Protein 8QVC (pdb70)

Solvent-accessible surface area: 19204 Å² total; per-residue (Å²): 151,104,10,81,39,0,0,0,0,13,1,0,2,5,11,21,1,48,136,119,24,83,25,57,61,0,0,32,13,0,18,69,23,21,0,100,2,2,1,2,3,1,28,4,4,3,88,45,18,63,127,32,90,74,77,51,15,80,35,5,134,58,27,14,77,138,56,49,9,75,11,9,0,0,1,0,3,4,21,12,46,37,52,111,82,108,108,14,73,80,97,43,32,17,120,9,0,20,70,1,2,148,6,0,51,115,5,48,8,70,0,0,15,0,16,13,58,3,33,3,74,1,4,64,91,0,13,72,62,0,94,154,38,115,3,67,0,0,0,5,0,66,18,64,27,56,5,89,56,92,79,0,78,110,1,24,104,17,2,91,149,55,62,12,115,20,2,0,0,0,3,1,5,2,2,2,0,67,78,5,1,23,8,12,0,82,46,1,70,91,77,43,6,50,84,141,10,5,97,46,0,79,90,17,12,63,166,109,37,141,24,98,134,0,9,34,38,0,140,133,79,61,12,53,109,27,0,24,103,0,0,43,37,18,92,115,19,25,71,17,73,18,126,77,3,52,113,16,26,144,55,9,16,2,3,0,0,32,0,11,45,2,47,146,126,24,138,20,41,2,12,2,6,103,57,3,1,72,9,1,88,108,28,58,7,66,14,32,3,1,0,7,4,16,0,2,64,29,31,11,61,55,120,149,17,82,1,33,58,27,0,79,43,0,3,122,6,0,22,125,37,10,62,129,38,2,39,89,32,1,0,20,95,118,22,0,92,134,37,127,44,11,0,46,1,3,0,30,5,3,1,21,3,2,1,1,1,1,2,0,40,60,6,53,0,30,4,65,56,104,148,6,58,75,135,44,3,38,1,31,12,62,155,120,83,5,70,4,56,139,14,58,87,15,22,106,25,64,0,36,7,6,40,86,0,41,0,28,0,149,29,128,107,133,14,40,127,36,112,24,82,0,6,1,63,4,3,1,28,1,7,67,80,116,88,67,31,99,1,116,23,57,42,87,5,142,21,45,189

InterPro domains:
  IPR013022 Xylose isomerase-like, TIM barrel domain [PF01261] (30-318)
  IPR036237 Xylose isomerase-like superfamily [SSF51658] (20-324)
  IPR050312 IolE/XylA/MocC-like [PTHR12110] (4-324)

Foldseek 3Di:
DQAAAAAELLLVLVCVVVVNAAPLSSCQLCLVLVRQEYEYECVRHPPPPPNDDLVVLVVLVVSSVVSVHADAEYEADFPQCPDPPGGDDLVVRLVRVLSRLVVCLSNRYQEYADEQPDALVSVVVNVVSCVVSNHAYAYEAAPPGDCPRVRNVVNVVSCVVVVDLRYAHAYEQLLQFQFLAVLQLVLLVVVPWDVVLSVVLRVVQNVVPDLVVSLVVCVVVPTDPSSNVSSNCPRGGHRDDLLVCLVGQSRHAYYAHEAADQDPVLDGDTTDPLVNLVNCVVNVHNHYHHYNYDNCVRCVVPDDDDSSVRVSSPSVSVCVSNPD/DCQAPFWPAPAWEDDVQFIKGKGADPDQFKAFQLQQPDKWKDKLNHTFDQQQKWKAFPHDIGRSVPSNVRRPVIRGHVGIIIMTGRDPDDDDFFKMKMKIWTFGNDPVDDGTDIHIDMDIYTHDD

Organism: NCBI:txid200253

Sequence (449 aa):
PQIKRGVSLYSFQEEFFLRKMTLEDCVAACASMGAYGIESLAEQMMPGFPNLDDAFYDGWHAMMAKYGTVSVCHDMFLDTKKFRGRLMTLDEQVESFVRDIRHASRLGCTVIRVLNFVSPELMEKVLPHAEQSNMRLGLEIHAPMHFEHPWVLRHIEFMDRLGSPLLGFIPDMGIFTKHFPPVMAERLIRQGATPHIIEYIREQYDRRVLAEYVVGDVRNMGGNPVDIRAAEMLRHNNWSNPRRLLEHMDRIFHVHAKFYEMDEQDRETSLGYEEVIPVLKEGGYSGYLASEYEGNRHIQDAFEVDSVEQVRRHQRMLARLIGEMFDKYIVVEDSLKRVPGGVQFGVRLPYYRGLGLSMVETMDVTVDGERVPEENLTVTLGDRTVPFARRDDETDTIWNFGEIATVTARLPHELGPGEHQVGVNFGLRISYFPVPMVGQDAKTLKLVD

Structure (mmCIF, N/CA/C/O backbone):
data_8QVC
#
_entry.id   8QVC
#
_cell.length_a   92.300
_cell.length_b   94.420
_cell.length_c   61.530
_cell.angle_alpha   90.00
_cell.angle_beta   90.00
_cell.angle_gamma   90.00
#
_symmetry.space_group_name_H-M   'P 21 21 2'
#
loop_
_entity.id
_entity.type
_entity.pdbx_description
1 polymer 'Xylose isomerase-like TIM barrel domain-containing protein'
2 polymer 'DUF6379 domain-containing protein'
3 non-polymer 'CADMIUM ION'
4 water water
#
loop_
_atom_site.group_PDB
_atom_site.id
_atom_site.type_symbol
_atom_site.label_atom_id
_atom_site.label_alt_id
_atom_site.label_comp_id
_atom_site.label_asym_id
_atom_site.label_entity_id
_atom_site.label_seq_id
_atom_site.pdbx_PDB_ins_code
_atom_site.Cartn_x
_atom_site.Cartn_y
_atom_site.Cartn_z
_atom_site.occupancy
_atom_site.B_iso_or_equiv
_atom_site.auth_seq_id
_atom_site.auth_comp_id
_atom_site.auth_asym_id
_atom_site.auth_atom_id
_atom_site.pdbx_PDB_model_num
ATOM 1 N N . PRO A 1 4 ? 22.698 3.696 -16.535 1.00 63.41 4 PRO A N 1
ATOM 2 C CA . PRO A 1 4 ? 23.918 4.267 -15.955 1.00 55.09 4 PRO A CA 1
ATOM 3 C C . PRO A 1 4 ? 23.742 5.722 -15.511 1.00 51.90 4 PRO A C 1
ATOM 4 O O . PRO A 1 4 ? 24.732 6.455 -15.454 1.00 55.78 4 PRO A O 1
ATOM 8 N N . GLN A 1 5 ? 22.513 6.138 -15.200 1.00 45.65 5 GLN A N 1
ATOM 9 C CA . GLN A 1 5 ? 22.253 7.525 -14.842 1.00 40.43 5 GLN A CA 1
ATOM 10 C C . GLN A 1 5 ? 22.018 7.736 -13.351 1.00 35.93 5 GLN A C 1
ATOM 11 O O . GLN A 1 5 ? 21.841 8.884 -12.921 1.00 32.87 5 GLN A O 1
ATOM 17 N N . ILE A 1 6 ? 22.023 6.675 -12.549 1.00 33.65 6 ILE A N 1
ATOM 18 C CA . ILE A 1 6 ? 21.839 6.819 -11.109 1.00 30.18 6 ILE A CA 1
ATOM 19 C C . ILE A 1 6 ? 23.152 7.290 -10.501 1.00 30.81 6 ILE A C 1
ATOM 20 O O . ILE A 1 6 ? 24.205 6.695 -10.753 1.00 31.49 6 ILE A O 1
ATOM 25 N N . LYS A 1 7 ? 23.092 8.338 -9.677 1.00 27.58 7 LYS A N 1
ATOM 26 C CA . LYS A 1 7 ? 24.278 8.985 -9.132 1.00 25.24 7 LYS A CA 1
ATOM 27 C C . LYS A 1 7 ? 24.414 8.707 -7.641 1.00 27.08 7 LYS A C 1
ATOM 28 O O . LYS A 1 7 ? 23.418 8.557 -6.929 1.00 24.35 7 LYS A O 1
ATOM 34 N N . ARG A 1 8 ? 25.656 8.658 -7.170 1.00 26.87 8 ARG A N 1
ATOM 35 C CA . ARG A 1 8 ? 25.940 8.375 -5.767 1.00 24.21 8 ARG A CA 1
ATOM 36 C C . ARG A 1 8 ? 26.119 9.678 -4.992 1.00 25.39 8 ARG A C 1
ATOM 37 O O . ARG A 1 8 ? 26.785 10.610 -5.462 1.00 25.58 8 ARG A O 1
ATOM 45 N N . GLY A 1 9 ? 25.476 9.757 -3.823 1.00 22.40 9 GLY A N 1
ATOM 46 C CA . GLY A 1 9 ? 25.640 10.887 -2.931 1.00 23.43 9 GLY A CA 1
ATOM 47 C C . GLY A 1 9 ? 25.631 10.432 -1.482 1.00 21.52 9 GLY A C 1
ATOM 48 O O . GLY A 1 9 ? 25.505 9.244 -1.186 1.00 22.68 9 GLY A O 1
ATOM 49 N N . VAL A 1 10 ? 25.772 11.400 -0.580 1.00 22.30 10 VAL A N 1
ATOM 50 C CA . VAL A 1 10 ? 25.758 11.131 0.855 1.00 21.21 10 VAL A CA 1
ATOM 51 C C . VAL A 1 10 ? 25.006 12.254 1.542 1.00 24.10 10 VAL A C 1
ATOM 52 O O . VAL A 1 10 ? 25.304 13.431 1.317 1.00 23.33 10 VAL A O 1
ATOM 56 N N . SER A 1 11 ? 24.059 11.907 2.406 1.00 20.37 11 SER A N 1
ATOM 57 C CA . SER A 1 11 ? 23.564 12.888 3.366 1.00 23.60 11 SER A CA 1
ATOM 58 C C . SER A 1 11 ? 24.541 12.974 4.529 1.00 23.40 11 SER A C 1
ATOM 59 O O . SER A 1 11 ? 24.869 11.949 5.150 1.00 21.53 11 SER A O 1
ATOM 62 N N . LEU A 1 12 ? 24.990 14.197 4.845 1.00 22.88 12 LEU A N 1
ATOM 63 C CA . LEU A 1 12 ? 25.944 14.377 5.934 1.00 21.09 12 LEU A CA 1
ATOM 64 C C . LEU A 1 12 ? 25.374 13.990 7.295 1.00 20.97 12 LEU A C 1
ATOM 65 O O . LEU A 1 12 ? 26.138 13.827 8.254 1.00 19.28 12 LEU A O 1
ATOM 70 N N . TYR A 1 13 ? 24.053 13.804 7.393 1.00 21.88 13 TYR A N 1
ATOM 71 C CA . TYR A 1 13 ? 23.443 13.180 8.566 1.00 22.56 13 TYR A CA 1
ATOM 72 C C . TYR A 1 13 ? 24.152 11.883 8.930 1.00 21.74 13 TYR A C 1
ATOM 73 O O . TYR A 1 13 ? 24.200 11.513 10.107 1.00 20.59 13 TYR A O 1
ATOM 82 N N . SER A 1 14 ? 24.711 11.200 7.924 1.00 21.56 14 SER A N 1
ATOM 83 C CA . SER A 1 14 ? 25.468 9.958 8.115 1.00 20.22 14 SER A CA 1
ATOM 84 C C . SER A 1 14 ? 26.635 10.104 9.077 1.00 23.39 14 SER A C 1
ATOM 85 O O . SER A 1 14 ? 27.054 9.113 9.683 1.00 23.76 14 SER A O 1
ATOM 88 N N . PHE A 1 15 ? 27.211 11.303 9.198 1.00 21.99 15 PHE A N 1
ATOM 89 C CA . PHE A 1 15 ? 28.370 11.503 10.064 1.00 21.11 15 PHE A CA 1
ATOM 90 C C . PHE A 1 15 ? 28.021 12.188 11.381 1.00 24.15 15 PHE A C 1
ATOM 91 O O . PHE A 1 15 ? 28.904 12.785 12.004 1.00 24.91 15 PHE A O 1
ATOM 99 N N . GLN A 1 16 ? 26.766 12.106 11.827 1.00 20.54 16 GLN A N 1
ATOM 100 C CA . GLN A 1 16 ? 26.350 12.908 12.975 1.00 22.27 16 GLN A CA 1
ATOM 101 C C . GLN A 1 16 ? 27.159 12.585 14.222 1.00 25.15 16 GLN A C 1
ATOM 102 O O . GLN A 1 16 ? 27.442 13.478 15.029 1.00 24.21 16 GLN A O 1
ATOM 108 N N . GLU A 1 17 ? 27.490 11.312 14.438 1.00 23.73 17 GLU A N 1
ATOM 109 C CA . GLU A 1 17 ? 28.183 10.971 15.677 1.00 25.84 17 GLU A CA 1
ATOM 110 C C . GLU A 1 17 ? 29.520 11.688 15.759 1.00 23.39 17 GLU A C 1
ATOM 111 O O . GLU A 1 17 ? 29.838 12.333 16.764 1.00 25.22 17 GLU A O 1
ATOM 117 N N . GLU A 1 18 ? 30.314 11.593 14.694 1.00 22.76 18 GLU A N 1
ATOM 118 C CA . GLU A 1 18 ? 31.602 12.265 14.679 1.00 23.11 18 GLU A CA 1
ATOM 119 C C . GLU A 1 18 ? 31.442 13.776 14.731 1.00 26.94 18 GLU A C 1
ATOM 120 O O . GLU A 1 18 ? 32.254 14.468 15.361 1.00 26.03 18 GLU A O 1
ATOM 126 N N . PHE A 1 19 ? 30.421 14.313 14.050 1.00 24.58 19 PHE A N 1
ATOM 127 C CA . PHE A 1 19 ? 30.196 15.759 14.108 1.00 23.89 19 PHE A CA 1
ATOM 128 C C . PHE A 1 19 ? 29.790 16.192 15.517 1.00 24.97 19 PHE A C 1
ATOM 129 O O . PHE A 1 19 ? 30.292 17.196 16.045 1.00 24.36 19 PHE A O 1
ATOM 137 N N . PHE A 1 20 ? 28.877 15.448 16.138 1.00 24.36 20 PHE A N 1
ATOM 138 C CA . PHE A 1 20 ? 28.494 15.726 17.518 1.00 25.88 20 PHE A CA 1
ATOM 139 C C . PHE A 1 20 ? 29.721 15.775 18.430 1.00 26.66 20 PHE A C 1
ATOM 140 O O . PHE A 1 20 ? 29.876 16.693 19.239 1.00 26.20 20 PHE A O 1
ATOM 148 N N . LEU A 1 21 ? 30.597 14.785 18.316 1.00 26.11 21 LEU A N 1
ATOM 149 C CA . LEU A 1 21 ? 31.769 14.662 19.179 1.00 26.08 21 LEU A CA 1
ATOM 150 C C . LEU A 1 21 ? 32.921 15.587 18.778 1.00 27.70 21 LEU A C 1
ATOM 151 O O . LEU A 1 21 ? 33.996 15.507 19.389 1.00 27.15 21 LEU A O 1
ATOM 156 N N . ARG A 1 22 ? 32.734 16.424 17.753 1.00 26.04 22 ARG A N 1
ATOM 157 C CA . ARG A 1 22 ? 33.759 17.354 17.250 1.00 26.67 22 ARG A CA 1
ATOM 158 C C . ARG A 1 22 ? 34.969 16.611 16.695 1.00 29.64 22 ARG A C 1
ATOM 159 O O . ARG A 1 22 ? 36.090 17.130 16.695 1.00 29.60 22 ARG A O 1
ATOM 167 N N . LYS A 1 23 ? 34.759 15.386 16.223 1.00 25.55 23 LYS A N 1
ATOM 168 C CA . LYS A 1 23 ? 35.820 14.651 15.542 1.00 28.18 23 LYS A CA 1
ATOM 169 C C . LYS A 1 23 ? 35.881 14.986 14.056 1.00 31.29 23 LYS A C 1
ATOM 170 O O . LYS A 1 23 ? 36.968 14.956 13.462 1.00 30.63 23 LYS A O 1
ATOM 176 N N . MET A 1 24 ? 34.750 15.338 13.441 1.00 29.12 24 MET A N 1
ATOM 177 C CA . MET A 1 24 ? 34.726 15.799 12.057 1.00 25.41 24 MET A CA 1
ATOM 178 C C . MET A 1 24 ? 33.991 17.123 11.937 1.00 27.56 24 MET A C 1
ATOM 179 O O . MET A 1 24 ? 32.881 17.267 12.454 1.00 27.18 24 MET A O 1
ATOM 184 N N . THR A 1 25 ? 34.609 18.083 11.241 1.00 24.99 25 THR A N 1
ATOM 185 C CA . THR A 1 25 ? 33.942 19.331 10.898 1.00 25.22 25 THR A CA 1
ATOM 186 C C . THR A 1 25 ? 32.994 19.123 9.716 1.00 25.13 25 THR A C 1
ATOM 187 O O . THR A 1 25 ? 32.960 18.064 9.093 1.00 23.55 25 THR A O 1
ATOM 191 N N . LEU A 1 26 ? 32.245 20.178 9.377 1.00 23.89 26 LEU A N 1
ATOM 192 C CA . LEU A 1 26 ? 31.438 20.183 8.159 1.00 25.08 26 LEU A CA 1
ATOM 193 C C . LEU A 1 26 ? 32.288 19.888 6.924 1.00 25.49 26 LEU A C 1
ATOM 194 O O . LEU A 1 26 ? 31.929 19.047 6.091 1.00 23.01 26 LEU A O 1
ATOM 199 N N . GLU A 1 27 ? 33.426 20.568 6.787 1.00 24.62 27 GLU A N 1
ATOM 200 C CA . GLU A 1 27 ? 34.271 20.324 5.619 1.00 26.97 27 GLU A CA 1
ATOM 201 C C . GLU A 1 27 ? 34.889 18.928 5.659 1.00 25.43 27 GLU A C 1
ATOM 202 O O . GLU A 1 27 ? 35.048 18.293 4.608 1.00 26.16 27 GLU A O 1
ATOM 208 N N . ASP A 1 28 ? 35.234 18.422 6.856 1.00 23.84 28 ASP A N 1
ATOM 209 C CA . ASP A 1 28 ? 35.706 17.039 6.966 1.00 24.27 28 ASP A CA 1
ATOM 210 C C . ASP A 1 28 ? 34.707 16.065 6.356 1.00 27.24 28 ASP A C 1
ATOM 211 O O . ASP A 1 28 ? 35.099 15.104 5.682 1.00 28.55 28 ASP A O 1
ATOM 216 N N . CYS A 1 29 ? 33.408 16.281 6.608 1.00 24.78 29 CYS A N 1
ATOM 217 C CA . CYS A 1 29 ? 32.384 15.392 6.064 1.00 26.17 29 CYS A CA 1
ATOM 218 C C . CYS A 1 29 ? 32.368 15.431 4.534 1.00 25.40 29 CYS A C 1
ATOM 219 O O . CYS A 1 29 ? 32.382 14.385 3.877 1.00 25.45 29 CYS A O 1
ATOM 222 N N . VAL A 1 30 ? 32.367 16.633 3.952 1.00 24.79 30 VAL A N 1
ATOM 223 C CA . VAL A 1 30 ? 32.379 16.769 2.496 1.00 24.33 30 VAL A CA 1
ATOM 224 C C . VAL A 1 30 ? 33.615 16.094 1.911 1.00 24.93 30 VAL A C 1
ATOM 225 O O . VAL A 1 30 ? 33.533 15.382 0.904 1.00 26.29 30 VAL A O 1
ATOM 229 N N . ALA A 1 31 ? 34.779 16.307 2.537 1.00 25.20 31 ALA A N 1
ATOM 230 C CA . ALA A 1 31 ? 36.021 15.691 2.071 1.00 27.31 31 ALA A CA 1
ATOM 231 C C . ALA A 1 31 ? 35.929 14.164 2.053 1.00 27.34 31 ALA A C 1
ATOM 232 O O . ALA A 1 31 ? 36.337 13.515 1.082 1.00 27.24 31 ALA A O 1
ATOM 234 N N . ALA A 1 32 ? 35.436 13.568 3.143 1.00 28.19 32 ALA A N 1
ATOM 235 C CA . ALA A 1 32 ? 35.305 12.113 3.185 1.00 26.31 32 ALA A CA 1
ATOM 236 C C . ALA A 1 32 ? 34.430 11.623 2.049 1.00 26.82 32 ALA A C 1
ATOM 237 O O . ALA A 1 32 ? 34.667 10.557 1.479 1.00 28.22 32 ALA A O 1
ATOM 239 N N . CYS A 1 33 ? 33.453 12.438 1.685 1.00 26.24 33 CYS A N 1
ATOM 240 C CA . CYS A 1 33 ? 32.429 12.085 0.730 1.00 24.93 33 CYS A CA 1
ATOM 241 C C . CYS A 1 33 ? 33.063 12.026 -0.661 1.00 27.66 33 CYS A C 1
ATOM 242 O O . CYS A 1 33 ? 32.907 11.048 -1.403 1.00 26.34 33 CYS A O 1
ATOM 245 N N . ALA A 1 34 ? 33.854 13.059 -0.992 1.00 27.17 34 ALA A N 1
ATOM 246 C CA . ALA A 1 34 ? 34.554 13.122 -2.274 1.00 27.54 34 ALA A CA 1
ATOM 247 C C . ALA A 1 34 ? 35.560 11.990 -2.403 1.00 27.53 34 ALA A C 1
ATOM 248 O O . ALA A 1 34 ? 35.777 11.458 -3.501 1.00 28.46 34 ALA A O 1
ATOM 250 N N . SER A 1 35 ? 36.200 11.621 -1.294 1.00 25.76 35 SER A N 1
ATOM 251 C CA . SER A 1 35 ? 37.162 10.521 -1.297 1.00 30.02 35 SER A CA 1
ATOM 252 C C . SER A 1 35 ? 36.535 9.197 -1.699 1.00 29.69 35 SER A C 1
ATOM 253 O O . SER A 1 35 ? 37.263 8.285 -2.105 1.00 32.08 35 SER A O 1
ATOM 256 N N . MET A 1 36 ? 35.209 9.062 -1.584 1.00 29.31 36 MET A N 1
ATOM 257 C CA . MET A 1 36 ? 34.498 7.866 -2.023 1.00 28.79 36 MET A CA 1
ATOM 258 C C . MET A 1 36 ? 33.903 8.000 -3.412 1.00 28.27 36 MET A C 1
ATOM 259 O O . MET A 1 36 ? 33.227 7.068 -3.873 1.00 27.96 36 MET A O 1
ATOM 264 N N . GLY A 1 37 ? 34.126 9.125 -4.089 1.00 25.97 37 GLY A N 1
ATOM 265 C CA . GLY A 1 37 ? 33.470 9.337 -5.358 1.00 26.81 37 GLY A CA 1
ATOM 266 C C . GLY A 1 37 ? 31.986 9.574 -5.232 1.00 27.87 37 GLY A C 1
ATOM 267 O O . GLY A 1 37 ? 31.259 9.452 -6.222 1.00 26.97 37 GLY A O 1
ATOM 268 N N . ALA A 1 38 ? 31.505 9.886 -4.028 1.00 27.16 38 ALA A N 1
ATOM 269 C CA . ALA A 1 38 ? 30.098 10.221 -3.802 1.00 25.67 38 ALA A CA 1
ATOM 270 C C . ALA A 1 38 ? 29.988 11.740 -3.810 1.00 25.48 38 ALA A C 1
ATOM 271 O O . ALA A 1 38 ? 30.013 12.397 -2.771 1.00 24.88 38 ALA A O 1
ATOM 273 N N . TYR A 1 39 ? 29.855 12.302 -5.009 1.00 24.42 39 TYR A N 1
ATOM 274 C CA . TYR A 1 39 ? 29.984 13.748 -5.155 1.00 27.21 39 TYR A CA 1
ATOM 275 C C . TYR A 1 39 ? 28.715 14.515 -4.819 1.00 25.79 39 TYR A C 1
ATOM 276 O O . TYR A 1 39 ? 28.783 15.737 -4.647 1.00 26.56 39 TYR A O 1
ATOM 285 N N . GLY A 1 40 ? 27.566 13.851 -4.727 1.00 26.42 40 GLY A N 1
ATOM 286 C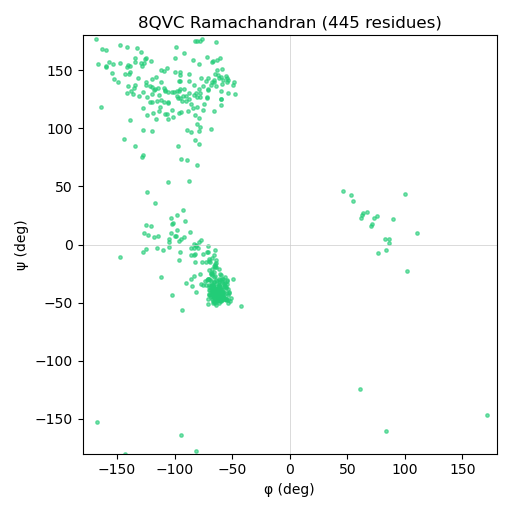 CA . GLY A 1 40 ? 26.340 14.557 -4.383 1.00 25.07 40 GLY A CA 1
ATOM 287 C C . GLY A 1 40 ? 26.250 14.719 -2.883 1.00 25.74 40 GLY A C 1
ATOM 288 O O . GLY A 1 40 ? 26.389 13.748 -2.136 1.00 23.15 40 GLY A O 1
ATOM 289 N N . ILE A 1 41 ? 26.024 15.949 -2.432 1.00 24.38 41 ILE A N 1
ATOM 290 C CA . ILE A 1 41 ? 26.011 16.281 -1.012 1.00 25.49 41 ILE A CA 1
ATOM 291 C C . ILE A 1 41 ? 24.599 16.687 -0.604 1.00 26.49 41 ILE A C 1
ATOM 292 O O . ILE A 1 41 ? 23.992 17.565 -1.238 1.00 25.11 41 ILE A O 1
ATOM 297 N N . GLU A 1 42 ? 24.092 16.067 0.465 1.00 20.85 42 GLU A N 1
ATOM 298 C CA . GLU A 1 42 ? 22.839 16.443 1.108 1.00 23.23 42 GLU A CA 1
ATOM 299 C C . GLU A 1 42 ? 23.176 16.876 2.528 1.00 23.33 42 GLU A C 1
ATOM 300 O O . GLU A 1 42 ? 23.956 16.198 3.211 1.00 22.75 42 GLU A O 1
ATOM 306 N N . SER A 1 43 ? 22.630 18.021 2.964 1.00 22.94 43 SER A N 1
ATOM 307 C CA . SER A 1 43 ? 23.023 18.611 4.239 1.00 19.69 43 SER A CA 1
ATOM 308 C C . SER A 1 43 ? 21.804 19.047 5.040 1.00 23.36 43 SER A C 1
ATOM 309 O O . SER A 1 43 ? 20.727 19.307 4.495 1.00 23.71 43 SER A O 1
ATOM 312 N N . LEU A 1 44 ? 22.002 19.150 6.352 1.00 21.77 44 LEU A N 1
ATOM 313 C CA . LEU A 1 44 ? 20.971 19.569 7.298 1.00 22.78 44 LEU A CA 1
ATOM 314 C C . LEU A 1 44 ? 21.478 20.825 7.991 1.00 23.68 44 LEU A C 1
ATOM 315 O O . LEU A 1 44 ? 22.221 20.724 8.966 1.00 23.73 44 LEU A O 1
ATOM 320 N N . ALA A 1 45 ? 21.043 21.994 7.519 1.00 22.90 45 ALA A N 1
ATOM 321 C CA . ALA A 1 45 ? 21.500 23.246 8.113 1.00 22.87 45 ALA A CA 1
ATOM 322 C C . ALA A 1 45 ? 21.299 23.261 9.625 1.00 22.72 45 ALA A C 1
ATOM 323 O O . ALA A 1 45 ? 22.171 23.720 10.368 1.00 22.12 45 ALA A O 1
ATOM 325 N N . GLU A 1 46 ? 20.164 22.747 10.108 1.00 22.04 46 GLU A N 1
ATOM 326 C CA . GLU A 1 46 ? 19.938 22.803 11.542 1.00 24.73 46 GLU A CA 1
ATOM 327 C C . GLU A 1 46 ? 20.820 21.837 12.299 1.00 25.29 46 GLU A C 1
ATOM 328 O O . GLU A 1 46 ? 20.873 21.926 13.524 1.00 24.37 46 GLU A O 1
ATOM 334 N N . GLN A 1 47 ? 21.553 21.007 11.583 1.00 25.26 47 GLN A N 1
ATOM 335 C CA . GLN A 1 47 ? 22.446 20.057 12.189 1.00 24.12 47 GLN A CA 1
ATOM 336 C C . GLN A 1 47 ? 23.910 20.468 12.146 1.00 24.42 47 GLN A C 1
ATOM 337 O O . GLN A 1 47 ? 24.584 20.290 13.082 1.00 24.76 47 GLN A O 1
ATOM 343 N N . MET A 1 48 ? 24.366 20.970 11.020 1.00 22.65 48 MET A N 1
ATOM 344 C CA . MET A 1 48 ? 25.762 21.314 10.843 1.00 24.11 48 MET A CA 1
ATOM 345 C C . MET A 1 48 ? 26.102 22.748 10.440 1.00 23.21 48 MET A C 1
ATOM 346 O O . MET A 1 48 ? 27.213 23.038 10.133 1.00 22.59 48 MET A O 1
ATOM 351 N N . MET A 1 49 ? 25.122 23.624 10.430 1.00 24.75 49 MET A N 1
ATOM 352 C CA . MET A 1 49 ? 25.411 24.993 10.093 1.00 24.67 49 MET A CA 1
ATOM 353 C C . MET A 1 49 ? 24.846 25.918 11.152 1.00 24.99 49 MET A C 1
ATOM 354 O O . MET A 1 49 ? 23.903 26.580 10.907 1.00 25.22 49 MET A O 1
ATOM 359 N N . PRO A 1 50 ? 25.484 25.999 12.330 1.00 25.76 50 PRO A N 1
ATOM 360 C CA . PRO A 1 50 ? 25.026 26.898 13.392 1.00 25.77 50 PRO A CA 1
ATOM 361 C C . PRO A 1 50 ? 24.922 28.326 12.872 1.00 28.95 50 PRO A C 1
ATOM 362 O O . PRO A 1 50 ? 25.762 28.786 12.098 1.00 26.32 50 PRO A O 1
ATOM 366 N N . GLY A 1 51 ? 23.875 29.027 13.290 1.00 27.01 51 GLY A N 1
ATOM 367 C CA . GLY A 1 51 ? 23.596 30.357 12.794 1.00 27.90 51 GLY A CA 1
ATOM 368 C C . GLY A 1 51 ? 22.503 30.418 11.753 1.00 26.10 51 GLY A C 1
ATOM 369 O O . GLY A 1 51 ? 21.905 31.479 11.568 1.00 25.12 51 GLY A O 1
ATOM 370 N N . PHE A 1 52 ? 22.234 29.308 11.065 1.00 26.01 52 PHE A N 1
ATOM 371 C CA . PHE A 1 52 ? 21.022 29.187 10.271 1.00 27.21 52 PHE A CA 1
ATOM 372 C C . PHE A 1 52 ? 19.822 29.627 11.109 1.00 28.31 52 PHE A C 1
ATOM 373 O O . PHE A 1 52 ? 19.753 29.289 12.300 1.00 26.50 52 PHE A O 1
ATOM 381 N N . PRO A 1 53 ? 18.846 30.365 10.531 1.00 27.09 53 PRO A N 1
ATOM 382 C CA . PRO A 1 53 ? 18.657 30.795 9.140 1.00 28.17 53 PRO A CA 1
ATOM 383 C C . PRO A 1 53 ? 19.251 32.169 8.823 1.00 31.07 53 PRO A C 1
ATOM 384 O O . PRO A 1 53 ? 18.750 32.850 7.932 1.00 33.25 53 PRO A O 1
ATOM 388 N N . ASN A 1 54 ? 20.318 32.532 9.522 1.00 26.33 54 ASN A N 1
ATOM 389 C CA . ASN A 1 54 ? 20.987 33.821 9.399 1.00 30.40 54 ASN A CA 1
ATOM 390 C C . ASN A 1 54 ? 22.418 33.652 8.899 1.00 29.86 54 ASN A C 1
ATOM 391 O O . ASN A 1 54 ? 23.328 34.379 9.300 1.00 27.14 54 ASN A O 1
ATOM 396 N N . LEU A 1 55 ? 22.641 32.684 8.015 1.00 25.83 55 LEU A N 1
ATOM 397 C CA . LEU A 1 55 ? 23.971 32.501 7.445 1.00 27.40 55 LEU A CA 1
ATOM 398 C C . LEU A 1 55 ? 24.276 33.650 6.483 1.00 25.50 55 LEU A C 1
ATOM 399 O O . LEU A 1 55 ? 23.390 34.126 5.771 1.00 24.73 55 LEU A O 1
ATOM 404 N N . ASP A 1 56 ? 25.533 34.102 6.461 1.00 26.58 56 ASP A N 1
ATOM 405 C CA . ASP A 1 56 ? 25.890 35.257 5.644 1.00 28.38 56 ASP A CA 1
ATOM 406 C C . ASP A 1 56 ? 26.513 34.831 4.314 1.00 30.13 56 ASP A C 1
ATOM 407 O O . ASP A 1 56 ? 26.857 33.663 4.099 1.00 25.26 56 ASP A O 1
ATOM 412 N N . ASP A 1 57 ? 26.677 35.820 3.422 1.00 28.92 57 ASP A N 1
ATOM 413 C CA . ASP A 1 57 ? 27.214 35.551 2.089 1.00 27.56 57 ASP A CA 1
ATOM 414 C C . ASP A 1 57 ? 28.601 34.934 2.163 1.00 27.49 57 ASP A C 1
ATOM 415 O O . ASP A 1 57 ? 28.979 34.159 1.277 1.00 29.93 57 ASP A O 1
ATOM 420 N N . ALA A 1 58 ? 29.372 35.254 3.208 1.00 26.45 58 ALA A N 1
ATOM 421 C CA . ALA A 1 58 ? 30.687 34.639 3.347 1.00 27.10 58 ALA A CA 1
ATOM 422 C C . ALA A 1 58 ? 30.552 33.130 3.505 1.00 26.08 58 ALA A C 1
ATOM 423 O O . ALA A 1 58 ? 31.335 32.360 2.931 1.00 24.80 58 ALA A O 1
ATOM 425 N N . PHE A 1 59 ? 29.541 32.687 4.257 1.00 26.22 59 PHE A N 1
ATOM 426 C CA . PHE A 1 59 ? 29.303 31.248 4.366 1.00 23.46 59 PHE A CA 1
ATOM 427 C C . PHE A 1 59 ? 28.901 30.652 3.022 1.00 23.04 59 PHE A C 1
ATOM 428 O O . PHE A 1 59 ? 29.428 29.611 2.601 1.00 25.60 59 PHE A O 1
ATOM 436 N N . TYR A 1 60 ? 27.919 31.257 2.359 1.00 22.68 60 TYR A N 1
ATOM 437 C CA . TYR A 1 60 ? 27.396 30.637 1.142 1.00 23.16 60 TYR A CA 1
ATOM 438 C C . TYR A 1 60 ? 28.437 30.643 0.029 1.00 25.02 60 TYR A C 1
ATOM 439 O O . TYR A 1 60 ? 28.565 29.663 -0.721 1.00 23.60 60 TYR A O 1
ATOM 448 N N . ASP A 1 61 ? 29.185 31.741 -0.101 1.00 23.90 61 ASP A N 1
ATOM 449 C CA . ASP A 1 61 ? 30.298 31.780 -1.045 1.00 25.59 61 ASP A CA 1
ATOM 450 C C . ASP A 1 61 ? 31.359 30.733 -0.673 1.00 27.20 61 ASP A C 1
ATOM 451 O O . ASP A 1 61 ? 31.937 30.077 -1.551 1.00 25.04 61 ASP A O 1
ATOM 456 N N . GLY A 1 62 ? 31.620 30.551 0.631 1.00 23.65 62 GLY A N 1
ATOM 457 C CA . GLY A 1 62 ? 32.599 29.562 1.065 1.00 25.39 62 GLY A CA 1
ATOM 458 C C . GLY A 1 62 ? 32.152 28.138 0.797 1.00 24.06 62 GLY A C 1
ATOM 459 O O . GLY A 1 62 ? 32.972 27.277 0.459 1.00 24.10 62 GLY A O 1
ATOM 460 N N . TRP A 1 63 ? 30.848 27.881 0.920 1.00 22.68 63 TRP A N 1
ATOM 461 C CA . TRP A 1 63 ? 30.299 26.563 0.592 1.00 24.75 63 TRP A CA 1
ATOM 462 C C . TRP A 1 63 ? 30.403 26.295 -0.903 1.00 25.26 63 TRP A C 1
ATOM 463 O O . TRP A 1 63 ? 30.756 25.191 -1.323 1.00 23.36 63 TRP A O 1
ATOM 474 N N . HIS A 1 64 ? 30.097 27.302 -1.722 1.00 24.32 64 HIS A N 1
ATOM 475 C CA . HIS A 1 64 ? 30.269 27.177 -3.167 1.00 26.65 64 HIS A CA 1
ATOM 476 C C . HIS A 1 64 ? 31.721 26.885 -3.529 1.00 25.78 64 HIS A C 1
ATOM 477 O O . HIS A 1 64 ? 32.005 26.047 -4.390 1.00 24.85 64 HIS A O 1
ATOM 484 N N . ALA A 1 65 ? 32.655 27.589 -2.898 1.00 26.25 65 ALA A N 1
ATOM 485 C CA . ALA A 1 65 ? 34.064 27.333 -3.166 1.00 25.02 65 ALA A CA 1
ATOM 486 C C . ALA A 1 65 ? 34.474 25.950 -2.672 1.00 27.15 65 ALA A C 1
ATOM 487 O O . ALA A 1 65 ? 35.310 25.283 -3.295 1.00 26.13 65 ALA A O 1
ATOM 489 N N . MET A 1 66 ? 33.912 25.509 -1.546 1.00 24.11 66 MET A N 1
ATOM 490 C CA . MET A 1 66 ? 34.222 24.170 -1.054 1.00 26.87 66 MET A CA 1
ATOM 491 C C . MET A 1 66 ? 33.766 23.118 -2.052 1.00 25.76 66 MET A C 1
ATOM 492 O O . MET A 1 66 ? 34.490 22.160 -2.344 1.00 27.84 66 MET A O 1
ATOM 497 N N . MET A 1 67 ? 32.543 23.275 -2.570 1.00 23.74 67 MET A N 1
ATOM 498 C CA . MET A 1 67 ? 32.002 22.308 -3.521 1.00 26.53 67 MET A CA 1
ATOM 499 C C . MET A 1 67 ? 32.924 22.193 -4.728 1.00 27.68 67 MET A C 1
ATOM 500 O O . MET A 1 67 ? 33.224 21.087 -5.203 1.00 27.91 67 MET A O 1
ATOM 505 N N . ALA A 1 68 ? 33.390 23.342 -5.229 1.00 27.34 68 ALA A N 1
ATOM 506 C CA . ALA A 1 68 ? 34.268 23.362 -6.392 1.00 25.11 68 ALA A CA 1
ATOM 507 C C . ALA A 1 68 ? 35.606 22.707 -6.084 1.00 27.03 68 ALA A C 1
ATOM 508 O O . ALA A 1 68 ? 36.147 21.982 -6.920 1.00 29.97 68 ALA A O 1
ATOM 510 N N . LYS A 1 69 ? 36.152 22.960 -4.892 1.00 25.22 69 LYS A N 1
ATOM 511 C CA . LYS A 1 69 ? 37.436 22.380 -4.508 1.00 25.54 69 LYS A CA 1
ATOM 512 C C . LYS A 1 69 ? 37.379 20.856 -4.488 1.00 28.57 69 LYS A C 1
ATOM 513 O O . LYS A 1 69 ? 38.350 20.195 -4.867 1.00 27.87 69 LYS A O 1
ATOM 519 N N . TYR A 1 70 ? 36.254 20.276 -4.054 1.00 27.42 70 TYR A N 1
ATOM 520 C CA . TYR A 1 70 ? 36.148 18.815 -3.946 1.00 26.82 70 TYR A CA 1
ATOM 521 C C . TYR A 1 70 ? 35.512 18.153 -5.158 1.00 30.40 70 TYR A C 1
ATOM 522 O O . TYR A 1 70 ? 35.492 16.916 -5.223 1.00 28.39 70 TYR A O 1
ATOM 531 N N . GLY A 1 71 ? 35.008 18.928 -6.118 1.00 28.11 71 GLY A N 1
ATOM 532 C CA . GLY A 1 71 ? 34.244 18.365 -7.211 1.00 26.82 71 GLY A CA 1
ATOM 533 C C . GLY A 1 71 ? 32.875 17.857 -6.816 1.00 29.58 71 GLY A C 1
ATOM 534 O O . GLY A 1 71 ? 32.275 17.070 -7.556 1.00 27.68 71 GLY A O 1
ATOM 535 N N . THR A 1 72 ? 32.367 18.273 -5.660 1.00 26.06 72 THR A N 1
ATOM 536 C CA . THR A 1 72 ? 31.068 17.839 -5.166 1.00 25.48 72 THR A CA 1
ATOM 537 C C . THR A 1 72 ? 29.964 18.800 -5.607 1.00 26.91 72 THR A C 1
ATOM 538 O O . THR A 1 72 ? 30.217 19.929 -6.055 1.00 28.68 72 THR A O 1
ATOM 542 N N . VAL A 1 73 ? 28.720 18.333 -5.479 1.00 26.24 73 VAL A N 1
ATOM 543 C CA . VAL A 1 73 ? 27.532 19.062 -5.923 1.00 27.78 73 VAL A CA 1
ATOM 544 C C . VAL A 1 73 ? 26.598 19.199 -4.727 1.00 27.84 73 VAL A C 1
ATOM 545 O O . VAL A 1 73 ? 26.270 18.197 -4.087 1.00 24.65 73 VAL A O 1
ATOM 549 N N . SER A 1 74 ? 26.175 20.426 -4.421 1.00 25.77 74 SER A N 1
ATOM 550 C CA . SER A 1 74 ? 25.177 20.641 -3.365 1.00 25.68 74 SER A CA 1
ATOM 551 C C . SER A 1 74 ? 23.793 20.291 -3.905 1.00 28.39 74 SER A C 1
ATOM 552 O O . SER A 1 74 ? 23.178 21.094 -4.607 1.00 29.77 74 SER A O 1
ATOM 555 N N . VAL A 1 75 ? 23.277 19.097 -3.563 1.00 26.09 75 VAL A N 1
ATOM 556 C CA . VAL A 1 75 ? 22.070 18.569 -4.209 1.00 22.42 75 VAL A CA 1
ATOM 557 C C . VAL A 1 75 ? 20.813 18.925 -3.421 1.00 26.13 75 VAL A C 1
ATOM 558 O O . VAL A 1 75 ? 19.873 19.521 -3.958 1.00 25.80 75 VAL A O 1
ATOM 562 N N . CYS A 1 76 ? 20.773 18.543 -2.146 1.00 21.87 76 CYS A N 1
ATOM 563 C CA . CYS A 1 76 ? 19.523 18.541 -1.389 1.00 21.58 76 CYS A CA 1
ATOM 564 C C . CYS A 1 76 ? 19.731 19.170 -0.022 1.00 24.47 76 CYS A C 1
ATOM 565 O O . CYS A 1 76 ? 20.741 18.912 0.634 1.00 24.88 76 CYS A O 1
ATOM 568 N N . HIS A 1 77 ? 18.776 19.997 0.394 1.00 21.21 77 HIS A N 1
ATOM 569 C CA . HIS A 1 77 ? 18.723 20.560 1.736 1.00 24.03 77 HIS A CA 1
ATOM 570 C C . HIS A 1 77 ? 17.574 19.911 2.494 1.00 22.29 77 HIS A C 1
ATOM 571 O O . HIS A 1 77 ? 16.465 19.806 1.963 1.00 22.78 77 HIS A O 1
ATOM 578 N N . ASP A 1 78 ? 17.817 19.516 3.739 1.00 22.05 78 ASP A N 1
ATOM 579 C CA . ASP A 1 78 ? 16.799 18.842 4.544 1.00 22.98 78 ASP A CA 1
ATOM 580 C C . ASP A 1 78 ? 16.208 19.845 5.516 1.00 22.54 78 ASP A C 1
ATOM 581 O O . ASP A 1 78 ? 16.874 20.246 6.479 1.00 24.39 78 ASP A O 1
ATOM 586 N N . MET A 1 79 ? 14.950 20.226 5.287 1.00 24.15 79 MET A N 1
ATOM 587 C CA . MET A 1 79 ? 14.299 21.197 6.153 1.00 22.71 79 MET A CA 1
ATOM 588 C C . MET A 1 79 ? 13.719 20.496 7.369 1.00 25.08 79 MET A C 1
ATOM 589 O O . MET A 1 79 ? 13.400 19.303 7.345 1.00 23.79 79 MET A O 1
ATOM 594 N N . PHE A 1 80 ? 13.502 21.285 8.409 1.00 21.59 80 PHE A N 1
ATOM 595 C CA . PHE A 1 80 ? 12.688 20.899 9.546 1.00 24.49 80 PHE A CA 1
ATOM 596 C C . PHE A 1 80 ? 11.612 21.963 9.756 1.00 24.98 80 PHE A C 1
ATOM 597 O O . PHE A 1 80 ? 11.722 23.098 9.278 1.00 24.41 80 PHE A O 1
ATOM 605 N N . LEU A 1 81 ? 10.551 21.582 10.458 1.00 24.33 81 LEU A N 1
ATOM 606 C CA . LEU A 1 81 ? 9.420 22.475 10.698 1.00 26.75 81 LEU A CA 1
ATOM 607 C C . LEU A 1 81 ? 8.978 22.276 12.139 1.00 28.54 81 LEU A C 1
ATOM 608 O O . LEU A 1 81 ? 8.381 21.241 12.470 1.00 27.73 81 LEU A O 1
ATOM 613 N N . ASP A 1 82 ? 9.273 23.254 12.999 1.00 27.48 82 ASP A N 1
ATOM 614 C CA . ASP A 1 82 ? 8.981 23.110 14.431 1.00 26.52 82 ASP A CA 1
ATOM 615 C C . ASP A 1 82 ? 7.626 23.739 14.757 1.00 28.50 82 ASP A C 1
ATOM 616 O O . ASP A 1 82 ? 7.511 24.801 15.377 1.00 28.38 82 ASP A O 1
ATOM 621 N N . THR A 1 83 ? 6.580 23.020 14.332 1.00 28.91 83 THR A N 1
ATOM 622 C CA . THR A 1 83 ? 5.208 23.459 14.559 1.00 27.93 83 THR A CA 1
ATOM 623 C C . THR A 1 83 ? 4.883 23.615 16.044 1.00 30.22 83 THR A C 1
ATOM 624 O O . THR A 1 83 ? 3.977 24.380 16.391 1.00 28.56 83 THR A O 1
ATOM 628 N N . LYS A 1 84 ? 5.572 22.881 16.928 1.00 26.56 84 LYS A N 1
ATOM 629 C CA . LYS A 1 84 ? 5.337 22.962 18.369 1.00 28.06 84 LYS A CA 1
ATOM 630 C C . LYS A 1 84 ? 6.333 23.873 19.069 1.00 29.90 84 LYS A C 1
ATOM 631 O O . LYS A 1 84 ? 6.563 23.727 20.274 1.00 31.44 84 LYS A O 1
ATOM 637 N N . LYS A 1 85 ? 6.894 24.835 18.342 1.00 28.93 85 LYS A N 1
ATOM 638 C CA . LYS A 1 85 ? 7.895 25.713 18.923 1.00 30.18 85 LYS A CA 1
ATOM 639 C C . LYS A 1 85 ? 7.315 26.509 20.097 1.00 32.53 85 LYS A C 1
ATOM 640 O O . LYS A 1 85 ? 8.009 26.758 21.094 1.00 30.21 85 LYS A O 1
ATOM 646 N N . PHE A 1 86 ? 6.040 26.894 20.004 1.00 32.07 86 PHE A N 1
ATOM 647 C CA . PHE A 1 86 ? 5.362 27.646 21.058 1.00 35.44 86 PHE A CA 1
ATOM 648 C C . PHE A 1 86 ? 4.562 26.699 21.946 1.00 36.00 86 PHE A C 1
ATOM 649 O O . PHE A 1 86 ? 3.723 25.937 21.452 1.00 35.90 86 PHE A O 1
ATOM 657 N N . ARG A 1 87 ? 4.808 26.756 23.253 1.00 36.76 87 ARG A N 1
ATOM 658 C CA . ARG A 1 87 ? 4.107 25.854 24.154 1.00 42.07 87 ARG A CA 1
ATOM 659 C C . ARG A 1 87 ? 2.627 26.214 24.187 1.00 38.82 87 ARG A C 1
ATOM 660 O O . ARG A 1 87 ? 2.259 27.390 24.143 1.00 40.70 87 ARG A O 1
ATOM 668 N N . GLY A 1 88 ? 1.779 25.192 24.208 1.00 38.85 88 GLY A N 1
ATOM 669 C CA . GLY A 1 88 ? 0.352 25.396 24.282 1.00 39.33 88 GLY A CA 1
ATOM 670 C C . GLY A 1 88 ? -0.358 25.611 22.966 1.00 42.39 88 GLY A C 1
ATOM 671 O O . GLY A 1 88 ? -1.582 25.812 22.976 1.00 45.35 88 GLY A O 1
ATOM 672 N N . ARG A 1 89 ? 0.350 25.573 21.834 1.00 40.23 89 ARG A N 1
ATOM 673 C CA . ARG A 1 89 ? -0.283 25.793 20.538 1.00 37.27 89 ARG A CA 1
ATOM 674 C C . ARG A 1 89 ? 0.634 25.294 19.427 1.00 35.08 89 ARG A C 1
ATOM 675 O O . ARG A 1 89 ? 1.806 24.984 19.651 1.00 33.99 89 ARG A O 1
ATOM 683 N N . LEU A 1 90 ? 0.082 25.217 18.219 1.00 33.36 90 LEU A N 1
ATOM 684 C CA . LEU A 1 90 ? 0.879 24.990 17.021 1.00 34.81 90 LEU A CA 1
ATOM 685 C C . LEU A 1 90 ? 1.124 26.304 16.289 1.00 35.32 90 LEU A C 1
ATOM 686 O O . LEU A 1 90 ? 0.409 27.293 16.491 1.00 35.23 90 LEU A O 1
ATOM 691 N N . MET A 1 91 ? 2.147 26.316 15.427 1.00 31.64 91 MET A N 1
ATOM 692 C CA . MET A 1 91 ? 2.268 27.452 14.520 1.00 36.07 91 MET A CA 1
ATOM 693 C C . MET A 1 91 ? 0.998 27.643 13.709 1.00 36.16 91 MET A C 1
ATOM 694 O O . MET A 1 91 ? 0.323 26.682 13.330 1.00 36.98 91 MET A O 1
ATOM 699 N N . THR A 1 92 ? 0.683 28.909 13.453 1.00 38.59 92 THR A N 1
ATOM 700 C CA . THR A 1 92 ? -0.291 29.236 12.438 1.00 38.53 92 THR A CA 1
ATOM 701 C C . THR A 1 92 ? 0.226 28.777 11.082 1.00 39.24 92 THR A C 1
ATOM 702 O O . THR A 1 92 ? 1.426 28.569 10.878 1.00 36.82 92 THR A O 1
ATOM 706 N N . LEU A 1 93 ? -0.699 28.607 10.145 1.00 39.04 93 LEU A N 1
ATOM 707 C CA . LEU A 1 93 ? -0.295 28.265 8.792 1.00 38.06 93 LEU A CA 1
ATOM 708 C C . LEU A 1 93 ? 0.689 29.299 8.248 1.00 39.29 93 LEU A C 1
ATOM 709 O O . LEU A 1 93 ? 1.670 28.950 7.576 1.00 39.01 93 LEU A O 1
ATOM 714 N N . ASP A 1 94 ? 0.476 30.571 8.587 1.00 38.89 94 ASP A N 1
ATOM 715 C CA . ASP A 1 94 ? 1.347 31.634 8.100 1.00 39.79 94 ASP A CA 1
ATOM 716 C C . ASP A 1 94 ? 2.732 31.531 8.724 1.00 35.72 94 ASP A C 1
ATOM 717 O O . ASP A 1 94 ? 3.746 31.781 8.065 1.00 35.72 94 ASP A O 1
ATOM 722 N N . GLU A 1 95 ? 2.792 31.143 9.991 1.00 35.29 95 GLU A N 1
ATOM 723 C CA . GLU A 1 95 ? 4.078 30.899 10.628 1.00 34.18 95 GLU A CA 1
ATOM 724 C C . GLU A 1 95 ? 4.788 29.718 9.977 1.00 33.86 95 GLU A C 1
ATOM 725 O O . GLU A 1 95 ? 6.017 29.747 9.802 1.00 30.32 95 GLU A O 1
ATOM 731 N N . GLN A 1 96 ? 4.025 28.679 9.598 1.00 32.56 96 GLN A N 1
ATOM 732 C CA . GLN A 1 96 ? 4.613 27.530 8.909 1.00 31.85 96 GLN A CA 1
ATOM 733 C C . GLN A 1 96 ? 5.178 27.941 7.555 1.00 30.58 96 GLN A C 1
ATOM 734 O O . GLN A 1 96 ? 6.306 27.564 7.212 1.00 25.74 96 GLN A O 1
ATOM 740 N N . VAL A 1 97 ? 4.431 28.758 6.800 1.00 30.17 97 VAL A N 1
ATOM 741 C CA . VAL A 1 97 ? 4.914 29.256 5.511 1.00 30.65 97 VAL A CA 1
ATOM 742 C C . VAL A 1 97 ? 6.216 30.020 5.688 1.00 29.40 97 VAL A C 1
ATOM 743 O O . VAL A 1 97 ? 7.168 29.841 4.921 1.00 26.48 97 VAL A O 1
ATOM 747 N N . GLU A 1 98 ? 6.252 30.920 6.674 1.00 29.42 98 GLU A N 1
ATOM 748 C CA . GLU A 1 98 ? 7.458 31.681 6.976 1.00 28.67 98 GLU A CA 1
ATOM 749 C C . GLU A 1 98 ? 8.653 30.765 7.238 1.00 28.96 98 GLU A C 1
ATOM 750 O O . GLU A 1 98 ? 9.758 30.992 6.723 1.00 27.66 98 GLU A O 1
ATOM 756 N N . SER A 1 99 ? 8.452 29.732 8.056 1.00 28.36 99 SER A N 1
ATOM 757 C CA . SER A 1 99 ? 9.526 28.781 8.326 1.00 25.88 99 SER A CA 1
ATOM 758 C C . SER A 1 99 ? 9.965 28.071 7.053 1.00 27.06 99 SER A C 1
ATOM 759 O O . SER A 1 99 ? 11.162 27.921 6.798 1.00 25.39 99 SER A O 1
ATOM 762 N N . PHE A 1 100 ? 9.023 27.639 6.243 1.00 24.26 100 PHE A N 1
ATOM 763 C CA . PHE A 1 100 ? 9.307 26.932 5.007 1.00 26.74 100 PHE A CA 1
ATOM 764 C C . PHE A 1 100 ? 10.059 27.835 4.023 1.00 25.53 100 PHE A C 1
ATOM 765 O O . PHE A 1 100 ? 10.979 27.421 3.394 1.00 22.86 100 PHE A O 1
ATOM 773 N N . VAL A 1 101 ? 9.680 29.096 3.964 1.00 25.96 101 VAL A N 1
ATOM 774 C CA . VAL A 1 101 ? 10.338 30.019 3.038 1.00 24.88 101 VAL A CA 1
ATOM 775 C C . VAL A 1 101 ? 11.802 30.228 3.424 1.00 26.15 101 VAL A C 1
ATOM 776 O O . VAL A 1 101 ? 12.675 30.327 2.552 1.00 24.89 101 VAL A O 1
ATOM 780 N N . ARG A 1 102 ? 12.090 30.303 4.728 1.00 26.16 102 ARG A N 1
ATOM 781 C CA . ARG A 1 102 ? 13.462 30.242 5.247 1.00 26.59 102 ARG A CA 1
ATOM 782 C C . ARG A 1 102 ? 14.292 29.184 4.545 1.00 25.63 102 ARG A C 1
ATOM 783 O O . ARG A 1 102 ? 15.433 29.422 4.126 1.00 25.96 102 ARG A O 1
ATOM 791 N N . ASP A 1 103 ? 13.752 27.963 4.525 1.00 25.24 103 ASP A N 1
ATOM 792 C CA . ASP A 1 103 ? 14.465 26.812 3.972 1.00 24.74 103 ASP A CA 1
ATOM 793 C C . ASP A 1 103 ? 14.594 26.884 2.455 1.00 23.34 103 ASP A C 1
ATOM 794 O O . ASP A 1 103 ? 15.600 26.434 1.905 1.00 24.49 103 ASP A O 1
ATOM 799 N N . ILE A 1 104 ? 13.594 27.432 1.763 1.00 23.42 104 ILE A N 1
ATOM 800 C CA . ILE A 1 104 ? 13.684 27.591 0.312 1.00 23.55 104 ILE A CA 1
ATOM 801 C C . ILE A 1 104 ? 14.798 28.573 -0.035 1.00 24.36 104 ILE A C 1
ATOM 802 O O . ILE A 1 104 ? 15.666 28.299 -0.868 1.00 26.43 104 ILE A O 1
ATOM 807 N N . ARG A 1 105 ? 14.789 29.720 0.633 1.00 25.44 105 ARG A N 1
ATOM 808 C CA . ARG A 1 105 ? 15.839 30.729 0.510 1.00 25.38 105 ARG A CA 1
ATOM 809 C C . ARG A 1 105 ? 17.222 30.151 0.768 1.00 26.23 105 ARG A C 1
ATOM 810 O O . ARG A 1 105 ? 18.162 30.377 -0.007 1.00 24.82 105 ARG A O 1
ATOM 818 N N . HIS A 1 106 ? 17.371 29.430 1.877 1.00 25.66 106 HIS A N 1
ATOM 819 C CA . HIS A 1 106 ? 18.668 28.842 2.227 1.00 24.53 106 HIS A CA 1
ATOM 820 C C . HIS A 1 106 ? 19.112 27.813 1.187 1.00 24.73 106 HIS A C 1
ATOM 821 O O . HIS A 1 106 ? 20.279 27.788 0.758 1.00 26.61 106 HIS A O 1
ATOM 828 N N . ALA A 1 107 ? 18.192 26.931 0.785 1.00 24.44 107 ALA A N 1
ATOM 829 C CA . ALA A 1 107 ? 18.529 25.925 -0.215 1.00 23.60 107 ALA A CA 1
ATOM 830 C C . ALA A 1 107 ? 18.939 26.579 -1.520 1.00 25.61 107 ALA A C 1
ATOM 831 O O . ALA A 1 107 ? 19.848 26.093 -2.205 1.00 28.18 107 ALA A O 1
ATOM 833 N N . SER A 1 108 ? 18.269 27.679 -1.885 1.00 25.99 108 SER A N 1
ATOM 834 C CA . SER A 1 108 ? 18.672 28.443 -3.058 1.00 26.51 108 SER A CA 1
ATOM 835 C C . SER A 1 108 ? 20.089 28.969 -2.909 1.00 25.59 108 SER A C 1
ATOM 836 O O . SER A 1 108 ? 20.903 28.861 -3.833 1.00 25.48 108 SER A O 1
ATOM 839 N N . ARG A 1 109 ? 20.397 29.564 -1.753 1.00 24.82 109 ARG A N 1
ATOM 840 C CA . ARG A 1 109 ? 21.724 30.146 -1.580 1.00 28.16 109 ARG A CA 1
ATOM 841 C C . ARG A 1 109 ? 22.792 29.070 -1.478 1.00 27.17 109 ARG A C 1
ATOM 842 O O . ARG A 1 109 ? 23.950 29.306 -1.844 1.00 22.57 109 ARG A O 1
ATOM 850 N N . LEU A 1 110 ? 22.433 27.896 -0.953 1.00 25.58 110 LEU A N 1
ATOM 851 C CA . LEU A 1 110 ? 23.338 26.759 -0.929 1.00 26.12 110 LEU A CA 1
ATOM 852 C C . LEU A 1 110 ? 23.488 26.093 -2.291 1.00 25.44 110 LEU A C 1
ATOM 853 O O . LEU A 1 110 ? 24.347 25.216 -2.436 1.00 27.80 110 LEU A O 1
ATOM 858 N N . GLY A 1 111 ? 22.693 26.471 -3.290 1.00 26.51 111 GLY A N 1
ATOM 859 C CA . GLY A 1 111 ? 22.824 25.878 -4.613 1.00 24.11 111 GLY A CA 1
ATOM 860 C C . GLY A 1 111 ? 22.048 24.593 -4.828 1.00 28.15 111 GLY A C 1
ATOM 861 O O . GLY A 1 111 ? 22.175 23.974 -5.898 1.00 26.23 111 GLY A O 1
ATOM 862 N N . CYS A 1 112 ? 21.251 24.170 -3.852 1.00 25.85 112 CYS A N 1
ATOM 863 C CA . CYS A 1 112 ? 20.491 22.928 -3.962 1.00 25.60 112 CYS A CA 1
ATOM 864 C C . CYS A 1 112 ? 19.421 23.027 -5.049 1.00 27.14 112 CYS A C 1
ATOM 865 O O . CYS A 1 112 ? 18.962 24.113 -5.412 1.00 27.79 112 CYS A O 1
ATOM 868 N N . THR A 1 113 ? 18.997 21.861 -5.544 1.00 24.72 113 THR A N 1
ATOM 869 C CA . THR A 1 113 ? 17.904 21.763 -6.503 1.00 24.85 113 THR A CA 1
ATOM 870 C C . THR A 1 113 ? 16.653 21.132 -5.919 1.00 26.09 113 THR A C 1
ATOM 871 O O . THR A 1 113 ? 15.619 21.097 -6.595 1.00 23.72 113 THR A O 1
ATOM 875 N N . VAL A 1 114 ? 16.707 20.654 -4.678 1.00 22.61 114 VAL A N 1
ATOM 876 C CA . VAL A 1 114 ? 15.577 19.936 -4.090 1.00 24.26 114 VAL A CA 1
ATOM 877 C C . VAL A 1 114 ? 15.673 20.101 -2.581 1.00 25.48 114 VAL A C 1
ATOM 878 O O . VAL A 1 114 ? 16.770 20.246 -2.025 1.00 23.34 114 VAL A O 1
ATOM 882 N N . ILE A 1 115 ? 14.513 20.148 -1.923 1.00 21.83 115 ILE A N 1
ATOM 883 C CA . ILE A 1 115 ? 14.419 20.176 -0.470 1.00 21.16 115 ILE A CA 1
ATOM 884 C C . ILE A 1 115 ? 13.750 18.890 -0.012 1.00 22.74 115 ILE A C 1
ATOM 885 O O . ILE A 1 115 ? 12.733 18.482 -0.586 1.00 23.06 115 ILE A O 1
ATOM 890 N N . ARG A 1 116 ? 14.315 18.260 1.024 1.00 20.92 116 ARG A N 1
ATOM 891 C CA . ARG A 1 116 ? 13.644 17.166 1.717 1.00 22.90 116 ARG A CA 1
ATOM 892 C C . ARG A 1 116 ? 12.623 17.784 2.650 1.00 22.68 116 ARG A C 1
ATOM 893 O O . ARG A 1 116 ? 12.993 18.360 3.675 1.00 22.77 116 ARG A O 1
ATOM 901 N N . VAL A 1 117 ? 11.349 17.633 2.310 1.00 21.95 117 VAL A N 1
ATOM 902 C CA . VAL A 1 117 ? 10.239 18.103 3.130 1.00 23.96 117 VAL A CA 1
ATOM 903 C C . VAL A 1 117 ? 9.851 16.988 4.086 1.00 23.35 117 VAL A C 1
ATOM 904 O O . VAL A 1 117 ? 9.612 15.854 3.659 1.00 20.06 117 VAL A O 1
ATOM 908 N N . LEU A 1 118 ? 9.788 17.309 5.376 1.00 20.82 118 LEU A N 1
ATOM 909 C CA . LEU A 1 118 ? 9.463 16.308 6.385 1.00 20.87 118 LEU A CA 1
ATOM 910 C C . LEU A 1 118 ? 8.167 15.588 6.043 1.00 24.35 118 LEU A C 1
ATOM 911 O O . LEU A 1 118 ? 7.204 16.189 5.564 1.00 21.81 118 LEU A O 1
ATOM 916 N N . ASN A 1 119 ? 8.163 14.286 6.317 1.00 19.87 119 ASN A N 1
ATOM 917 C CA . ASN A 1 119 ? 7.042 13.422 5.988 1.00 25.71 119 ASN A CA 1
ATOM 918 C C . ASN A 1 119 ? 5.729 13.936 6.560 1.00 25.25 119 ASN A C 1
ATOM 919 O O . ASN A 1 119 ? 4.679 13.778 5.929 1.00 24.93 119 ASN A O 1
ATOM 924 N N . PHE A 1 120 ? 5.769 14.563 7.716 1.00 23.67 120 PHE A N 1
ATOM 925 C CA . PHE A 1 120 ? 4.543 15.010 8.342 1.00 24.38 120 PHE A CA 1
ATOM 926 C C . PHE A 1 120 ? 3.934 16.287 7.819 1.00 23.63 120 PHE A C 1
ATOM 927 O O . PHE A 1 120 ? 2.896 16.670 8.244 1.00 22.28 120 PHE A O 1
ATOM 935 N N . VAL A 1 121 ? 4.596 16.922 6.882 1.00 22.23 121 VAL A N 1
ATOM 936 C CA . VAL A 1 121 ? 4.103 18.193 6.358 1.00 21.73 121 VAL A CA 1
ATOM 937 C C . VAL A 1 121 ? 2.819 17.953 5.578 1.00 23.34 121 VAL A C 1
ATOM 938 O O . VAL A 1 121 ? 2.719 17.005 4.800 1.00 22.00 121 VAL A O 1
ATOM 942 N N . SER A 1 122 ? 1.831 18.820 5.767 1.00 22.91 122 SER A N 1
ATOM 943 C CA . SER A 1 122 ? 0.516 18.602 5.180 1.00 23.76 122 SER A CA 1
ATOM 944 C C . SER A 1 122 ? 0.479 18.970 3.694 1.00 25.34 122 SER A C 1
ATOM 945 O O . SER A 1 122 ? 1.263 19.798 3.225 1.00 24.39 122 SER A O 1
ATOM 948 N N . PRO A 1 123 ? -0.452 18.380 2.931 1.00 23.54 123 PRO A N 1
ATOM 949 C CA . PRO A 1 123 ? -0.655 18.840 1.547 1.00 22.62 123 PRO A CA 1
ATOM 950 C C . PRO A 1 123 ? -0.989 20.315 1.468 1.00 26.03 123 PRO A C 1
ATOM 951 O O . PRO A 1 123 ? -0.598 20.984 0.502 1.00 26.24 123 PRO A O 1
ATOM 955 N N . GLU A 1 124 ? -1.719 20.831 2.458 1.00 23.39 124 GLU A N 1
ATOM 956 C CA . GLU A 1 124 ? -2.150 22.225 2.425 1.00 26.44 124 GLU A CA 1
ATOM 957 C C . GLU A 1 124 ? -0.957 23.166 2.543 1.00 26.09 124 GLU A C 1
ATOM 958 O O . GLU A 1 124 ? -0.940 24.236 1.919 1.00 27.73 124 GLU A O 1
ATOM 964 N N . LEU A 1 125 ? 0.049 22.786 3.339 1.00 28.47 125 LEU A N 1
ATOM 965 C CA . LEU A 1 125 ? 1.258 23.603 3.443 1.00 28.38 125 LEU A CA 1
ATOM 966 C C . LEU A 1 125 ? 2.065 23.553 2.158 1.00 27.54 125 LEU A C 1
ATOM 967 O O . LEU A 1 125 ? 2.587 24.579 1.704 1.00 27.24 125 LEU A O 1
ATOM 972 N N . MET A 1 126 ? 2.201 22.355 1.576 1.00 25.09 126 MET A N 1
ATOM 973 C CA . MET A 1 126 ? 2.844 22.205 0.274 1.00 24.70 126 MET A CA 1
ATOM 974 C C . MET A 1 126 ? 2.187 23.123 -0.757 1.00 27.63 126 MET A C 1
ATOM 975 O O . MET A 1 126 ? 2.863 23.761 -1.573 1.00 27.79 126 MET A O 1
ATOM 980 N N . GLU A 1 127 ? 0.855 23.175 -0.742 1.00 26.33 127 GLU A N 1
ATOM 981 C CA . GLU A 1 127 ? 0.129 23.992 -1.706 1.00 27.45 127 GLU A CA 1
ATOM 982 C C . GLU A 1 127 ? 0.397 25.470 -1.491 1.00 28.07 127 GLU A C 1
ATOM 983 O O . GLU A 1 127 ? 0.585 26.224 -2.455 1.00 27.56 127 GLU A O 1
ATOM 989 N N . LYS A 1 128 ? 0.398 25.904 -0.236 1.00 28.45 128 LYS A N 1
ATOM 990 C CA . LYS A 1 128 ? 0.529 27.328 0.039 1.00 28.63 128 LYS A CA 1
ATOM 991 C C . LYS A 1 128 ? 1.947 27.825 -0.192 1.00 28.98 128 LYS A C 1
ATOM 992 O O . LYS A 1 128 ? 2.128 28.978 -0.590 1.00 28.39 128 LYS A O 1
ATOM 998 N N . VAL A 1 129 ? 2.968 26.985 0.020 1.00 28.26 129 VAL A N 1
ATOM 999 C CA . VAL A 1 129 ? 4.334 27.451 -0.229 1.00 28.69 129 VAL A CA 1
ATOM 1000 C C . VAL A 1 129 ? 4.764 27.296 -1.681 1.00 29.66 129 VAL A C 1
ATOM 1001 O O . VAL A 1 129 ? 5.817 27.838 -2.059 1.00 28.81 129 VAL A O 1
ATOM 1005 N N . LEU A 1 130 ? 3.976 26.607 -2.513 1.00 28.21 130 LEU A N 1
ATOM 1006 C CA . LEU A 1 130 ? 4.349 26.379 -3.911 1.00 30.46 130 LEU A CA 1
ATOM 1007 C C . LEU A 1 130 ? 4.754 27.641 -4.677 1.00 30.10 130 LEU A C 1
ATOM 1008 O O . LEU A 1 130 ? 5.776 27.599 -5.381 1.00 28.62 130 LEU A O 1
ATOM 1013 N N . PRO A 1 131 ? 4.036 28.769 -4.599 1.00 30.77 131 PRO A N 1
ATOM 1014 C CA . PRO A 1 131 ? 4.520 29.970 -5.317 1.00 28.90 131 PRO A CA 1
ATOM 1015 C C . PRO A 1 131 ? 5.927 30.387 -4.913 1.00 28.51 131 PRO A C 1
ATOM 1016 O O . PRO A 1 131 ? 6.705 30.825 -5.769 1.00 31.29 131 PRO A O 1
ATOM 1020 N N . HIS A 1 132 ? 6.283 30.246 -3.634 1.00 25.94 132 HIS A N 1
ATOM 1021 C CA . HIS A 1 132 ? 7.644 30.552 -3.200 1.00 28.13 132 HIS A CA 1
ATOM 1022 C C . HIS A 1 132 ? 8.658 29.572 -3.778 1.00 28.32 132 HIS A C 1
ATOM 1023 O O . HIS A 1 132 ? 9.763 29.974 -4.162 1.00 27.58 132 HIS A O 1
ATOM 1030 N N . ALA A 1 133 ? 8.325 28.279 -3.820 1.00 24.31 133 ALA A N 1
ATOM 1031 C CA . ALA A 1 133 ? 9.220 27.338 -4.486 1.00 28.34 133 ALA A CA 1
ATOM 1032 C C . ALA A 1 133 ? 9.398 27.711 -5.949 1.00 27.74 133 ALA A C 1
ATOM 1033 O O . ALA A 1 133 ? 10.506 27.625 -6.500 1.00 27.19 133 ALA A O 1
ATOM 1035 N N . GLU A 1 134 ? 8.304 28.095 -6.599 1.00 28.62 134 GLU A N 1
ATOM 1036 C CA . GLU A 1 134 ? 8.367 28.446 -8.010 1.00 28.63 134 GLU A CA 1
ATOM 1037 C C . GLU A 1 134 ? 9.310 29.621 -8.238 1.00 29.07 134 GLU A C 1
ATOM 1038 O O . GLU A 1 134 ? 10.100 29.614 -9.191 1.00 30.17 134 GLU A O 1
ATOM 1044 N N . GLN A 1 135 ? 9.252 30.631 -7.358 1.00 31.48 135 GLN A N 1
ATOM 1045 C CA . GLN A 1 135 ? 10.122 31.800 -7.485 1.00 32.38 135 GLN A CA 1
ATOM 1046 C C . GLN A 1 135 ? 11.598 31.426 -7.391 1.00 34.12 135 GLN A C 1
ATOM 1047 O O . GLN A 1 135 ? 12.447 32.096 -7.988 1.00 33.49 135 GLN A O 1
ATOM 1053 N N . SER A 1 136 ? 11.939 30.395 -6.617 1.00 31.18 136 SER A N 1
ATOM 1054 C CA . SER A 1 136 ? 13.322 29.941 -6.538 1.00 31.15 136 SER A CA 1
ATOM 1055 C C . SER A 1 136 ? 13.574 28.672 -7.335 1.00 30.46 136 SER A C 1
ATOM 1056 O O . SER A 1 136 ? 14.652 28.083 -7.200 1.00 30.66 136 SER A O 1
ATOM 1059 N N . ASN A 1 137 ? 12.616 28.243 -8.156 1.00 30.17 137 ASN A N 1
ATOM 1060 C CA . ASN A 1 137 ? 12.740 27.023 -8.950 1.00 29.88 137 ASN A CA 1
ATOM 1061 C C . ASN A 1 137 ? 13.261 25.864 -8.098 1.00 29.51 137 ASN A C 1
ATOM 1062 O O . ASN A 1 137 ? 14.159 25.113 -8.490 1.00 30.02 137 ASN A O 1
ATOM 1067 N N . MET A 1 138 ? 12.679 25.719 -6.916 1.00 27.15 138 MET A N 1
ATOM 1068 C CA . MET A 1 138 ? 13.155 24.764 -5.927 1.00 27.58 138 MET A CA 1
ATOM 1069 C C . MET A 1 138 ? 12.181 23.589 -5.889 1.00 27.03 138 MET A C 1
ATOM 1070 O O . MET A 1 138 ? 10.981 23.782 -5.661 1.00 26.16 138 MET A O 1
ATOM 1075 N N . ARG A 1 139 ? 12.689 22.383 -6.146 1.00 25.23 139 ARG A N 1
ATOM 1076 C CA . ARG A 1 139 ? 11.862 21.189 -6.000 1.00 26.10 139 ARG A CA 1
ATOM 1077 C C . ARG A 1 139 ? 11.612 20.879 -4.523 1.00 26.00 139 ARG A C 1
ATOM 1078 O O . ARG A 1 139 ? 12.490 21.053 -3.671 1.00 25.17 139 ARG A O 1
ATOM 1086 N N . LEU A 1 140 ? 10.387 20.444 -4.215 1.00 23.31 140 LEU A N 1
ATOM 1087 C CA . LEU A 1 140 ? 9.979 20.099 -2.854 1.00 22.53 140 LEU A CA 1
ATOM 1088 C C . LEU A 1 140 ? 9.650 18.619 -2.852 1.00 24.46 140 LEU A C 1
ATOM 1089 O O . LEU A 1 140 ? 8.634 18.208 -3.421 1.00 24.76 140 LEU A O 1
ATOM 1094 N N . GLY A 1 141 ? 10.510 17.818 -2.235 1.00 23.49 141 GLY A N 1
ATOM 1095 C CA . GLY A 1 141 ? 10.266 16.389 -2.227 1.00 22.90 141 GLY A CA 1
ATOM 1096 C C . GLY A 1 141 ? 9.814 15.919 -0.864 1.00 22.88 141 GLY A C 1
ATOM 1097 O O . GLY A 1 141 ? 10.598 15.962 0.090 1.00 21.36 141 GLY A O 1
ATOM 1098 N N . LEU A 1 142 ? 8.554 15.488 -0.745 1.00 21.58 142 LEU A N 1
ATOM 1099 C CA . LEU A 1 142 ? 8.053 14.990 0.531 1.00 22.88 142 LEU A CA 1
ATOM 1100 C C . LEU A 1 142 ? 8.688 13.635 0.823 1.00 24.10 142 LEU A C 1
ATOM 1101 O O . LEU A 1 142 ? 8.622 12.726 -0.010 1.00 20.30 142 LEU A O 1
ATOM 1106 N N . GLU A 1 143 ? 9.315 13.496 1.988 1.00 23.70 143 GLU A N 1
ATOM 1107 C CA . GLU A 1 143 ? 9.925 12.216 2.316 1.00 23.57 143 GLU A CA 1
ATOM 1108 C C . GLU A 1 143 ? 8.839 11.186 2.601 1.00 24.02 143 GLU A C 1
ATOM 1109 O O . GLU A 1 143 ? 7.888 11.446 3.343 1.00 23.73 143 GLU A O 1
ATOM 1115 N N . ILE A 1 144 ? 8.974 10.015 2.006 1.00 22.60 144 ILE A N 1
ATOM 1116 C CA . ILE A 1 144 ? 8.126 8.878 2.338 1.00 22.47 144 ILE A CA 1
ATOM 1117 C C . ILE A 1 144 ? 8.976 7.919 3.157 1.00 22.67 144 ILE A C 1
ATOM 1118 O O . ILE A 1 144 ? 9.890 7.284 2.619 1.00 23.94 144 ILE A O 1
ATOM 1123 N N . HIS A 1 145 ? 8.710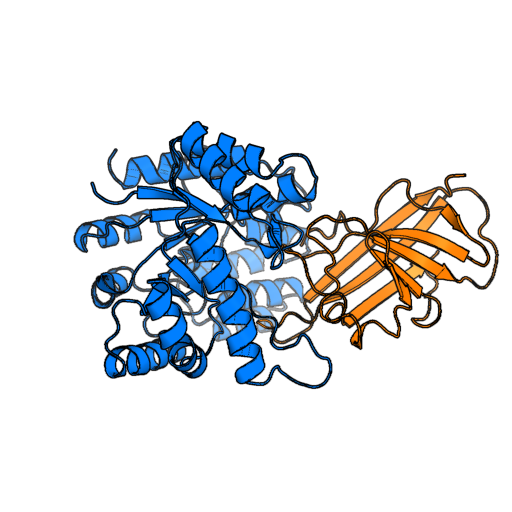 7.821 4.460 1.00 23.25 145 HIS A N 1
ATOM 1124 C CA . HIS A 1 145 ? 9.505 6.924 5.274 1.00 25.29 145 HIS A CA 1
ATOM 1125 C C . HIS A 1 145 ? 8.592 6.012 6.086 1.00 24.48 145 HIS A C 1
ATOM 1126 O O . HIS A 1 145 ? 7.375 6.216 6.179 1.00 24.11 145 HIS A O 1
ATOM 1133 N N . ALA A 1 146 ? 9.210 4.971 6.625 1.00 26.70 146 ALA A N 1
ATOM 1134 C CA . ALA A 1 146 ? 8.484 3.929 7.333 1.00 24.93 146 ALA A CA 1
ATOM 1135 C C . ALA A 1 146 ? 7.638 4.555 8.437 1.00 25.53 146 ALA A C 1
ATOM 1136 O O . ALA A 1 146 ? 8.086 5.509 9.082 1.00 24.90 146 ALA A O 1
ATOM 1138 N N . PRO A 1 147 ? 6.424 4.040 8.704 1.00 26.63 147 PRO A N 1
ATOM 1139 C CA . PRO A 1 147 ? 5.792 2.865 8.091 1.00 26.00 147 PRO A CA 1
ATOM 1140 C C . PRO A 1 147 ? 4.961 3.210 6.864 1.00 26.21 147 PRO A C 1
ATOM 1141 O O . PRO A 1 147 ? 4.089 2.445 6.456 1.00 24.67 147 PRO A O 1
ATOM 1145 N N . MET A 1 148 ? 5.232 4.366 6.277 1.00 25.63 148 MET A N 1
ATOM 1146 C CA . MET A 1 148 ? 4.447 4.847 5.159 1.00 23.64 148 MET A CA 1
ATOM 1147 C C . MET A 1 148 ? 4.956 4.182 3.884 1.00 26.54 148 MET A C 1
ATOM 1148 O O . MET A 1 148 ? 5.946 3.436 3.894 1.00 24.84 148 MET A O 1
ATOM 1153 N N . HIS A 1 149 ? 4.272 4.451 2.775 1.00 25.12 149 HIS A N 1
ATOM 1154 C CA . HIS A 1 149 ? 4.620 3.930 1.456 1.00 26.74 149 HIS A CA 1
ATOM 1155 C C . HIS A 1 149 ? 3.779 4.708 0.449 1.00 25.99 149 HIS A C 1
ATOM 1156 O O . HIS A 1 149 ? 2.967 5.557 0.824 1.00 27.17 149 HIS A O 1
ATOM 1163 N N . PHE A 1 150 ? 3.984 4.437 -0.836 1.00 25.49 150 PHE A N 1
ATOM 1164 C CA . PHE A 1 150 ? 3.317 5.257 -1.840 1.00 23.50 150 PHE A CA 1
ATOM 1165 C C . PHE A 1 150 ? 1.814 5.038 -1.908 1.00 27.98 150 PHE A C 1
ATOM 1166 O O . PHE A 1 150 ? 1.118 5.829 -2.556 1.00 28.28 150 PHE A O 1
ATOM 1174 N N . GLU A 1 151 ? 1.297 3.990 -1.277 1.00 24.79 151 GLU A N 1
ATOM 1175 C CA . GLU A 1 151 ? -0.136 3.738 -1.226 1.00 25.27 151 GLU A CA 1
ATOM 1176 C C . GLU A 1 151 ? -0.717 4.072 0.137 1.00 25.03 151 GLU A C 1
ATOM 1177 O O . GLU A 1 151 ? -1.906 3.828 0.376 1.00 24.66 151 GLU A O 1
ATOM 1183 N N . HIS A 1 152 ? 0.088 4.618 1.042 1.00 25.65 152 HIS A N 1
ATOM 1184 C CA . HIS A 1 152 ? -0.471 5.070 2.305 1.00 24.71 152 HIS A CA 1
ATOM 1185 C C . HIS A 1 152 ? -1.427 6.238 2.057 1.00 24.49 152 HIS A C 1
ATOM 1186 O O . HIS A 1 152 ? -1.133 7.122 1.227 1.00 21.90 152 HIS A O 1
ATOM 1193 N N . PRO A 1 153 ? -2.567 6.278 2.761 1.00 24.67 153 PRO A N 1
ATOM 1194 C CA . PRO A 1 153 ? -3.571 7.322 2.498 1.00 25.85 153 PRO A CA 1
ATOM 1195 C C . PRO A 1 153 ? -3.051 8.745 2.650 1.00 23.25 153 PRO A C 1
ATOM 1196 O O . PRO A 1 153 ? -3.565 9.649 1.982 1.00 23.21 153 PRO A O 1
ATOM 1200 N N . TRP A 1 154 ? -2.066 8.975 3.525 1.00 22.33 154 TRP A N 1
ATOM 1201 C CA . TRP A 1 154 ? -1.446 10.296 3.615 1.00 23.29 154 TRP A CA 1
ATOM 1202 C C . TRP A 1 154 ? -0.760 10.661 2.304 1.00 23.90 154 TRP A C 1
ATOM 1203 O O . TRP A 1 154 ? -0.894 11.790 1.805 1.00 21.99 154 TRP A O 1
ATOM 1214 N N . VAL A 1 155 ? -0.042 9.704 1.716 1.00 22.23 155 VAL A N 1
ATOM 1215 C CA . VAL A 1 155 ? 0.605 9.945 0.430 1.00 24.48 155 VAL A CA 1
ATOM 1216 C C . VAL A 1 155 ? -0.428 10.066 -0.684 1.00 24.06 155 VAL A C 1
ATOM 1217 O O . VAL A 1 155 ? -0.288 10.900 -1.583 1.00 23.82 155 VAL A O 1
ATOM 1221 N N . LEU A 1 156 ? -1.479 9.240 -0.647 1.00 23.85 156 LEU A N 1
ATOM 1222 C CA . LEU A 1 156 ? -2.544 9.343 -1.639 1.00 24.48 156 LEU A CA 1
ATOM 1223 C C . LEU A 1 156 ? -3.146 10.738 -1.649 1.00 24.19 156 LEU A C 1
ATOM 1224 O O . LEU A 1 156 ? -3.446 11.285 -2.717 1.00 23.80 156 LEU A O 1
ATOM 1229 N N . ARG A 1 157 ? -3.342 11.322 -0.460 1.00 22.87 157 ARG A N 1
ATOM 1230 C CA . ARG A 1 157 ? -3.909 12.662 -0.390 1.00 24.76 157 ARG A CA 1
ATOM 1231 C C . ARG A 1 157 ? -2.923 13.692 -0.906 1.00 26.58 157 ARG A C 1
ATOM 1232 O O . ARG A 1 157 ? -3.306 14.628 -1.621 1.00 25.21 157 ARG A O 1
ATOM 1240 N N . HIS A 1 158 ? -1.635 13.522 -0.591 1.00 25.15 158 HIS A N 1
ATOM 1241 C CA . HIS A 1 158 ? -0.628 14.397 -1.188 1.00 25.74 158 HIS A CA 1
ATOM 1242 C C . HIS A 1 158 ? -0.664 14.309 -2.711 1.00 25.81 158 HIS A C 1
ATOM 1243 O O . HIS A 1 158 ? -0.527 15.323 -3.402 1.00 26.37 158 HIS A O 1
ATOM 1250 N N . ILE A 1 159 ? -0.860 13.103 -3.251 1.00 23.06 159 ILE A N 1
ATOM 1251 C CA . ILE A 1 159 ? -0.898 12.924 -4.706 1.00 24.47 159 ILE A CA 1
ATOM 1252 C C . ILE A 1 159 ? -2.098 13.642 -5.307 1.00 27.43 159 ILE A C 1
ATOM 1253 O O . ILE A 1 159 ? -1.985 14.283 -6.360 1.00 27.83 159 ILE A O 1
ATOM 1258 N N . GLU A 1 160 ? -3.261 13.551 -4.652 1.00 26.41 160 GLU A N 1
ATOM 1259 C CA . GLU A 1 160 ? -4.433 14.319 -5.084 1.00 29.34 160 GLU A CA 1
ATOM 1260 C C . GLU A 1 160 ? -4.112 15.798 -5.247 1.00 27.52 160 GLU A C 1
ATOM 1261 O O . GLU A 1 160 ? -4.486 16.417 -6.246 1.00 26.68 160 GLU A O 1
ATOM 1267 N N . PHE A 1 161 ? -3.457 16.395 -4.246 1.00 27.80 161 PHE A N 1
ATOM 1268 C CA . PHE A 1 161 ? -3.098 17.807 -4.334 1.00 28.98 161 PHE A CA 1
ATOM 1269 C C . PHE A 1 161 ? -2.133 18.061 -5.492 1.00 27.42 161 PHE A C 1
ATOM 1270 O O . PHE A 1 161 ? -2.329 18.996 -6.275 1.00 27.46 161 PHE A O 1
ATOM 1278 N N . MET A 1 162 ? -1.071 17.247 -5.618 1.00 27.15 162 MET A N 1
ATOM 1279 C CA . MET A 1 162 ? -0.130 17.480 -6.715 1.00 28.56 162 MET A CA 1
ATOM 1280 C C . MET A 1 162 ? -0.750 17.253 -8.089 1.00 28.22 162 MET A C 1
ATOM 1281 O O . MET A 1 162 ? -0.359 17.916 -9.050 1.00 31.04 162 MET A O 1
ATOM 1286 N N . ASP A 1 163 ? -1.694 16.329 -8.215 1.00 28.65 163 ASP A N 1
ATOM 1287 C CA . ASP A 1 163 ? -2.368 16.167 -9.500 1.00 28.43 163 ASP A CA 1
ATOM 1288 C C . ASP A 1 163 ? -3.174 17.413 -9.851 1.00 32.06 163 ASP A C 1
ATOM 1289 O O . ASP A 1 163 ? -3.181 17.855 -11.010 1.00 30.54 163 ASP A O 1
ATOM 1294 N N . ARG A 1 164 ? -3.845 18.005 -8.854 1.00 29.42 164 ARG A N 1
ATOM 1295 C CA . ARG A 1 164 ? -4.623 19.219 -9.095 1.00 29.93 164 ARG A CA 1
ATOM 1296 C C . ARG A 1 164 ? -3.726 20.402 -9.419 1.00 31.46 164 ARG A C 1
ATOM 1297 O O . ARG A 1 164 ? -4.019 21.173 -10.337 1.00 29.59 164 ARG A O 1
ATOM 1305 N N . LEU A 1 165 ? -2.641 20.579 -8.662 1.00 28.64 165 LEU A N 1
ATOM 1306 C CA . LEU A 1 165 ? -1.789 21.754 -8.853 1.00 31.11 165 LEU A CA 1
ATOM 1307 C C . LEU A 1 165 ? -0.987 21.687 -10.148 1.00 32.07 165 LEU A C 1
ATOM 1308 O O . LEU A 1 165 ? -0.668 22.733 -10.729 1.00 33.41 165 LEU A O 1
ATOM 1313 N N . GLY A 1 166 ? -0.629 20.488 -10.596 1.00 29.68 166 GLY A N 1
ATOM 1314 C CA . GLY A 1 166 ? 0.048 20.326 -11.872 1.00 32.18 166 GLY A CA 1
ATOM 1315 C C . GLY A 1 166 ? 1.448 20.900 -11.947 1.00 32.16 166 G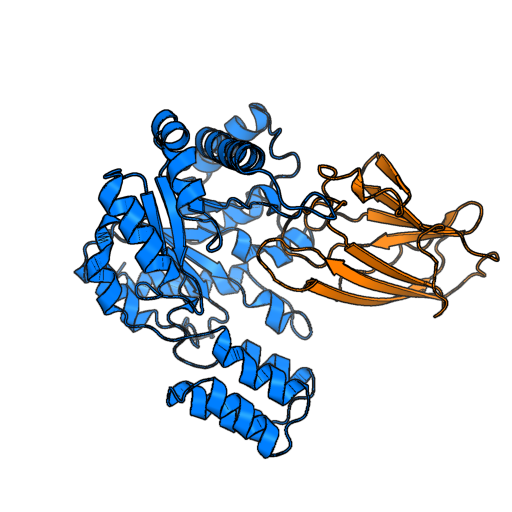LY A C 1
ATOM 1316 O O . GLY A 1 166 ? 1.897 21.260 -13.034 1.00 31.64 166 GLY A O 1
ATOM 1317 N N . SER A 1 167 ? 2.180 20.977 -10.794 1.00 32.15 167 SER A N 1
ATOM 1318 C CA . SER A 1 167 ? 3.513 21.574 -10.806 1.00 29.05 167 SER A CA 1
ATOM 1319 C C . SER A 1 167 ? 4.578 20.498 -10.816 1.00 30.02 167 SER A C 1
ATOM 1320 O O . SER A 1 167 ? 4.525 19.579 -9.992 1.00 31.58 167 SER A O 1
ATOM 1323 N N . PRO A 1 168 ? 5.572 20.578 -11.702 1.00 29.34 168 PRO A N 1
ATOM 1324 C CA . PRO A 1 168 ? 6.679 19.608 -11.656 1.00 30.82 168 PRO A CA 1
ATOM 1325 C C . PRO A 1 168 ? 7.600 19.793 -10.461 1.00 29.29 168 PRO A C 1
ATOM 1326 O O . PRO A 1 168 ? 8.492 18.967 -10.257 1.00 29.40 168 PRO A O 1
ATOM 1330 N N . LEU A 1 169 ? 7.430 20.846 -9.669 1.00 27.82 169 LEU A N 1
ATOM 1331 C CA . LEU A 1 169 ? 8.287 21.031 -8.506 1.00 29.27 169 LEU A CA 1
ATOM 1332 C C . LEU A 1 169 ? 7.844 20.238 -7.279 1.00 27.05 169 LEU A C 1
ATOM 1333 O O . LEU A 1 169 ? 8.580 20.224 -6.288 1.00 27.95 169 LEU A O 1
ATOM 1338 N N . LEU A 1 170 ? 6.667 19.610 -7.287 1.00 25.83 170 LEU A N 1
ATOM 1339 C CA . LEU A 1 170 ? 6.198 18.865 -6.119 1.00 24.26 170 LEU A CA 1
ATOM 1340 C C . LEU A 1 170 ? 6.390 17.367 -6.346 1.00 25.99 170 LEU A C 1
ATOM 1341 O O . LEU A 1 170 ? 5.994 16.833 -7.393 1.00 23.54 170 LEU A O 1
ATOM 1346 N N . GLY A 1 171 ? 6.974 16.685 -5.361 1.00 24.46 171 GLY A N 1
ATOM 1347 C CA . GLY A 1 171 ? 7.307 15.284 -5.558 1.00 24.22 171 GLY A CA 1
ATOM 1348 C C . GLY A 1 171 ? 7.678 14.593 -4.267 1.00 24.27 171 GLY A C 1
ATOM 1349 O O . GLY A 1 171 ? 7.240 15.023 -3.194 1.00 23.94 171 GLY A O 1
ATOM 1350 N N . PHE A 1 172 ? 8.507 13.553 -4.350 1.00 24.72 172 PHE A N 1
ATOM 1351 C CA . PHE A 1 172 ? 8.722 12.651 -3.232 1.00 23.76 172 PHE A CA 1
ATOM 1352 C C . PHE A 1 172 ? 10.190 12.275 -3.103 1.00 24.01 172 PHE A C 1
ATOM 1353 O O . PHE A 1 172 ? 10.947 12.261 -4.082 1.00 22.81 172 PHE A O 1
ATOM 1361 N N . ILE A 1 173 ? 10.575 11.949 -1.871 1.00 22.02 173 ILE A N 1
ATOM 1362 C CA . ILE A 1 173 ? 11.882 11.371 -1.609 1.00 20.57 173 ILE A CA 1
ATOM 1363 C C . ILE A 1 173 ? 11.649 10.091 -0.812 1.00 22.53 173 ILE A C 1
ATOM 1364 O O . ILE A 1 173 ? 11.441 10.143 0.411 1.00 24.04 173 ILE A O 1
ATOM 1369 N N . PRO A 1 174 ? 11.659 8.932 -1.466 1.00 24.09 174 PRO A N 1
ATOM 1370 C CA . PRO A 1 174 ? 11.538 7.660 -0.738 1.00 21.36 174 PRO A CA 1
ATOM 1371 C C . PRO A 1 174 ? 12.750 7.431 0.156 1.00 24.00 174 PRO A C 1
ATOM 1372 O O . PRO A 1 174 ? 13.888 7.733 -0.222 1.00 21.46 174 PRO A O 1
ATOM 1376 N N . ASP A 1 175 ? 12.499 6.877 1.342 1.00 20.74 175 ASP A N 1
ATOM 1377 C CA . ASP A 1 175 ? 13.544 6.492 2.280 1.00 22.38 175 ASP A CA 1
ATOM 1378 C C . ASP A 1 175 ? 13.624 4.969 2.295 1.00 22.54 175 ASP A C 1
ATOM 1379 O O . ASP A 1 175 ? 12.596 4.301 2.434 1.00 23.48 175 ASP A O 1
ATOM 1384 N N . MET A 1 176 ? 14.838 4.417 2.189 1.00 22.37 176 MET A N 1
ATOM 1385 C CA . MET A 1 176 ? 14.918 2.973 1.982 1.00 24.42 176 MET A CA 1
ATOM 1386 C C . MET A 1 176 ? 14.404 2.160 3.165 1.00 23.71 176 MET A C 1
ATOM 1387 O O . MET A 1 176 ? 14.308 0.931 3.050 1.00 23.28 176 MET A O 1
ATOM 1392 N N . GLY A 1 177 ? 14.112 2.795 4.298 1.00 20.96 177 GLY A N 1
ATOM 1393 C CA . GLY A 1 177 ? 13.462 2.093 5.390 1.00 23.28 177 GLY A CA 1
ATOM 1394 C C . GLY A 1 177 ? 12.062 1.607 5.059 1.00 23.34 177 GLY A C 1
ATOM 1395 O O . GLY A 1 177 ? 11.509 0.798 5.815 1.00 25.33 177 GLY A O 1
ATOM 1396 N N . ILE A 1 178 ? 11.443 2.118 3.982 1.00 19.68 178 ILE A N 1
ATOM 1397 C CA . ILE A 1 178 ? 10.198 1.489 3.523 1.00 22.09 178 ILE A CA 1
ATOM 1398 C C . ILE A 1 178 ? 10.475 0.201 2.759 1.00 24.94 178 ILE A C 1
ATOM 1399 O O . ILE A 1 178 ? 9.538 -0.429 2.243 1.00 22.65 178 ILE A O 1
ATOM 1404 N N . PHE A 1 179 ? 11.742 -0.212 2.681 1.00 23.05 179 PHE A N 1
ATOM 1405 C CA . PHE A 1 179 ? 12.143 -1.485 2.095 1.00 22.89 179 PHE A CA 1
ATOM 1406 C C . PHE A 1 179 ? 12.935 -2.263 3.135 1.00 23.21 179 PHE A C 1
ATOM 1407 O O . PHE A 1 179 ? 14.006 -2.799 2.842 1.00 22.31 179 PHE A O 1
ATOM 1415 N N . THR A 1 180 ? 12.426 -2.281 4.362 1.00 24.57 180 THR A N 1
ATOM 1416 C CA . THR A 1 180 ? 13.057 -3.025 5.450 1.00 21.38 180 THR A CA 1
ATOM 1417 C C . THR A 1 180 ? 12.683 -4.491 5.277 1.00 24.40 180 THR A C 1
ATOM 1418 O O . THR A 1 180 ? 11.581 -4.912 5.631 1.00 24.39 180 THR A O 1
ATOM 1422 N N . LYS A 1 181 ? 13.591 -5.264 4.672 1.00 24.10 181 LYS A N 1
ATOM 1423 C CA . LYS A 1 181 ? 13.265 -6.645 4.323 1.00 26.51 181 LYS A CA 1
ATOM 1424 C C . LYS A 1 181 ? 13.307 -7.581 5.528 1.00 26.21 181 LYS A C 1
ATOM 1425 O O . LYS A 1 181 ? 12.534 -8.551 5.580 1.00 26.54 181 LYS A O 1
ATOM 1431 N N . HIS A 1 182 ? 14.215 -7.330 6.467 1.00 23.85 182 HIS A N 1
ATOM 1432 C CA . HIS A 1 182 ? 14.358 -8.095 7.697 1.00 23.26 182 HIS A CA 1
ATOM 1433 C C . HIS A 1 182 ? 14.393 -7.148 8.882 1.00 24.10 182 HIS A C 1
ATOM 1434 O O . HIS A 1 182 ? 14.731 -5.976 8.744 1.00 23.54 182 HIS A O 1
ATOM 1441 N N . PHE A 1 183 ? 14.041 -7.667 10.047 1.00 23.65 183 PHE A N 1
ATOM 1442 C CA . PHE A 1 183 ? 14.186 -6.893 11.278 1.00 25.78 183 PHE A CA 1
ATOM 1443 C C . PHE A 1 183 ? 15.657 -6.534 11.437 1.00 25.49 183 PHE A C 1
ATOM 1444 O O . PHE A 1 183 ? 16.501 -7.443 11.477 1.00 24.52 183 PHE A O 1
ATOM 1452 N N . PRO A 1 184 ? 16.018 -5.253 11.481 1.00 23.34 184 PRO A N 1
ATOM 1453 C CA . PRO A 1 184 ? 17.446 -4.876 11.417 1.00 21.87 184 PRO A CA 1
ATOM 1454 C C . PRO A 1 184 ? 18.232 -5.480 12.565 1.00 25.71 184 PRO A C 1
ATOM 1455 O O . PRO A 1 184 ? 17.886 -5.268 13.735 1.00 24.57 184 PRO A O 1
ATOM 1459 N N . PRO A 1 185 ? 19.306 -6.221 12.272 1.00 26.35 185 PRO A N 1
ATOM 1460 C CA . PRO A 1 185 ? 20.109 -6.830 13.356 1.00 25.58 185 PRO A CA 1
ATOM 1461 C C . PRO A 1 185 ? 20.592 -5.876 14.448 1.00 26.44 185 PRO A C 1
ATOM 1462 O O . PRO A 1 185 ? 20.541 -6.243 15.631 1.00 29.02 185 PRO A O 1
ATOM 1466 N N . VAL A 1 186 ? 21.062 -4.668 14.115 1.00 27.53 186 VAL A N 1
ATOM 1467 C CA . VAL A 1 186 ? 21.601 -3.814 15.180 1.00 26.86 186 VAL A CA 1
ATOM 1468 C C . VAL A 1 186 ? 20.493 -3.378 16.126 1.00 26.13 186 VAL A C 1
ATOM 1469 O O . VAL A 1 186 ? 20.729 -3.105 17.313 1.00 26.49 186 VAL A O 1
ATOM 1473 N N . MET A 1 187 ? 19.270 -3.331 15.620 1.00 25.01 187 MET A N 1
ATOM 1474 C CA . MET A 1 187 ? 18.100 -3.010 16.425 1.00 25.12 187 MET A CA 1
ATOM 1475 C C . MET A 1 187 ? 17.781 -4.153 17.381 1.00 26.67 187 MET A C 1
ATOM 1476 O O . MET A 1 187 ? 17.655 -3.953 18.598 1.00 25.91 187 MET A O 1
ATOM 1481 N N . ALA A 1 188 ? 17.699 -5.372 16.842 1.00 24.58 188 ALA A N 1
ATOM 1482 C CA . ALA A 1 188 ? 17.460 -6.549 17.666 1.00 25.73 188 ALA A CA 1
ATOM 1483 C C . ALA A 1 188 ? 18.553 -6.727 18.720 1.00 28.10 188 ALA A C 1
ATOM 1484 O O . ALA A 1 188 ? 18.264 -7.052 19.880 1.00 27.30 188 ALA A O 1
ATOM 1486 N N . GLU A 1 189 ? 19.816 -6.526 18.336 1.00 25.65 189 GLU A N 1
ATOM 1487 C CA . GLU A 1 189 ? 20.908 -6.705 19.289 1.00 27.77 189 GLU A CA 1
ATOM 1488 C C . GLU A 1 189 ? 20.863 -5.658 20.400 1.00 27.38 189 GLU A C 1
ATOM 1489 O O . GLU A 1 189 ? 21.134 -5.968 21.566 1.00 29.65 189 GLU A O 1
ATOM 1495 N N . ARG A 1 190 ? 20.520 -4.414 20.080 1.00 26.45 190 ARG A N 1
ATOM 1496 C CA . ARG A 1 190 ? 20.425 -3.440 21.160 1.00 26.71 190 ARG A CA 1
ATOM 1497 C C . ARG A 1 190 ? 19.271 -3.757 22.099 1.00 28.29 190 ARG A C 1
ATOM 1498 O O . ARG A 1 190 ? 19.374 -3.544 23.312 1.00 26.30 190 ARG A O 1
ATOM 1506 N N . LEU A 1 191 ? 18.161 -4.268 21.556 1.00 27.78 191 LEU A N 1
ATOM 1507 C CA . LEU A 1 191 ? 17.034 -4.659 22.398 1.00 26.61 191 LEU A CA 1
ATOM 1508 C C . LEU A 1 191 ? 17.440 -5.727 23.402 1.00 28.70 191 LEU A C 1
ATOM 1509 O O . LEU A 1 191 ? 17.038 -5.670 24.570 1.00 27.93 191 LEU A O 1
ATOM 1514 N N . ILE A 1 192 ? 18.250 -6.703 22.975 1.00 26.65 192 ILE A N 1
ATOM 1515 C CA . ILE A 1 192 ? 18.718 -7.737 23.902 1.00 27.31 192 ILE A CA 1
ATOM 1516 C C . ILE A 1 192 ? 19.664 -7.139 24.947 1.00 30.01 192 ILE A C 1
ATOM 1517 O O . ILE A 1 192 ? 19.595 -7.477 26.137 1.00 30.03 192 ILE A O 1
ATOM 1522 N N . ARG A 1 193 ? 20.533 -6.214 24.537 1.00 27.80 193 ARG A N 1
ATOM 1523 C CA . ARG A 1 193 ? 21.376 -5.526 25.511 1.00 28.78 193 ARG A CA 1
ATOM 1524 C C . ARG A 1 193 ? 20.536 -4.748 26.524 1.00 30.54 193 ARG A C 1
ATOM 1525 O O . ARG A 1 193 ? 20.957 -4.573 27.674 1.00 30.94 193 ARG A O 1
ATOM 1533 N N . GLN A 1 194 ? 19.354 -4.277 26.122 1.00 28.85 194 GLN A N 1
ATOM 1534 C CA . GLN A 1 194 ? 18.444 -3.566 27.013 1.00 29.53 194 GLN A CA 1
ATOM 1535 C C . GLN A 1 194 ? 17.601 -4.493 27.878 1.00 33.47 194 GLN A C 1
ATOM 1536 O O . GLN A 1 194 ? 16.803 -3.997 28.683 1.00 35.32 194 GLN A O 1
ATOM 1542 N N . GLY A 1 195 ? 17.752 -5.805 27.738 1.00 32.89 195 GLY A N 1
ATOM 1543 C CA . GLY A 1 195 ? 17.045 -6.757 28.570 1.00 32.21 195 GLY A CA 1
ATOM 1544 C C . GLY A 1 195 ? 15.964 -7.578 27.892 1.00 31.69 195 GLY A C 1
ATOM 1545 O O . GLY A 1 195 ? 15.218 -8.270 28.590 1.00 30.23 195 GLY A O 1
ATOM 1546 N N . ALA A 1 196 ? 15.854 -7.541 26.565 1.00 30.93 196 ALA A N 1
ATOM 1547 C CA . ALA A 1 196 ? 14.813 -8.319 25.904 1.00 29.00 196 ALA A CA 1
ATOM 1548 C C . ALA A 1 196 ? 15.092 -9.813 26.039 1.00 29.00 196 ALA A C 1
ATOM 1549 O O . ALA A 1 196 ? 16.230 -10.249 26.244 1.00 29.83 196 ALA A O 1
ATOM 1551 N N . THR A 1 197 ? 14.025 -10.598 25.920 1.00 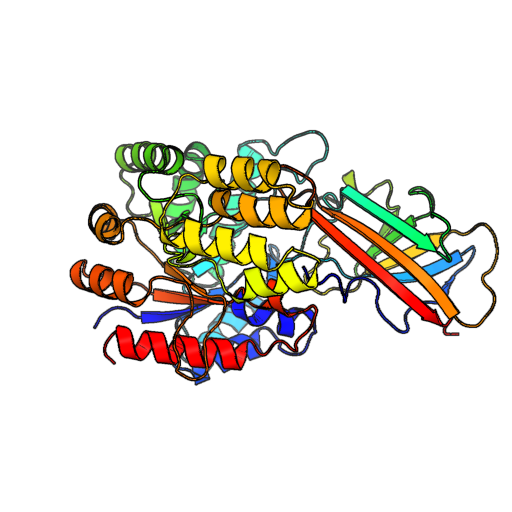29.54 197 THR A N 1
ATOM 1552 C CA . THR A 1 197 ? 14.118 -12.056 25.996 1.00 29.72 197 THR A CA 1
ATOM 1553 C C . THR A 1 197 ? 14.588 -12.605 24.658 1.00 29.08 197 THR A C 1
ATOM 1554 O O . THR A 1 197 ? 13.896 -12.416 23.656 1.00 29.86 197 THR A O 1
ATOM 1558 N N . PRO A 1 198 ? 15.748 -13.273 24.586 1.00 29.62 198 PRO A N 1
ATOM 1559 C CA . PRO A 1 198 ? 16.247 -13.712 23.267 1.00 29.68 198 PRO A CA 1
ATOM 1560 C C . PRO A 1 198 ? 15.313 -14.653 22.525 1.00 30.14 198 PRO A C 1
ATOM 1561 O O . PRO A 1 198 ? 15.224 -14.563 21.299 1.00 30.47 198 PRO A O 1
ATOM 1565 N N . HIS A 1 199 ? 14.613 -15.556 23.217 1.00 27.12 199 HIS A N 1
ATOM 1566 C CA . HIS A 1 199 ? 13.662 -16.422 22.524 1.00 28.12 199 HIS A CA 1
ATOM 1567 C C . HIS A 1 199 ? 12.540 -15.607 21.888 1.00 29.82 199 HIS A C 1
ATOM 1568 O O . HIS A 1 199 ? 12.082 -15.917 20.779 1.00 29.65 199 HIS A O 1
ATOM 1575 N N . ILE A 1 200 ? 12.086 -14.558 22.572 1.00 28.91 200 ILE A N 1
ATOM 1576 C CA . ILE A 1 200 ? 10.989 -13.759 22.037 1.00 29.03 200 ILE A CA 1
ATOM 1577 C C . ILE A 1 200 ? 11.483 -12.859 20.912 1.00 30.08 200 ILE A C 1
ATOM 1578 O O . ILE A 1 200 ? 10.771 -12.643 19.920 1.00 28.11 200 ILE A O 1
ATOM 1583 N N . ILE A 1 201 ? 12.719 -12.349 21.015 1.00 28.21 201 ILE A N 1
ATOM 1584 C CA . ILE A 1 201 ? 13.273 -11.597 19.886 1.00 30.62 201 ILE A CA 1
ATOM 1585 C C . ILE A 1 201 ? 13.299 -12.470 18.631 1.00 30.42 201 ILE A C 1
ATOM 1586 O O . ILE A 1 201 ? 13.005 -12.000 17.524 1.00 28.26 201 ILE A O 1
ATOM 1591 N N . GLU A 1 202 ? 13.662 -13.750 18.775 1.00 28.17 202 GLU A N 1
ATOM 1592 C CA . GLU A 1 202 ? 13.736 -14.606 17.593 1.00 29.92 202 GLU A CA 1
ATOM 1593 C C . GLU A 1 202 ? 12.361 -14.793 16.968 1.00 28.09 202 GLU A C 1
ATOM 1594 O O . GLU A 1 202 ? 12.221 -14.767 15.738 1.00 29.35 202 GLU A O 1
ATOM 1600 N N . TYR A 1 203 ? 11.333 -14.963 17.805 1.00 27.45 203 TYR A N 1
ATOM 1601 C CA . TYR A 1 203 ? 9.956 -14.996 17.316 1.00 30.04 203 TYR A CA 1
ATOM 1602 C C . TYR A 1 203 ? 9.629 -13.735 16.523 1.00 27.67 203 TYR A C 1
ATOM 1603 O O . TYR A 1 203 ? 9.061 -13.804 15.427 1.00 28.34 203 TYR A O 1
ATOM 1612 N N . ILE A 1 204 ? 9.987 -12.568 17.065 1.00 27.86 204 ILE A N 1
ATOM 1613 C CA . ILE A 1 204 ? 9.661 -11.301 16.409 1.00 28.29 204 ILE A CA 1
ATOM 1614 C C . ILE A 1 204 ? 10.374 -11.189 15.064 1.00 26.76 204 ILE A C 1
ATOM 1615 O O . ILE A 1 204 ? 9.781 -10.760 14.061 1.00 26.65 204 ILE A O 1
ATOM 1620 N N . ARG A 1 205 ? 11.656 -11.577 15.013 1.00 25.43 205 ARG A N 1
ATOM 1621 C CA . ARG A 1 205 ? 12.400 -11.491 13.758 1.00 25.84 205 ARG A CA 1
ATOM 1622 C C . ARG A 1 205 ? 11.836 -12.439 12.715 1.00 28.22 205 ARG A C 1
ATOM 1623 O O . ARG A 1 205 ? 11.770 -12.101 11.521 1.00 25.94 205 ARG A O 1
ATOM 1631 N N . GLU A 1 206 ? 11.421 -13.626 13.155 1.00 25.03 206 GLU A N 1
ATOM 1632 C CA . GLU A 1 206 ? 10.824 -14.599 12.254 1.00 27.85 206 GLU A CA 1
ATOM 1633 C C . GLU A 1 206 ? 9.497 -14.089 11.717 1.00 27.44 206 GLU A C 1
ATOM 1634 O O . GLU A 1 206 ? 9.228 -14.169 10.509 1.00 26.64 206 GLU A O 1
ATOM 1640 N N . GLN A 1 207 ? 8.629 -13.613 12.616 1.00 22.54 207 GLN A N 1
ATOM 1641 C CA . GLN A 1 207 ? 7.339 -13.076 12.190 1.00 26.49 207 GLN A CA 1
ATOM 1642 C C . GLN A 1 207 ? 7.512 -11.854 11.300 1.00 25.62 207 GLN A C 1
ATOM 1643 O O . GLN A 1 207 ? 6.680 -11.614 10.418 1.00 25.89 207 GLN A O 1
ATOM 1649 N N . TYR A 1 208 ? 8.569 -11.065 11.521 1.00 23.52 208 TYR A N 1
ATOM 1650 C CA . TYR A 1 208 ? 8.851 -9.957 10.608 1.00 24.00 208 TYR A CA 1
ATOM 1651 C C . TYR A 1 208 ? 9.069 -10.475 9.189 1.00 25.11 208 TYR A C 1
ATOM 1652 O O . TYR A 1 208 ? 8.486 -9.954 8.233 1.00 24.54 208 TYR A O 1
ATOM 1661 N N . ASP A 1 209 ? 9.903 -11.511 9.030 1.00 23.76 209 ASP A N 1
ATOM 1662 C CA . ASP A 1 209 ? 10.133 -12.062 7.696 1.00 26.33 209 ASP A CA 1
ATOM 1663 C C . ASP A 1 209 ? 8.870 -12.657 7.110 1.00 26.82 209 ASP A C 1
ATOM 1664 O O . ASP A 1 209 ? 8.706 -12.663 5.886 1.00 27.59 209 ASP A O 1
ATOM 1669 N N . ARG A 1 210 ? 7.987 -13.184 7.964 1.00 23.69 210 ARG A N 1
ATOM 1670 C CA . ARG A 1 210 ? 6.757 -13.818 7.498 1.00 25.69 210 ARG A CA 1
ATOM 1671 C C . ARG A 1 210 ? 5.705 -12.803 7.058 1.00 25.39 210 ARG A C 1
ATOM 1672 O O . ARG A 1 210 ? 4.744 -13.188 6.383 1.00 25.52 210 ARG A O 1
ATOM 1680 N N . ARG A 1 211 ? 5.876 -11.525 7.416 1.00 26.32 211 ARG A N 1
ATOM 1681 C CA . ARG A 1 211 ? 4.980 -10.420 7.063 1.00 24.76 211 ARG A CA 1
ATOM 1682 C C . ARG A 1 211 ? 3.673 -10.461 7.848 1.00 27.15 211 ARG A C 1
ATOM 1683 O O . ARG A 1 211 ? 2.665 -9.884 7.419 1.00 23.09 211 ARG A O 1
ATOM 1691 N N . VAL A 1 212 ? 3.684 -11.128 9.004 1.00 28.35 212 VAL A N 1
ATOM 1692 C CA . VAL A 1 212 ? 2.503 -11.204 9.858 1.00 27.64 212 VAL A CA 1
ATOM 1693 C C . VAL A 1 212 ? 2.112 -9.807 10.313 1.00 30.11 212 VAL A C 1
ATOM 1694 O O . VAL A 1 212 ? 2.977 -8.956 10.568 1.00 32.39 212 VAL A O 1
ATOM 1698 N N . LEU A 1 213 ? 0.801 -9.560 10.414 1.00 29.46 213 LEU A N 1
ATOM 1699 C CA . LEU A 1 213 ? 0.305 -8.262 10.868 1.00 34.42 213 LEU A CA 1
ATOM 1700 C C . LEU A 1 213 ? 0.983 -7.808 12.154 1.00 33.51 213 LEU A C 1
ATOM 1701 O O . LEU A 1 213 ? 1.164 -8.584 13.098 1.00 32.25 213 LEU A O 1
ATOM 1706 N N . ALA A 1 214 ? 1.338 -6.522 12.188 1.00 31.64 214 ALA A N 1
ATOM 1707 C CA . ALA A 1 214 ? 2.061 -5.986 13.337 1.00 31.86 214 ALA A CA 1
ATOM 1708 C C . ALA A 1 214 ? 1.273 -6.167 14.626 1.00 32.58 214 ALA A C 1
ATOM 1709 O O . ALA A 1 214 ? 1.827 -6.573 15.651 1.00 31.69 214 ALA A O 1
ATOM 1711 N N . GLU A 1 215 ? -0.027 -5.861 14.599 1.00 32.86 215 GLU A N 1
ATOM 1712 C CA . GLU A 1 215 ? -0.804 -5.920 15.831 1.00 33.70 215 GLU A CA 1
ATOM 1713 C C . GLU A 1 215 ? -0.917 -7.347 16.340 1.00 33.47 215 GLU A C 1
ATOM 1714 O O . GLU A 1 215 ? -1.055 -7.567 17.547 1.00 35.78 215 GLU A O 1
ATOM 1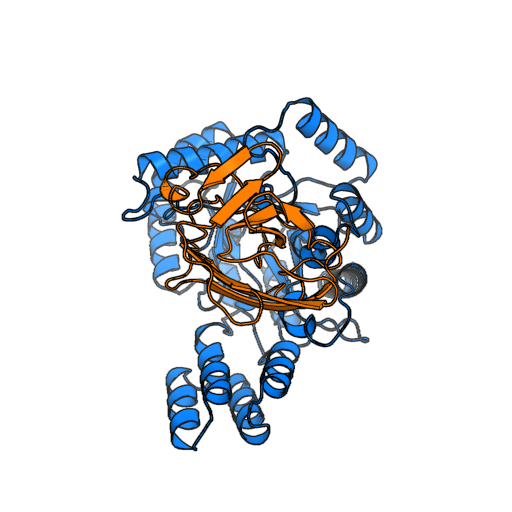720 N N . TYR A 1 216 ? -0.857 -8.328 15.446 1.00 33.11 216 TYR A N 1
ATOM 1721 C CA . TYR A 1 216 ? -0.849 -9.709 15.907 1.00 33.32 216 TYR A CA 1
ATOM 1722 C C . TYR A 1 216 ? 0.428 -10.015 16.676 1.00 33.44 216 TYR A C 1
ATOM 1723 O O . TYR A 1 216 ? 0.382 -10.588 17.771 1.00 34.31 216 TYR A O 1
ATOM 1732 N N . VAL A 1 217 ? 1.582 -9.655 16.107 1.00 31.39 217 VAL A N 1
ATOM 1733 C CA . VAL A 1 217 ? 2.858 -9.924 16.767 1.00 29.97 217 VAL A CA 1
ATOM 1734 C C . VAL A 1 217 ? 2.903 -9.257 18.139 1.00 30.28 217 VAL A C 1
ATOM 1735 O O . VAL A 1 217 ? 3.356 -9.858 19.118 1.00 31.27 217 VAL A O 1
ATOM 1739 N N . VAL A 1 218 ? 2.403 -8.021 18.235 1.00 31.78 218 VAL A N 1
ATOM 1740 C CA . VAL A 1 218 ? 2.439 -7.289 19.501 1.00 31.78 218 VAL A CA 1
ATOM 1741 C C . VAL A 1 218 ? 1.592 -7.999 20.546 1.00 34.72 218 VAL A C 1
ATOM 1742 O O . VAL A 1 218 ? 2.051 -8.278 21.659 1.00 34.58 218 VAL A O 1
ATOM 1746 N N . GLY A 1 219 ? 0.339 -8.297 20.205 1.00 33.36 219 GLY A N 1
ATOM 1747 C CA . GLY A 1 219 ? -0.524 -8.978 21.157 1.00 34.74 219 GLY A CA 1
ATOM 1748 C C . GLY A 1 219 ? 0.009 -10.344 21.546 1.00 35.52 219 GLY A C 1
ATOM 1749 O O . GLY A 1 219 ? -0.119 -10.769 22.697 1.00 37.06 219 GLY A O 1
ATOM 1750 N N . ASP A 1 220 ? 0.624 -11.045 20.592 1.00 35.11 220 ASP A N 1
ATOM 1751 C CA . ASP A 1 220 ? 1.195 -12.359 20.874 1.00 34.31 220 ASP A CA 1
ATOM 1752 C C . ASP A 1 220 ? 2.372 -12.266 21.833 1.00 35.65 220 ASP A C 1
ATOM 1753 O O . ASP A 1 220 ? 2.497 -13.088 22.754 1.00 36.91 220 ASP A O 1
ATOM 1758 N N . VAL A 1 221 ? 3.277 -11.308 21.601 1.00 34.93 221 VAL A N 1
ATOM 1759 C CA . VAL A 1 221 ? 4.401 -11.125 22.514 1.00 33.10 221 VAL A CA 1
ATOM 1760 C C . VAL A 1 221 ? 3.894 -10.779 23.907 1.00 36.42 221 VAL A C 1
ATOM 1761 O O . VAL A 1 221 ? 4.415 -11.274 24.913 1.00 35.44 221 VAL A O 1
ATOM 1765 N N . ARG A 1 222 ? 2.877 -9.913 23.984 1.00 36.58 222 ARG A N 1
ATOM 1766 C CA . ARG A 1 222 ? 2.212 -9.649 25.255 1.00 39.18 222 ARG A CA 1
ATOM 1767 C C . ARG A 1 222 ? 1.698 -10.936 25.874 1.00 36.40 222 ARG A C 1
ATOM 1768 O O . ARG A 1 222 ? 1.903 -11.202 27.065 1.00 35.78 222 ARG A O 1
ATOM 1776 N N . ASN A 1 223 ? 1.030 -11.755 25.060 1.00 37.68 223 ASN A N 1
ATOM 1777 C CA . ASN A 1 223 ? 0.346 -12.936 25.565 1.00 38.22 223 ASN A CA 1
ATOM 1778 C C . ASN A 1 223 ? 1.316 -14.011 26.039 1.00 40.22 223 ASN A C 1
ATOM 1779 O O . ASN A 1 223 ? 0.975 -14.792 26.936 1.00 40.57 223 ASN A O 1
ATOM 1784 N N . MET A 1 224 ? 2.508 -14.099 25.447 1.00 38.55 224 MET A N 1
ATOM 1785 C CA . MET A 1 224 ? 3.464 -15.120 25.865 1.00 36.15 224 MET A CA 1
ATOM 1786 C C . MET A 1 224 ? 4.337 -14.664 27.030 1.00 36.51 224 MET A C 1
ATOM 1787 O O . MET A 1 224 ? 5.317 -15.341 27.357 1.00 40.31 224 MET A O 1
ATOM 1792 N N . GLY A 1 225 ? 4.009 -13.542 27.659 1.00 38.31 225 GLY A N 1
ATOM 1793 C CA . GLY A 1 225 ? 4.740 -13.089 28.822 1.00 38.10 225 GLY A CA 1
ATOM 1794 C C . GLY A 1 225 ? 5.922 -12.196 28.536 1.00 37.70 225 GLY A C 1
ATOM 1795 O O . GLY A 1 225 ? 6.821 -12.100 29.379 1.00 37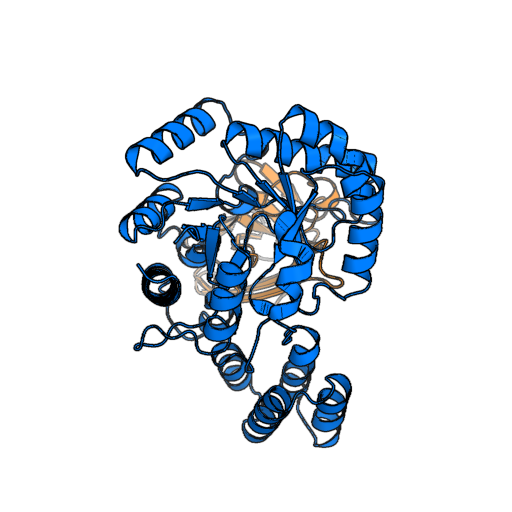.24 225 GLY A O 1
ATOM 1796 N N . GLY A 1 226 ? 5.960 -11.544 27.377 1.00 37.74 226 GLY A N 1
ATOM 1797 C CA . GLY A 1 226 ? 7.076 -10.660 27.082 1.00 35.44 226 GLY A CA 1
ATOM 1798 C C . GLY A 1 226 ? 7.184 -9.541 28.103 1.00 36.58 226 GLY A C 1
ATOM 1799 O O . GLY A 1 226 ? 6.180 -9.038 28.614 1.00 36.15 226 GLY A O 1
ATOM 1800 N N . ASN A 1 227 ? 8.422 -9.159 28.410 1.00 33.15 227 ASN A N 1
ATOM 1801 C CA . ASN A 1 227 ? 8.661 -8.048 29.306 1.00 32.01 227 ASN A CA 1
ATOM 1802 C C . ASN A 1 227 ? 8.502 -6.741 28.531 1.00 34.86 227 ASN A C 1
ATOM 1803 O O . ASN A 1 227 ? 8.235 -6.754 27.320 1.00 34.18 227 ASN A O 1
ATOM 1808 N N . PRO A 1 228 ? 8.582 -5.588 29.207 1.00 32.71 228 PRO A N 1
ATOM 1809 C CA . PRO A 1 228 ? 8.371 -4.325 28.483 1.00 35.28 228 PRO A CA 1
ATOM 1810 C C . PRO A 1 228 ? 9.296 -4.140 27.289 1.00 34.20 228 PRO A C 1
ATOM 1811 O O . PRO A 1 228 ? 8.873 -3.537 26.290 1.00 35.66 228 PRO A O 1
ATOM 1815 N N . VAL A 1 229 ? 10.535 -4.643 27.353 1.00 31.08 229 VAL A N 1
ATOM 1816 C CA . VAL A 1 229 ? 11.449 -4.496 26.222 1.00 30.60 229 VAL A CA 1
ATOM 1817 C C . VAL A 1 229 ? 10.983 -5.353 25.053 1.00 30.80 229 VAL A C 1
ATOM 1818 O O . VAL A 1 229 ? 10.995 -4.907 23.894 1.00 27.83 229 VAL A O 1
ATOM 1822 N N . ASP A 1 230 ? 10.563 -6.594 25.341 1.00 28.00 230 ASP A N 1
ATOM 1823 C CA . ASP A 1 230 ? 10.006 -7.467 24.308 1.00 29.76 230 ASP A CA 1
ATOM 1824 C C . ASP A 1 230 ? 8.817 -6.822 23.614 1.00 30.60 230 ASP A C 1
ATOM 1825 O O . ASP A 1 230 ? 8.673 -6.916 22.386 1.00 29.21 230 ASP A O 1
ATOM 1830 N N . ILE A 1 231 ? 7.930 -6.203 24.388 1.00 30.39 231 ILE A N 1
ATOM 1831 C CA . ILE A 1 231 ? 6.761 -5.562 23.797 1.00 33.41 231 ILE A CA 1
ATOM 1832 C C . ILE A 1 231 ? 7.187 -4.393 22.917 1.00 33.16 231 ILE A C 1
ATOM 1833 O O . ILE A 1 231 ? 6.726 -4.254 21.778 1.00 29.77 231 ILE A O 1
ATOM 1838 N N . ARG A 1 232 ? 8.097 -3.554 23.415 1.00 32.51 232 ARG A N 1
ATOM 1839 C CA . ARG A 1 232 ? 8.598 -2.466 22.588 1.00 31.84 232 ARG A CA 1
ATOM 1840 C C . ARG A 1 232 ? 9.300 -2.996 21.338 1.00 30.07 232 ARG A C 1
ATOM 1841 O O . ARG A 1 232 ? 9.218 -2.380 20.272 1.00 29.19 232 ARG A O 1
ATOM 1849 N N . ALA A 1 233 ? 9.981 -4.140 21.447 1.00 29.45 233 ALA A N 1
ATOM 1850 C CA . ALA A 1 233 ? 10.582 -4.776 20.276 1.00 26.85 233 ALA A CA 1
ATOM 1851 C C . ALA A 1 233 ? 9.518 -5.142 19.250 1.00 28.99 233 ALA A C 1
ATOM 1852 O O . ALA A 1 233 ? 9.653 -4.852 18.053 1.00 26.50 233 ALA A O 1
ATOM 1854 N N . ALA A 1 234 ? 8.449 -5.790 19.709 1.00 25.59 234 ALA A N 1
ATOM 1855 C CA . ALA A 1 234 ? 7.341 -6.142 18.828 1.00 28.65 234 ALA A CA 1
ATOM 1856 C C . ALA A 1 234 ? 6.741 -4.902 18.180 1.00 30.86 234 ALA A C 1
ATOM 1857 O O . ALA A 1 234 ? 6.398 -4.910 16.990 1.00 27.28 234 ALA A O 1
ATOM 1859 N N . GLU A 1 235 ? 6.611 -3.823 18.951 1.00 28.94 235 GLU A N 1
ATOM 1860 C CA . GLU A 1 235 ? 6.012 -2.605 18.428 1.00 31.90 235 GLU A CA 1
ATOM 1861 C C . GLU A 1 235 ? 6.869 -1.931 17.363 1.00 29.62 235 GLU A C 1
ATOM 1862 O O . GLU A 1 235 ? 6.377 -1.026 16.678 1.00 32.60 235 GLU A O 1
ATOM 1868 N N . MET A 1 236 ? 8.125 -2.344 17.182 1.00 29.57 236 MET A N 1
ATOM 1869 C CA . MET A 1 236 ? 8.879 -1.807 16.053 1.00 29.40 236 MET A CA 1
ATOM 1870 C C . MET A 1 236 ? 8.279 -2.229 14.710 1.00 29.82 236 MET A C 1
ATOM 1871 O O . MET A 1 236 ? 8.544 -1.578 13.694 1.00 33.88 236 MET A O 1
ATOM 1876 N N . LEU A 1 237 ? 7.461 -3.286 14.679 1.00 29.08 237 LEU A N 1
ATOM 1877 C CA . LEU A 1 237 ? 6.786 -3.661 13.440 1.00 30.80 237 LEU A CA 1
ATOM 1878 C C . LEU A 1 237 ? 5.800 -2.596 12.978 1.00 32.69 237 LEU A C 1
ATOM 1879 O O . LEU A 1 237 ? 5.392 -2.609 11.811 1.00 32.07 237 LEU A O 1
ATOM 1884 N N . ARG A 1 238 ? 5.413 -1.675 13.862 1.00 31.87 238 ARG A N 1
ATOM 1885 C CA . ARG A 1 238 ? 4.569 -0.557 13.467 1.00 32.38 238 ARG A CA 1
ATOM 1886 C C . ARG A 1 238 ? 5.356 0.581 12.845 1.00 34.65 238 ARG A C 1
ATOM 1887 O O . ARG A 1 238 ? 4.742 1.517 12.320 1.00 34.31 238 ARG A O 1
ATOM 1895 N N . HIS A 1 239 ? 6.689 0.518 12.887 1.00 31.34 239 HIS A N 1
ATOM 1896 C CA . HIS A 1 239 ? 7.545 1.622 12.483 1.00 32.67 239 HIS A CA 1
ATOM 1897 C C . HIS A 1 239 ? 8.555 1.247 11.411 1.00 30.79 239 HIS A C 1
ATOM 1898 O O . HIS A 1 239 ? 9.311 2.116 10.972 1.00 33.00 239 HIS A O 1
ATOM 1905 N N . ASN A 1 240 ? 8.623 -0.025 11.016 1.00 28.93 240 ASN A N 1
ATOM 1906 C CA . ASN A 1 240 ? 9.538 -0.514 9.989 1.00 30.39 240 ASN A CA 1
ATOM 1907 C C . ASN A 1 240 ? 8.756 -1.478 9.117 1.00 26.64 240 ASN A C 1
ATOM 1908 O O . ASN A 1 240 ? 8.084 -2.368 9.649 1.00 30.52 240 ASN A O 1
ATOM 1913 N N . ASN A 1 241 ? 8.859 -1.332 7.794 1.00 28.33 241 ASN A N 1
ATOM 1914 C CA . ASN A 1 241 ? 7.960 -2.060 6.908 1.00 27.84 241 ASN A CA 1
ATOM 1915 C C . ASN A 1 241 ? 8.662 -2.404 5.601 1.00 24.76 241 ASN A C 1
ATOM 1916 O O . ASN A 1 241 ? 9.624 -1.751 5.199 1.00 25.21 241 ASN A O 1
ATOM 1921 N N . TRP A 1 242 ? 8.164 -3.453 4.947 1.00 25.50 242 TRP A N 1
ATOM 1922 C CA . TRP A 1 242 ? 8.457 -3.730 3.550 1.00 25.95 242 TRP A CA 1
ATOM 1923 C C . TRP A 1 242 ? 7.340 -3.144 2.687 1.00 27.64 242 TRP A C 1
ATOM 1924 O O . TRP A 1 242 ? 6.193 -3.030 3.120 1.00 32.12 242 TRP A O 1
ATOM 1935 N N . SER A 1 243 ? 7.688 -2.723 1.475 1.00 23.34 243 SER A N 1
ATOM 1936 C CA . SER A 1 243 ? 6.680 -2.252 0.535 1.00 22.92 243 SER A CA 1
ATOM 1937 C C . SER A 1 243 ? 7.055 -2.739 -0.852 1.00 21.82 243 SER A C 1
ATOM 1938 O O . SER A 1 243 ? 8.161 -3.227 -1.084 1.00 22.87 243 SER A O 1
ATOM 1941 N N . ASN A 1 244 ? 6.128 -2.563 -1.793 1.00 23.89 244 ASN A N 1
ATOM 1942 C CA . ASN A 1 244 ? 6.295 -3.094 -3.138 1.00 25.00 244 ASN A CA 1
ATOM 1943 C C . ASN A 1 244 ? 7.292 -2.249 -3.923 1.00 25.41 244 ASN A C 1
ATOM 1944 O O . ASN A 1 244 ? 7.019 -1.071 -4.204 1.00 25.24 244 ASN A O 1
ATOM 1949 N N . PRO A 1 245 ? 8.440 -2.806 -4.312 1.00 23.93 245 PRO A N 1
ATOM 1950 C CA . PRO A 1 245 ? 9.422 -1.979 -5.036 1.00 21.49 245 PRO A CA 1
ATOM 1951 C C . PRO A 1 245 ? 8.930 -1.538 -6.400 1.00 24.58 245 PRO A C 1
ATOM 1952 O O . PRO A 1 245 ? 9.272 -0.436 -6.850 1.00 26.31 245 PRO A O 1
ATOM 1956 N N . ARG A 1 246 ? 8.115 -2.347 -7.076 1.00 23.62 246 ARG A N 1
ATOM 1957 C CA . ARG A 1 246 ? 7.631 -1.922 -8.388 1.00 25.70 246 ARG A CA 1
ATOM 1958 C C . ARG A 1 246 ? 6.633 -0.772 -8.307 1.00 24.62 246 ARG A C 1
ATOM 1959 O O . ARG A 1 246 ? 6.365 -0.137 -9.329 1.00 25.70 246 ARG A O 1
ATOM 1967 N N . ARG A 1 247 ? 6.092 -0.467 -7.124 1.00 25.92 247 ARG A N 1
ATOM 1968 C CA . ARG A 1 247 ? 5.238 0.710 -6.990 1.00 25.24 247 ARG A CA 1
ATOM 1969 C C . ARG A 1 247 ? 5.975 1.990 -7.345 1.00 24.24 247 ARG A C 1
ATOM 1970 O O . ARG A 1 247 ? 5.332 2.975 -7.721 1.00 26.08 247 ARG A O 1
ATOM 1978 N N . LEU A 1 248 ? 7.304 2.004 -7.224 1.00 21.69 248 LEU A N 1
ATOM 1979 C CA . LEU A 1 248 ? 8.056 3.204 -7.576 1.00 23.37 248 LEU A CA 1
ATOM 1980 C C . LEU A 1 248 ? 7.859 3.579 -9.034 1.00 25.38 248 LEU A C 1
ATOM 1981 O O . LEU A 1 248 ? 7.909 4.764 -9.372 1.00 28.04 248 LEU A O 1
ATOM 1986 N N . LEU A 1 249 ? 7.629 2.588 -9.902 1.00 26.02 249 LEU A N 1
ATOM 1987 C CA . LEU A 1 249 ? 7.519 2.848 -11.335 1.00 27.98 249 LEU A CA 1
ATOM 1988 C C . LEU A 1 249 ? 6.354 3.779 -11.640 1.00 28.89 249 LEU A C 1
ATOM 1989 O O . LEU A 1 249 ? 6.430 4.587 -12.575 1.00 30.40 249 LEU A O 1
ATOM 1994 N N . GLU A 1 250 ? 5.273 3.680 -10.861 1.00 26.08 250 GLU A N 1
ATOM 1995 C CA . GLU A 1 250 ? 4.110 4.532 -11.061 1.00 28.24 250 GLU A CA 1
ATOM 1996 C C . GLU A 1 250 ? 4.412 5.998 -10.770 1.00 29.80 250 GLU A C 1
ATOM 1997 O O . GLU A 1 250 ? 3.731 6.874 -11.314 1.00 28.13 250 GLU A O 1
ATOM 2003 N N . HIS A 1 251 ? 5.434 6.290 -9.956 1.00 27.96 251 HIS A N 1
ATOM 2004 C CA . HIS A 1 251 ? 5.658 7.657 -9.489 1.00 28.72 251 HIS A CA 1
ATOM 2005 C C . HIS A 1 251 ? 7.016 8.219 -9.886 1.00 27.68 251 HIS A C 1
ATOM 2006 O O . HIS A 1 251 ? 7.434 9.248 -9.335 1.00 27.41 251 HIS A O 1
ATOM 2013 N N . MET A 1 252 ? 7.699 7.591 -10.849 1.00 27.36 252 MET A N 1
ATOM 2014 C CA . MET A 1 252 ? 9.083 7.959 -11.157 1.00 26.90 252 MET A CA 1
ATOM 2015 C C . MET A 1 252 ? 9.258 9.432 -11.513 1.00 28.50 252 MET A C 1
ATOM 2016 O O . MET A 1 252 ? 10.290 10.028 -11.168 1.00 29.86 252 MET A O 1
ATOM 2021 N N . ASP A 1 253 ? 8.288 10.048 -12.196 1.00 27.72 253 ASP A N 1
ATOM 2022 C CA . ASP A 1 253 ? 8.471 11.453 -12.543 1.00 28.86 253 ASP A CA 1
ATOM 2023 C C . ASP A 1 253 ? 8.490 12.341 -11.308 1.00 30.52 253 ASP A C 1
ATOM 2024 O O . ASP A 1 253 ? 8.981 13.471 -11.378 1.00 31.43 253 ASP A O 1
ATOM 2029 N N . ARG A 1 254 ? 7.978 11.861 -10.179 1.00 26.63 254 ARG A N 1
ATOM 2030 C CA . ARG A 1 254 ? 7.969 12.651 -8.960 1.00 24.33 254 ARG A CA 1
ATOM 2031 C C . ARG A 1 254 ? 9.016 12.194 -7.951 1.00 26.25 254 ARG A C 1
ATOM 2032 O O . ARG A 1 254 ? 9.092 12.764 -6.858 1.00 27.12 254 ARG A O 1
ATOM 2040 N N . ILE A 1 255 ? 9.835 11.195 -8.275 1.00 22.04 255 ILE A N 1
ATOM 2041 C CA . ILE A 1 255 ? 10.875 10.750 -7.349 1.00 25.36 255 ILE A CA 1
ATOM 2042 C C . ILE A 1 255 ? 12.123 11.578 -7.648 1.00 25.84 255 ILE A C 1
ATOM 2043 O O . ILE A 1 255 ? 12.854 11.309 -8.604 1.00 25.91 255 ILE A O 1
ATOM 2048 N N . PHE A 1 256 ? 12.337 12.623 -6.835 1.00 23.44 256 PHE A N 1
ATOM 2049 C CA . PHE A 1 256 ? 13.410 13.591 -7.058 1.00 24.59 256 PHE A CA 1
ATOM 2050 C C . PHE A 1 256 ? 14.756 13.123 -6.518 1.00 24.87 256 PHE A C 1
ATOM 2051 O O . PHE A 1 256 ? 15.804 13.552 -7.009 1.00 25.23 256 PHE A O 1
ATOM 2059 N N . HIS A 1 257 ? 14.747 12.272 -5.503 1.00 22.13 257 HIS A N 1
ATOM 2060 C CA . HIS A 1 257 ? 15.900 12.001 -4.656 1.00 23.25 257 HIS A CA 1
ATOM 2061 C C . HIS A 1 257 ? 15.539 10.748 -3.867 1.00 22.20 257 HIS A C 1
ATOM 2062 O O . HIS A 1 257 ? 14.363 10.453 -3.695 1.00 22.12 257 HIS A O 1
ATOM 2069 N N . VAL A 1 258 ? 16.542 9.999 -3.412 1.00 21.51 258 VAL A N 1
ATOM 2070 C CA . VAL A 1 258 ? 16.304 8.807 -2.597 1.00 22.90 258 VAL A CA 1
ATOM 2071 C C . VAL A 1 258 ? 17.198 8.875 -1.365 1.00 23.05 258 VAL A C 1
ATOM 2072 O O . VAL A 1 258 ? 18.411 9.080 -1.483 1.00 22.93 258 VAL A O 1
ATOM 2076 N N . HIS A 1 259 ? 16.600 8.712 -0.189 1.00 21.25 259 HIS A N 1
ATOM 2077 C CA . HIS A 1 259 ? 17.363 8.538 1.042 1.00 22.40 259 HIS A CA 1
ATOM 2078 C C . HIS A 1 259 ? 17.801 7.089 1.099 1.00 24.31 259 HIS A C 1
ATOM 2079 O O . HIS A 1 259 ? 17.007 6.200 1.441 1.00 22.12 259 HIS A O 1
ATOM 2086 N N . ALA A 1 260 ? 19.078 6.846 0.806 1.00 20.21 260 ALA A N 1
ATOM 2087 C CA . ALA A 1 260 ? 19.628 5.493 0.918 1.00 22.44 260 ALA A CA 1
ATOM 2088 C C . ALA A 1 260 ? 19.956 5.214 2.387 1.00 20.35 260 ALA A C 1
ATOM 2089 O O . ALA A 1 260 ? 21.117 5.094 2.795 1.00 23.45 260 ALA A O 1
ATOM 2091 N N . LYS A 1 261 ? 18.889 5.116 3.196 1.00 23.09 261 LYS A N 1
ATOM 2092 C CA . LYS A 1 261 ? 19.033 4.782 4.616 1.00 22.36 261 LYS A CA 1
ATOM 2093 C C . LYS A 1 261 ? 19.743 3.439 4.744 1.00 23.95 261 LYS A C 1
ATOM 2094 O O . LYS A 1 261 ? 19.520 2.533 3.943 1.00 23.60 261 LYS A O 1
ATOM 2100 N N . PHE A 1 262 ? 20.615 3.311 5.740 1.00 24.42 262 PHE A N 1
ATOM 2101 C CA . PHE A 1 262 ? 21.149 1.992 6.067 1.00 21.18 262 PHE A CA 1
ATOM 2102 C C . PHE A 1 262 ? 21.554 1.972 7.529 1.00 24.90 262 PHE A C 1
ATOM 2103 O O . PHE A 1 262 ? 21.823 3.013 8.133 1.00 22.98 262 PHE A O 1
ATOM 2111 N N . TYR A 1 263 ? 21.576 0.767 8.098 1.00 21.11 263 TYR A N 1
ATOM 2112 C CA . TYR A 1 263 ? 21.941 0.585 9.498 1.00 23.30 263 TYR A CA 1
ATOM 2113 C C . TYR A 1 263 ? 23.262 -0.130 9.694 1.00 24.16 263 TYR A C 1
ATOM 2114 O O . TYR A 1 263 ? 23.937 0.119 10.700 1.00 23.73 263 TYR A O 1
ATOM 2123 N N . GLU A 1 264 ? 23.661 -0.991 8.755 1.00 21.77 264 GLU A N 1
ATOM 2124 C CA . GLU A 1 264 ? 24.777 -1.896 9.012 1.00 24.37 264 GLU A CA 1
ATOM 2125 C C . GLU A 1 264 ? 25.284 -2.465 7.701 1.00 27.37 264 GLU A C 1
ATOM 2126 O O . GLU A 1 264 ? 24.539 -3.163 7.003 1.00 24.20 264 GLU A O 1
ATOM 2132 N N . MET A 1 265 ? 26.543 -2.183 7.373 1.00 23.61 265 MET A N 1
ATOM 2133 C CA . MET A 1 265 ? 27.204 -2.764 6.210 1.00 23.30 265 MET A CA 1
ATOM 2134 C C . MET A 1 265 ? 28.173 -3.814 6.739 1.00 24.83 265 MET A C 1
ATOM 2135 O O . MET A 1 265 ? 29.012 -3.498 7.587 1.00 23.06 265 MET A O 1
ATOM 2140 N N . ASP A 1 266 ? 28.028 -5.066 6.298 1.00 27.04 266 ASP A N 1
ATOM 2141 C CA . ASP A 1 266 ? 28.911 -6.085 6.854 1.00 28.47 266 ASP A CA 1
ATOM 2142 C C . ASP A 1 266 ? 30.255 -6.053 6.140 1.00 30.10 266 ASP A C 1
ATOM 2143 O O . ASP A 1 266 ? 30.504 -5.231 5.254 1.00 27.40 266 ASP A O 1
ATOM 2148 N N . GLU A 1 267 ? 31.133 -6.967 6.523 1.00 28.91 267 GLU A N 1
ATOM 2149 C CA . GLU A 1 267 ? 32.455 -6.966 5.924 1.00 31.79 267 GLU A CA 1
ATOM 2150 C C . GLU A 1 267 ? 32.410 -7.422 4.485 1.00 33.73 267 GLU A C 1
ATOM 2151 O O . GLU A 1 267 ? 33.438 -7.418 3.801 1.00 35.76 267 GLU A O 1
ATOM 2157 N N . GLN A 1 268 ? 31.223 -7.763 4.004 1.00 34.12 268 GLN A N 1
ATOM 2158 C CA . GLN A 1 268 ? 31.063 -8.258 2.663 1.00 35.27 268 GLN A CA 1
ATOM 2159 C C . GLN A 1 268 ? 30.572 -7.133 1.756 1.00 34.40 268 GLN A C 1
ATOM 2160 O O . GLN A 1 268 ? 30.184 -7.396 0.616 1.00 31.12 268 GLN A O 1
ATOM 2166 N N . ASP A 1 269 ? 30.513 -5.898 2.276 1.00 31.60 269 ASP A N 1
ATOM 2167 C CA . ASP A 1 269 ? 29.830 -4.760 1.638 1.00 29.56 269 ASP A CA 1
ATOM 2168 C C . ASP A 1 269 ? 28.376 -5.070 1.277 1.00 27.78 269 ASP A C 1
ATOM 2169 O O . ASP A 1 269 ? 27.871 -4.654 0.227 1.00 29.09 269 ASP A O 1
ATOM 2174 N N . ARG A 1 270 ? 27.675 -5.732 2.194 1.00 29.32 270 ARG A N 1
ATOM 2175 C CA . ARG A 1 270 ? 26.250 -6.017 2.065 1.00 27.89 270 ARG A CA 1
ATOM 2176 C C . ARG A 1 270 ? 25.495 -5.322 3.194 1.00 26.52 270 ARG A C 1
ATOM 2177 O O . ARG A 1 270 ? 25.919 -5.378 4.348 1.00 26.76 270 ARG A O 1
ATOM 2185 N N . GLU A 1 271 ? 24.394 -4.647 2.861 1.00 23.80 271 GLU A N 1
ATOM 2186 C CA . GLU A 1 271 ? 23.523 -4.094 3.887 1.00 21.83 271 GLU A CA 1
ATOM 2187 C C . GLU A 1 271 ? 22.612 -5.205 4.400 1.00 26.67 271 GLU A C 1
ATOM 2188 O O . GLU A 1 271 ? 21.987 -5.912 3.607 1.00 24.72 271 GLU A O 1
ATOM 2194 N N . THR A 1 272 ? 22.532 -5.358 5.722 1.00 27.70 272 THR A N 1
ATOM 2195 C CA . THR A 1 272 ? 21.999 -6.593 6.291 1.00 25.67 272 THR A CA 1
ATOM 2196 C C . THR A 1 272 ? 20.475 -6.633 6.436 1.00 26.52 272 THR A C 1
ATOM 2197 O O . THR A 1 272 ? 19.947 -7.677 6.845 1.00 26.51 272 THR A O 1
ATOM 2201 N N . SER A 1 273 ? 19.734 -5.570 6.108 1.00 24.02 273 SER A N 1
ATOM 2202 C CA . SER A 1 273 ? 18.281 -5.680 6.300 1.00 24.69 273 SER A CA 1
ATOM 2203 C C . SER A 1 273 ? 17.412 -4.918 5.296 1.00 26.44 273 SER A C 1
ATOM 2204 O O . SER A 1 273 ? 16.196 -5.145 5.251 1.00 25.04 273 SER A O 1
ATOM 2207 N N . LEU A 1 274 ? 17.993 -4.050 4.476 1.00 24.46 274 LEU A N 1
ATOM 2208 C CA . LEU A 1 274 ? 17.211 -3.205 3.577 1.00 23.92 274 LEU A CA 1
ATOM 2209 C C . LEU A 1 274 ? 17.322 -3.684 2.130 1.00 25.77 274 LEU A C 1
ATOM 2210 O O . LEU A 1 274 ? 18.328 -4.274 1.727 1.00 25.10 274 LEU A O 1
ATOM 2215 N N . GLY A 1 275 ? 16.278 -3.414 1.348 1.00 23.32 275 GLY A N 1
ATOM 2216 C CA . GLY A 1 275 ? 16.084 -4.056 0.048 1.00 21.99 275 GLY A CA 1
ATOM 2217 C C . GLY A 1 275 ? 16.739 -3.401 -1.159 1.00 23.00 275 GLY A C 1
ATOM 2218 O O . GLY A 1 275 ? 16.076 -3.128 -2.165 1.00 24.48 275 GLY A O 1
ATOM 2219 N N . TYR A 1 276 ? 18.054 -3.178 -1.087 1.00 23.76 276 TYR A N 1
ATOM 2220 C CA . TYR A 1 276 ? 18.764 -2.526 -2.185 1.00 24.14 276 TYR A CA 1
ATOM 2221 C C . TYR A 1 276 ? 18.748 -3.368 -3.461 1.00 25.22 276 TYR A C 1
ATOM 2222 O O . TYR A 1 276 ? 18.602 -2.831 -4.566 1.00 22.91 276 TYR A O 1
ATOM 2231 N N . GLU A 1 277 ? 18.913 -4.684 -3.339 1.00 25.39 277 GLU A N 1
ATOM 2232 C CA . GLU A 1 277 ? 18.995 -5.509 -4.550 1.00 24.58 277 GLU A CA 1
ATOM 2233 C C . GLU A 1 277 ? 17.669 -5.565 -5.304 1.00 29.48 277 GLU A C 1
ATOM 2234 O O . GLU A 1 277 ? 17.671 -5.779 -6.526 1.00 24.53 277 GLU A O 1
ATOM 2240 N N . GLU A 1 278 ? 16.538 -5.347 -4.613 1.00 26.60 278 GLU A N 1
ATOM 2241 C CA . GLU A 1 278 ? 15.241 -5.252 -5.281 1.00 29.58 278 GLU A CA 1
ATOM 2242 C C . GLU A 1 278 ? 14.958 -3.846 -5.813 1.00 28.61 278 GLU A C 1
ATOM 2243 O O . GLU A 1 278 ? 14.352 -3.696 -6.878 1.00 28.78 278 GLU A O 1
ATOM 2249 N N . VAL A 1 279 ? 15.396 -2.802 -5.106 1.00 25.54 279 VAL A N 1
ATOM 2250 C CA . VAL A 1 279 ? 14.983 -1.448 -5.474 1.00 23.78 279 VAL A CA 1
ATOM 2251 C C . VAL A 1 279 ? 15.817 -0.881 -6.617 1.00 26.22 279 VAL A C 1
ATOM 2252 O O . VAL A 1 279 ? 15.292 -0.192 -7.505 1.00 25.02 279 VAL A O 1
ATOM 2256 N N . ILE A 1 280 ? 17.128 -1.111 -6.613 1.00 24.00 280 ILE A N 1
ATOM 2257 C CA . ILE A 1 280 ? 17.985 -0.478 -7.619 1.00 27.01 280 ILE A CA 1
ATOM 2258 C C . ILE A 1 280 ? 17.630 -0.952 -9.023 1.00 26.48 280 ILE A C 1
ATOM 2259 O O . ILE A 1 280 ? 17.544 -0.114 -9.932 1.00 26.61 280 ILE A O 1
ATOM 2264 N N . PRO A 1 281 ? 17.385 -2.239 -9.279 1.00 27.68 281 PRO A N 1
ATOM 2265 C CA . PRO A 1 281 ? 16.888 -2.613 -10.615 1.00 26.11 281 PRO A CA 1
ATOM 2266 C C . PRO A 1 281 ? 15.621 -1.887 -11.025 1.00 28.58 281 PRO A C 1
ATOM 2267 O O . PRO A 1 281 ? 15.464 -1.554 -12.205 1.00 28.46 281 PRO A O 1
ATOM 2271 N N . VAL A 1 282 ? 14.707 -1.631 -10.087 1.00 26.18 282 VAL A N 1
ATOM 2272 C CA . VAL A 1 282 ? 13.486 -0.908 -10.428 1.00 26.37 282 VAL A CA 1
ATOM 2273 C C . VAL A 1 282 ? 13.806 0.530 -10.818 1.00 27.79 282 VAL A C 1
ATOM 2274 O O . VAL A 1 282 ? 13.247 1.066 -11.785 1.00 26.73 282 VAL A O 1
ATOM 2278 N N . LEU A 1 283 ? 14.688 1.191 -10.063 1.00 26.41 283 LEU A N 1
ATOM 2279 C CA . LEU A 1 283 ? 15.060 2.551 -10.427 1.00 27.03 283 LEU A CA 1
ATOM 2280 C C . LEU A 1 283 ? 15.669 2.595 -11.827 1.00 27.96 283 LEU A C 1
ATOM 2281 O O . LEU A 1 283 ? 15.399 3.525 -12.597 1.00 27.45 283 LEU A O 1
ATOM 2286 N N . LYS A 1 284 ? 16.475 1.590 -12.182 1.00 26.79 284 LYS A N 1
ATOM 2287 C CA . LYS A 1 284 ? 17.041 1.533 -13.530 1.00 29.80 284 LYS A CA 1
ATOM 2288 C C . LYS A 1 284 ? 15.951 1.293 -14.565 1.00 31.57 284 LYS A C 1
ATOM 2289 O O . LYS A 1 284 ? 15.891 1.978 -15.594 1.00 32.00 284 LYS A O 1
ATOM 2295 N N . GLU A 1 285 ? 15.074 0.321 -14.308 1.00 30.35 285 GLU A N 1
ATOM 2296 C CA . GLU A 1 285 ? 13.952 0.079 -15.213 1.00 27.02 285 GLU A CA 1
ATOM 2297 C C . GLU A 1 285 ? 13.152 1.351 -15.454 1.00 30.31 285 GLU A C 1
ATOM 2298 O O . GLU A 1 285 ? 12.712 1.612 -16.578 1.00 29.47 285 GLU A O 1
ATOM 2304 N N . GLY A 1 286 ? 12.972 2.168 -14.412 1.00 31.38 286 GLY A N 1
ATOM 2305 C CA . GLY A 1 286 ? 12.232 3.410 -14.520 1.00 29.72 286 GLY A CA 1
ATOM 2306 C C . GLY A 1 286 ? 12.988 4.587 -15.085 1.00 31.42 286 GLY A C 1
ATOM 2307 O O . GLY A 1 286 ? 12.401 5.659 -15.232 1.00 31.58 286 GLY A O 1
ATOM 2308 N N . GLY A 1 287 ? 14.270 4.436 -15.414 1.00 28.48 287 GLY A N 1
ATOM 2309 C CA . GLY A 1 287 ? 15.019 5.564 -15.938 1.00 29.15 287 GLY A CA 1
ATOM 2310 C C . GLY A 1 287 ? 15.437 6.600 -14.917 1.00 30.06 287 GLY A C 1
ATOM 2311 O O . GLY A 1 287 ? 15.665 7.755 -15.290 1.00 27.68 287 GLY A O 1
ATOM 2312 N N . TYR A 1 288 ? 15.554 6.226 -13.639 1.00 28.62 288 TYR A N 1
ATOM 2313 C CA . TYR A 1 288 ? 15.893 7.184 -12.587 1.00 28.42 288 TYR A CA 1
ATOM 2314 C C . TYR A 1 288 ? 17.237 7.845 -12.862 1.00 30.54 288 TYR A C 1
ATOM 2315 O O . TYR A 1 288 ? 18.229 7.179 -13.159 1.00 29.94 288 TYR A O 1
ATOM 2324 N N . SER A 1 289 ? 17.275 9.167 -12.754 1.00 29.51 289 SER A N 1
ATOM 2325 C CA . SER A 1 289 ? 18.494 9.915 -13.029 1.00 31.16 289 SER A CA 1
ATOM 2326 C C . SER A 1 289 ? 18.908 10.796 -11.851 1.00 31.34 289 SER A C 1
ATOM 2327 O O . SER A 1 289 ? 19.746 11.697 -12.005 1.00 33.59 289 SER A O 1
ATOM 2330 N N . GLY A 1 290 ? 18.363 10.530 -10.663 1.00 29.38 290 GLY A N 1
ATOM 2331 C CA . GLY A 1 290 ? 18.704 11.271 -9.468 1.00 26.68 290 GLY A CA 1
ATOM 2332 C C . GLY A 1 290 ? 19.798 10.608 -8.660 1.00 26.29 290 GLY A C 1
ATOM 2333 O O . GLY A 1 290 ? 20.523 9.733 -9.138 1.00 25.55 290 GLY A O 1
ATOM 2334 N N . TYR A 1 291 ? 19.925 11.054 -7.410 1.00 26.42 291 TYR A N 1
ATOM 2335 C CA . TYR A 1 291 ? 20.937 10.550 -6.496 1.00 24.10 291 TYR A CA 1
ATOM 2336 C C . TYR A 1 291 ? 20.347 9.516 -5.549 1.00 24.10 291 TYR A C 1
ATOM 2337 O O . TYR A 1 291 ? 19.169 9.577 -5.187 1.00 23.32 291 TYR A O 1
ATOM 2346 N N . LEU A 1 292 ? 21.188 8.560 -5.167 1.00 24.20 292 LEU A N 1
ATOM 2347 C CA . LEU A 1 292 ? 20.994 7.750 -3.971 1.00 23.08 292 LEU A CA 1
ATOM 2348 C C . LEU A 1 292 ? 21.935 8.315 -2.921 1.00 24.42 292 LEU A C 1
ATOM 2349 O O . LEU A 1 292 ? 23.154 8.280 -3.109 1.00 24.20 292 LEU A O 1
ATOM 2354 N N . ALA A 1 293 ? 21.385 8.855 -1.835 1.00 22.69 293 ALA A N 1
ATOM 2355 C CA . ALA A 1 293 ? 22.199 9.549 -0.843 1.00 23.50 293 ALA A CA 1
ATOM 2356 C C . ALA A 1 293 ? 22.277 8.685 0.410 1.00 21.85 293 ALA A C 1
ATOM 2357 O O . ALA A 1 293 ? 21.264 8.501 1.091 1.00 21.13 293 ALA A O 1
ATOM 2359 N N . SER A 1 294 ? 23.479 8.169 0.712 1.00 21.91 294 SER A N 1
ATOM 2360 C CA . SER A 1 294 ? 23.720 7.419 1.946 1.00 22.73 294 SER A CA 1
ATOM 2361 C C . SER A 1 294 ? 23.160 8.158 3.155 1.00 22.70 294 SER A C 1
ATOM 2362 O O . SER A 1 294 ? 23.431 9.346 3.358 1.00 23.07 294 SER A O 1
ATOM 2365 N N . GLU A 1 295 ? 22.386 7.455 3.969 1.00 22.55 295 GLU A N 1
ATOM 2366 C CA . GLU A 1 295 ? 21.847 8.040 5.204 1.00 23.88 295 GLU A CA 1
ATOM 2367 C C . GLU A 1 295 ? 22.054 7.025 6.318 1.00 25.63 295 GLU A C 1
ATOM 2368 O O . GLU A 1 295 ? 21.151 6.250 6.623 1.00 22.91 295 GLU A O 1
ATOM 2374 N N . TYR A 1 296 ? 23.241 7.050 6.916 1.00 22.97 296 TYR A N 1
ATOM 2375 C CA . TYR A 1 296 ? 23.597 6.108 7.973 1.00 24.92 296 TYR A CA 1
ATOM 2376 C C . TYR A 1 296 ? 22.839 6.439 9.248 1.00 25.14 296 TYR A C 1
ATOM 2377 O O . TYR A 1 296 ? 22.851 7.587 9.703 1.00 22.71 296 TYR A O 1
ATOM 2386 N N . GLU A 1 297 ? 22.155 5.434 9.807 1.00 21.34 297 GLU A N 1
ATOM 2387 C CA . GLU A 1 297 ? 21.438 5.553 11.073 1.00 24.75 297 GLU A CA 1
ATOM 2388 C C . GLU A 1 297 ? 21.837 4.472 12.064 1.00 25.23 297 GLU A C 1
ATOM 2389 O O . GLU A 1 297 ? 21.158 4.301 13.084 1.00 25.24 297 GLU A O 1
ATOM 2395 N N . GLY A 1 298 ? 22.885 3.702 11.779 1.00 23.71 298 GLY A N 1
ATOM 2396 C CA . GLY A 1 298 ? 23.268 2.659 12.714 1.00 24.49 298 GLY A CA 1
ATOM 2397 C C . GLY A 1 298 ? 23.790 3.193 14.030 1.00 26.50 298 GLY A C 1
ATOM 2398 O O . GLY A 1 298 ? 23.776 2.463 15.029 1.00 26.65 298 GLY A O 1
ATOM 2399 N N . ASN A 1 299 ? 24.243 4.454 14.044 1.00 26.31 299 ASN A N 1
ATOM 2400 C CA . ASN A 1 299 ? 24.904 5.005 15.219 1.00 25.42 299 ASN A CA 1
ATOM 2401 C C . ASN A 1 299 ? 24.002 4.949 16.433 1.00 26.92 299 ASN A C 1
ATOM 2402 O O . ASN A 1 299 ? 24.459 4.620 17.532 1.00 26.03 299 ASN A O 1
ATOM 2407 N N . ARG A 1 300 ? 22.716 5.266 16.265 1.00 25.70 300 ARG A N 1
ATOM 2408 C CA . ARG A 1 300 ? 21.882 5.399 17.448 1.00 27.15 300 ARG A CA 1
ATOM 2409 C C . ARG A 1 300 ? 21.642 4.043 18.097 1.00 28.34 300 ARG A C 1
ATOM 2410 O O . ARG A 1 300 ? 21.389 3.983 19.304 1.00 27.57 300 ARG A O 1
ATOM 2418 N N . HIS A 1 301 ? 21.790 2.953 17.340 1.00 23.75 301 HIS A N 1
ATOM 2419 C CA . HIS A 1 301 ? 21.550 1.632 17.893 1.00 26.02 301 HIS A CA 1
ATOM 2420 C C . HIS A 1 301 ? 22.791 1.011 18.496 1.00 29.46 301 HIS A C 1
ATOM 2421 O O . HIS A 1 301 ? 22.682 0.304 19.504 1.00 29.89 301 HIS A O 1
ATOM 2428 N N . ILE A 1 302 ? 23.975 1.281 17.941 1.00 28.00 302 ILE A N 1
ATOM 2429 C CA . ILE A 1 302 ? 25.189 0.629 18.428 1.00 27.25 302 ILE A CA 1
ATOM 2430 C C . ILE A 1 302 ? 25.971 1.458 19.441 1.00 27.46 302 ILE A C 1
ATOM 2431 O O . ILE A 1 302 ? 26.856 0.901 20.105 1.00 27.89 302 ILE A O 1
ATOM 2436 N N . GLN A 1 303 ? 25.672 2.759 19.589 1.00 27.80 303 GLN A N 1
ATOM 2437 C CA . GLN A 1 303 ? 26.560 3.655 20.335 1.00 29.52 303 GLN A CA 1
ATOM 2438 C C . GLN A 1 303 ? 26.654 3.286 21.813 1.00 32.13 303 GLN A C 1
ATOM 2439 O O . GLN A 1 303 ? 27.614 3.684 22.483 1.00 31.96 303 GLN A O 1
ATOM 2445 N N . ASP A 1 304 ? 25.708 2.506 22.338 1.00 30.51 304 ASP A N 1
ATOM 2446 C CA . ASP A 1 304 ? 25.781 2.157 23.753 1.00 30.02 304 ASP A CA 1
ATOM 2447 C C . ASP A 1 304 ? 26.921 1.188 24.042 1.00 30.63 304 ASP A C 1
ATOM 2448 O O . ASP A 1 304 ? 27.477 1.213 25.145 1.00 33.85 304 ASP A O 1
ATOM 2453 N N . ALA A 1 305 ? 27.296 0.335 23.082 1.00 31.63 305 ALA A N 1
ATOM 2454 C CA . ALA A 1 305 ? 28.304 -0.688 23.343 1.00 31.16 305 ALA A CA 1
ATOM 2455 C C . ALA A 1 305 ? 29.473 -0.717 22.366 1.00 32.06 305 ALA A C 1
ATOM 2456 O O . ALA A 1 305 ? 30.417 -1.482 22.594 1.00 33.92 305 ALA A O 1
ATOM 2458 N N . PHE A 1 306 ? 29.453 0.069 21.297 1.00 29.13 306 PHE A N 1
ATOM 2459 C CA . PHE A 1 306 ? 30.487 -0.024 20.275 1.00 31.36 306 PHE A CA 1
ATOM 2460 C C . PHE A 1 306 ? 30.884 1.366 19.826 1.00 32.29 306 PHE A C 1
ATOM 2461 O O . PHE A 1 306 ? 30.063 2.287 19.820 1.00 31.56 306 PHE A O 1
ATOM 2469 N N . GLU A 1 307 ? 32.151 1.506 19.440 1.00 29.78 307 GLU A N 1
ATOM 2470 C CA . GLU A 1 307 ? 32.564 2.741 18.791 1.00 32.59 307 GLU A CA 1
ATOM 2471 C C . GLU A 1 307 ? 31.842 2.860 17.452 1.00 30.05 307 GLU A C 1
ATOM 2472 O O . GLU A 1 307 ? 31.525 1.860 16.805 1.00 28.95 307 GLU A O 1
ATOM 2478 N N . VAL A 1 308 ? 31.535 4.092 17.067 1.00 29.90 308 VAL A N 1
ATOM 2479 C CA . VAL A 1 308 ? 30.891 4.383 15.791 1.00 26.13 308 VAL A CA 1
ATOM 2480 C C . VAL A 1 308 ? 31.968 4.792 14.798 1.00 27.65 308 VAL A C 1
ATOM 2481 O O . VAL A 1 308 ? 32.815 5.638 15.108 1.00 28.73 308 VAL A O 1
ATOM 2485 N N . ASP A 1 309 ? 31.932 4.204 13.592 1.00 23.28 309 ASP A N 1
ATOM 2486 C CA . ASP A 1 309 ? 32.859 4.540 12.503 1.00 26.83 309 ASP A CA 1
ATOM 2487 C C . ASP A 1 309 ? 32.018 4.862 11.269 1.00 23.85 309 ASP A C 1
ATOM 2488 O O . ASP A 1 309 ? 31.917 4.049 10.350 1.00 23.47 309 ASP A O 1
ATOM 2493 N N . SER A 1 310 ? 31.423 6.064 11.240 1.00 25.86 310 SER A N 1
ATOM 2494 C CA . SER A 1 310 ? 30.501 6.366 10.153 1.00 25.03 310 SER A CA 1
ATOM 2495 C C . SER A 1 310 ? 31.197 6.422 8.795 1.00 25.04 310 SER A C 1
ATOM 2496 O O . SER A 1 310 ? 30.588 6.069 7.779 1.00 25.75 310 SER A O 1
ATOM 2499 N N . VAL A 1 311 ? 32.452 6.883 8.736 1.00 25.46 311 VAL A N 1
ATOM 2500 C CA . VAL A 1 311 ? 33.139 6.952 7.444 1.00 23.13 311 VAL A CA 1
ATOM 2501 C C . VAL A 1 311 ? 33.293 5.554 6.856 1.00 26.03 311 VAL A C 1
ATOM 2502 O O . VAL A 1 311 ? 32.989 5.325 5.683 1.00 25.80 311 VAL A O 1
ATOM 2506 N N . GLU A 1 312 ? 33.763 4.600 7.670 1.00 23.47 312 GLU A N 1
ATOM 2507 C CA . GLU A 1 312 ? 33.901 3.215 7.202 1.00 27.83 312 GLU A CA 1
ATOM 2508 C C . GLU A 1 312 ? 32.557 2.652 6.753 1.00 23.52 312 GLU A C 1
ATOM 2509 O O . GLU A 1 312 ? 32.446 2.020 5.695 1.00 23.85 312 GLU A O 1
ATOM 2515 N N . GLN A 1 313 ? 31.523 2.849 7.562 1.00 26.05 313 GLN A N 1
ATOM 2516 C CA . GLN A 1 313 ? 30.200 2.346 7.190 1.00 23.68 313 GLN A CA 1
ATOM 2517 C C . GLN A 1 313 ? 29.722 2.963 5.875 1.00 22.70 313 GLN A C 1
ATOM 2518 O O . GLN A 1 313 ? 29.223 2.257 4.986 1.00 22.57 313 GLN A O 1
ATOM 2524 N N . VAL A 1 314 ? 29.927 4.270 5.699 1.00 21.45 314 VAL A N 1
ATOM 2525 C CA . VAL A 1 314 ? 29.536 4.897 4.446 1.00 21.72 314 VAL A CA 1
ATOM 2526 C C . VAL A 1 314 ? 30.440 4.446 3.296 1.00 22.44 314 VAL A C 1
ATOM 2527 O O . VAL A 1 314 ? 29.968 4.268 2.166 1.00 23.29 314 VAL A O 1
ATOM 2531 N N . ARG A 1 315 ? 31.745 4.249 3.547 1.00 21.22 315 ARG A N 1
ATOM 2532 C CA . ARG A 1 315 ? 32.603 3.707 2.481 1.00 27.65 315 ARG A CA 1
ATOM 2533 C C . ARG A 1 315 ? 32.061 2.375 1.962 1.00 24.40 315 ARG A C 1
ATOM 2534 O O . ARG A 1 315 ? 31.981 2.149 0.749 1.00 25.81 315 ARG A O 1
ATOM 2542 N N . ARG A 1 316 ? 31.697 1.470 2.873 1.00 23.04 316 ARG A N 1
ATOM 2543 C CA . ARG A 1 316 ? 31.174 0.173 2.439 1.00 24.06 316 ARG A CA 1
ATOM 2544 C C . ARG A 1 316 ? 29.870 0.341 1.676 1.00 24.44 316 ARG A C 1
ATOM 2545 O O . ARG A 1 316 ? 29.630 -0.339 0.669 1.00 22.71 316 ARG A O 1
ATOM 2553 N N . HIS A 1 317 ? 29.015 1.242 2.155 1.00 22.62 317 HIS A N 1
ATOM 2554 C CA . HIS A 1 317 ? 27.713 1.479 1.534 1.00 22.83 317 HIS A CA 1
ATOM 2555 C C . HIS A 1 317 ? 27.873 2.000 0.113 1.00 23.39 317 HIS A C 1
ATOM 2556 O O . HIS A 1 317 ? 27.143 1.592 -0.795 1.00 25.62 317 HIS A O 1
ATOM 2563 N N . GLN A 1 318 ? 28.830 2.913 -0.088 1.00 24.10 318 GLN A N 1
ATOM 2564 C CA . GLN A 1 318 ? 29.088 3.476 -1.406 1.00 22.96 318 GLN A CA 1
ATOM 2565 C C . GLN A 1 318 ? 29.632 2.425 -2.363 1.00 24.18 318 GLN A C 1
ATOM 2566 O O . GLN A 1 318 ? 29.332 2.458 -3.560 1.00 24.09 318 GLN A O 1
ATOM 2572 N N . ARG A 1 319 ? 30.453 1.500 -1.857 1.00 24.38 319 ARG A N 1
ATOM 2573 C CA . ARG A 1 319 ? 30.939 0.419 -2.707 1.00 26.11 319 ARG A CA 1
ATOM 2574 C C . ARG A 1 319 ? 29.777 -0.477 -3.130 1.00 23.77 319 ARG A C 1
ATOM 2575 O O . ARG A 1 319 ? 29.700 -0.901 -4.287 1.00 27.41 319 ARG A O 1
ATOM 2583 N N . MET A 1 320 ? 28.840 -0.721 -2.210 1.00 23.91 320 MET A N 1
ATOM 2584 C CA . MET A 1 320 ? 27.641 -1.498 -2.519 1.00 25.53 320 MET A CA 1
ATOM 2585 C C . MET A 1 320 ? 26.795 -0.798 -3.573 1.00 26.10 320 MET A C 1
ATOM 2586 O O . MET A 1 320 ? 26.301 -1.426 -4.513 1.00 26.41 320 MET A O 1
ATOM 2591 N N . LEU A 1 321 ? 26.591 0.513 -3.414 1.00 25.78 321 LEU A N 1
ATOM 2592 C CA . LEU A 1 321 ? 25.807 1.251 -4.400 1.00 23.23 321 LEU A CA 1
ATOM 2593 C C . LEU A 1 321 ? 26.467 1.182 -5.771 1.00 25.95 321 LEU A C 1
ATOM 2594 O O . LEU A 1 321 ? 25.798 0.954 -6.784 1.00 27.60 321 LEU A O 1
ATOM 2599 N N . ALA A 1 322 ? 27.785 1.407 -5.825 1.00 23.98 322 ALA A N 1
ATOM 2600 C CA . ALA A 1 322 ? 28.481 1.384 -7.110 1.00 27.23 322 ALA A CA 1
ATOM 2601 C C . ALA A 1 322 ? 28.301 0.040 -7.815 1.00 28.75 322 ALA A C 1
ATOM 2602 O O . ALA A 1 322 ? 28.034 -0.013 -9.024 1.00 29.03 322 ALA A O 1
ATOM 2604 N N . ARG A 1 323 ? 28.446 -1.055 -7.075 1.00 30.22 323 ARG A N 1
ATOM 2605 C CA . ARG A 1 323 ? 28.284 -2.383 -7.664 1.00 30.07 323 ARG A CA 1
ATOM 2606 C C . ARG A 1 323 ? 26.873 -2.574 -8.220 1.00 32.51 323 ARG A C 1
ATOM 2607 O O . ARG A 1 323 ? 26.696 -3.006 -9.364 1.00 33.27 323 ARG A O 1
ATOM 2615 N N . LEU A 1 324 ? 25.854 -2.225 -7.435 1.00 29.43 324 LEU A N 1
ATOM 2616 C CA . LEU A 1 324 ? 24.478 -2.458 -7.857 1.00 28.65 324 LEU A CA 1
ATOM 2617 C C . LEU A 1 324 ? 24.065 -1.537 -8.992 1.00 30.49 324 LEU A C 1
ATOM 2618 O O . LEU A 1 324 ? 23.229 -1.917 -9.816 1.00 32.49 324 LEU A O 1
ATOM 2623 N N . ILE A 1 325 ? 24.631 -0.338 -9.064 1.00 29.77 325 ILE A N 1
ATOM 2624 C CA . ILE A 1 325 ? 24.302 0.598 -10.179 1.00 30.87 325 ILE A CA 1
ATOM 2625 C C . ILE A 1 325 ? 24.959 0.058 -11.455 1.00 33.06 325 ILE A C 1
ATOM 2626 O O . ILE A 1 325 ? 24.377 0.189 -12.525 1.00 35.16 325 ILE A O 1
ATOM 2631 N N . GLY A 1 326 ? 26.132 -0.546 -11.315 1.00 33.45 326 GLY A N 1
ATOM 2632 C CA . GLY A 1 326 ? 26.829 -1.119 -12.478 1.00 40.27 326 GLY A CA 1
ATOM 2633 C C . GLY A 1 326 ? 27.928 -0.207 -12.985 1.00 47.45 326 GLY A C 1
ATOM 2634 O O . GLY A 1 326 ? 28.062 -0.061 -14.210 1.00 51.87 326 GLY A O 1
ATOM 2635 N N . GLU A 1 327 ? 28.707 0.357 -12.062 1.00 52.69 327 GLU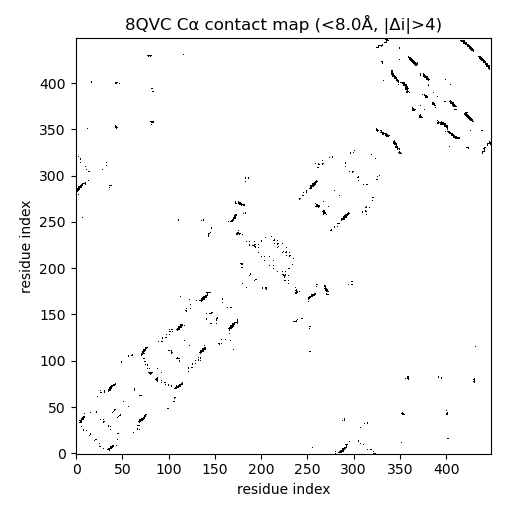 A N 1
ATOM 2636 C CA . GLU A 1 327 ? 29.897 1.183 -12.396 1.00 51.79 327 GLU A CA 1
ATOM 2637 C C . GLU A 1 327 ? 31.127 0.283 -12.513 1.00 58.44 327 GLU A C 1
ATOM 2638 O O . GLU A 1 327 ? 31.926 0.535 -13.432 1.00 66.22 327 GLU A O 1
ATOM 2644 N N . MET B 2 1 ? 19.171 8.518 22.215 1.00 30.36 1 MET B N 1
ATOM 2645 C CA . MET B 2 1 ? 20.109 8.944 21.189 1.00 31.59 1 MET B CA 1
ATOM 2646 C C . MET B 2 1 ? 21.083 9.974 21.781 1.00 28.67 1 MET B C 1
ATOM 2647 O O . MET B 2 1 ? 20.676 11.006 22.311 1.00 29.24 1 MET B O 1
ATOM 2652 N N . PHE B 2 2 ? 22.376 9.632 21.720 1.00 26.47 2 PHE B N 1
ATOM 2653 C CA . PHE B 2 2 ? 23.482 10.366 22.348 1.00 27.00 2 PHE B CA 1
ATOM 2654 C C . PHE B 2 2 ? 23.363 10.412 23.870 1.00 30.37 2 PHE B C 1
ATOM 2655 O O . PHE B 2 2 ? 23.936 11.297 24.514 1.00 26.31 2 PHE B O 1
ATOM 2663 N N . ASP B 2 3 ? 22.631 9.467 24.465 1.00 26.88 3 ASP B N 1
ATOM 2664 C CA . ASP B 2 3 ? 22.366 9.528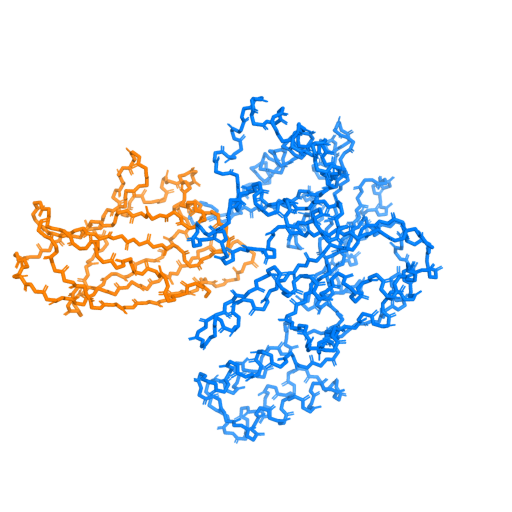 25.904 1.00 29.44 3 ASP B CA 1
ATOM 2665 C C . ASP B 2 3 ? 23.653 9.524 26.725 1.00 28.79 3 ASP B C 1
ATOM 2666 O O . ASP B 2 3 ? 23.772 10.265 27.708 1.00 29.70 3 ASP B O 1
ATOM 2671 N N . LYS B 2 4 ? 24.629 8.701 26.338 1.00 27.68 4 LYS B N 1
ATOM 2672 C CA . LYS B 2 4 ? 25.869 8.587 27.101 1.00 29.28 4 LYS B CA 1
ATOM 2673 C C . LYS B 2 4 ? 26.673 9.874 27.108 1.00 27.22 4 LYS B C 1
ATOM 2674 O O . LYS B 2 4 ? 27.699 9.936 27.791 1.00 28.47 4 LYS B O 1
ATOM 2680 N N . TYR B 2 5 ? 26.243 10.895 26.369 1.00 27.10 5 TYR B N 1
ATOM 2681 C CA . TYR B 2 5 ? 27.014 12.120 26.230 1.00 25.99 5 TYR B CA 1
ATOM 2682 C C . TYR B 2 5 ? 26.315 13.323 26.844 1.00 26.74 5 TYR B C 1
ATOM 2683 O O . TYR B 2 5 ? 26.793 14.449 26.680 1.00 28.42 5 TYR B O 1
ATOM 2692 N N . ILE B 2 6 ? 25.195 13.119 27.542 1.00 26.42 6 ILE B N 1
ATOM 2693 C CA . ILE B 2 6 ? 24.407 14.247 28.038 1.00 27.25 6 ILE B CA 1
ATOM 2694 C C . ILE B 2 6 ? 25.184 15.029 29.102 1.00 27.43 6 ILE B C 1
ATOM 2695 O O . ILE B 2 6 ? 25.315 16.259 29.024 1.00 27.42 6 ILE B O 1
ATOM 2700 N N . VAL B 2 7 ? 25.717 14.338 30.103 1.00 26.27 7 VAL B N 1
ATOM 2701 C CA . VAL B 2 7 ? 26.466 14.991 31.171 1.00 27.98 7 VAL B CA 1
ATOM 2702 C C . VAL B 2 7 ? 27.934 15.042 30.770 1.00 27.50 7 VAL B C 1
ATOM 2703 O O . VAL B 2 7 ? 28.549 14.007 30.482 1.00 28.87 7 VAL B O 1
ATOM 2707 N N . VAL B 2 8 ? 28.500 16.248 30.750 1.00 26.12 8 VAL B N 1
ATOM 2708 C CA . VAL B 2 8 ? 29.858 16.460 30.264 1.00 29.20 8 VAL B CA 1
ATOM 2709 C C . VAL B 2 8 ? 30.847 16.264 31.406 1.00 28.14 8 VAL B C 1
ATOM 2710 O O . VAL B 2 8 ? 30.747 16.913 32.454 1.00 28.53 8 VAL B O 1
ATOM 2714 N N . GLU B 2 9 ? 31.808 15.374 31.189 1.00 28.11 9 GLU B N 1
ATOM 2715 C CA . GLU B 2 9 ? 32.878 15.130 32.149 1.00 32.56 9 GLU B CA 1
ATOM 2716 C C . GLU B 2 9 ? 33.680 16.392 32.446 1.00 35.13 9 GLU B C 1
ATOM 2717 O O . GLU B 2 9 ? 33.791 17.294 31.611 1.00 29.53 9 GLU B O 1
ATOM 2723 N N . ASP B 2 10 ? 34.227 16.449 33.669 1.00 32.89 10 ASP B N 1
ATOM 2724 C CA . ASP B 2 10 ? 35.174 17.485 34.100 1.00 36.39 10 ASP B CA 1
ATOM 2725 C C . ASP B 2 10 ? 34.578 18.889 34.091 1.00 37.62 10 ASP B C 1
ATOM 2726 O O . ASP B 2 10 ? 35.315 19.879 33.991 1.00 36.18 10 ASP B O 1
ATOM 2731 N N . SER B 2 11 ? 33.263 19.020 34.215 1.00 30.59 11 SER B N 1
ATOM 2732 C CA . SER B 2 11 ? 32.625 20.321 34.059 1.00 32.68 11 SER B CA 1
ATOM 2733 C C . SER B 2 11 ? 31.955 20.856 35.321 1.00 29.29 11 SER B C 1
ATOM 2734 O O . SER B 2 11 ? 31.428 21.967 35.289 1.00 30.59 11 SER B O 1
ATOM 2737 N N . LEU B 2 12 ? 31.945 20.104 36.423 1.00 31.52 12 LEU B N 1
ATOM 2738 C CA . LEU B 2 12 ? 31.281 20.547 37.649 1.00 30.27 12 LEU B CA 1
ATOM 2739 C C . LEU B 2 12 ? 32.116 21.621 38.336 1.00 31.55 12 LEU B C 1
ATOM 2740 O O . LEU B 2 12 ? 33.258 21.360 38.710 1.00 32.15 12 LEU B O 1
ATOM 2745 N N . LYS B 2 13 ? 31.536 22.812 38.522 1.00 32.35 13 LYS B N 1
ATOM 2746 C CA . LYS B 2 13 ? 32.214 23.955 39.126 1.00 32.73 13 LYS B CA 1
ATOM 2747 C C . LYS B 2 13 ? 31.258 24.680 40.066 1.00 32.05 13 LYS B C 1
ATOM 2748 O O . LYS B 2 13 ? 30.060 24.775 39.799 1.00 31.60 13 LYS B O 1
ATOM 2754 N N . ARG B 2 14 ? 31.806 25.237 41.146 1.00 33.05 14 ARG B N 1
ATOM 2755 C CA . ARG B 2 14 ? 31.006 25.996 42.097 1.00 32.34 14 ARG B CA 1
ATOM 2756 C C . ARG B 2 14 ? 30.705 27.381 41.535 1.00 31.22 14 ARG B C 1
ATOM 2757 O O . ARG B 2 14 ? 31.546 27.986 40.860 1.00 29.72 14 ARG B O 1
ATOM 2765 N N . VAL B 2 15 ? 29.500 27.880 41.810 1.00 29.66 15 VAL B N 1
ATOM 2766 C CA . VAL B 2 15 ? 29.123 29.273 41.549 1.00 29.33 15 VAL B CA 1
ATOM 2767 C C . VAL B 2 15 ? 28.443 29.783 42.816 1.00 33.55 15 VAL B C 1
ATOM 2768 O O . VAL B 2 15 ? 28.170 28.977 43.718 1.00 33.99 15 VAL B O 1
ATOM 2772 N N . PRO B 2 16 ? 28.179 31.082 42.970 1.00 33.24 16 PRO B N 1
ATOM 2773 C CA . PRO B 2 16 ? 27.492 31.524 44.197 1.00 35.11 16 PRO B CA 1
ATOM 2774 C C . PRO B 2 16 ? 26.131 30.859 44.318 1.00 36.54 16 PRO B C 1
ATOM 2775 O O . PRO B 2 16 ? 25.310 30.917 43.402 1.00 40.09 16 PRO B O 1
ATOM 2779 N N . GLY B 2 17 ? 25.911 30.194 45.450 1.00 36.94 17 GLY B N 1
ATOM 2780 C CA . GLY B 2 17 ? 24.644 29.561 45.737 1.00 38.50 17 GLY B CA 1
ATOM 2781 C C . GLY B 2 17 ? 24.435 28.192 45.126 1.00 37.22 17 GLY B C 1
ATOM 2782 O O . GLY B 2 17 ? 23.330 27.641 45.260 1.00 36.62 17 GLY B O 1
ATOM 2783 N N . GLY B 2 18 ? 25.438 27.618 44.460 1.00 34.39 18 GLY B N 1
ATOM 2784 C CA . GLY B 2 18 ? 25.232 26.300 43.870 1.00 34.36 18 GLY B CA 1
ATOM 2785 C C . GLY B 2 18 ? 26.375 25.865 42.976 1.00 32.79 18 GLY B C 1
ATOM 2786 O O . GLY B 2 18 ? 27.546 26.176 43.235 1.00 29.66 18 GLY B O 1
ATOM 2787 N N . VAL B 2 19 ? 26.021 25.116 41.927 1.00 31.02 19 VAL B N 1
ATOM 2788 C CA . VAL B 2 19 ? 27.014 24.548 41.027 1.00 29.37 19 VAL B CA 1
ATOM 2789 C C . VAL B 2 19 ? 26.577 24.767 39.586 1.00 32.54 19 VAL B C 1
ATOM 2790 O O . VAL B 2 19 ? 25.404 25.025 39.296 1.00 29.72 19 VAL B O 1
ATOM 2794 N N . GLN B 2 20 ? 27.552 24.662 38.681 1.00 27.25 20 GLN B N 1
ATOM 2795 C CA . GLN B 2 20 ? 27.302 24.615 37.246 1.00 27.76 20 GLN B CA 1
ATOM 2796 C C . GLN B 2 20 ? 27.987 23.384 36.671 1.00 28.89 20 GLN B C 1
ATOM 2797 O O . GLN B 2 20 ? 28.942 22.859 37.243 1.00 27.02 20 GLN B O 1
ATOM 2803 N N . PHE B 2 21 ? 27.488 22.919 35.524 1.00 29.25 21 PHE B N 1
ATOM 2804 C CA . PHE B 2 21 ? 28.085 21.782 34.832 1.00 26.50 21 PHE B CA 1
ATOM 2805 C C . PHE B 2 21 ? 27.622 21.849 33.379 1.00 27.13 21 PHE B C 1
ATOM 2806 O O . PHE B 2 21 ? 26.705 22.608 33.036 1.00 27.51 21 PHE B O 1
ATOM 2814 N N . GLY B 2 22 ? 28.270 21.058 32.529 1.00 28.19 22 GLY B N 1
ATOM 2815 C CA . GLY B 2 22 ? 27.983 21.054 31.094 1.00 27.50 22 GLY B CA 1
ATOM 2816 C C . GLY B 2 22 ? 26.994 19.966 30.708 1.00 27.69 22 GLY B C 1
ATOM 2817 O O . GLY B 2 22 ? 27.053 18.844 31.222 1.00 26.99 22 GLY B O 1
ATOM 2818 N N . VAL B 2 23 ? 26.086 20.304 29.789 1.00 26.95 23 VAL B N 1
ATOM 2819 C CA . VAL B 2 23 ? 25.026 19.385 29.364 1.00 25.90 23 VAL B CA 1
ATOM 2820 C C . VAL B 2 23 ? 24.918 19.432 27.841 1.00 26.39 23 VAL B C 1
ATOM 2821 O O . VAL B 2 23 ? 24.939 20.513 27.239 1.00 26.82 23 VAL B O 1
ATOM 2825 N N . ARG B 2 24 ? 24.817 18.265 27.214 1.00 26.29 24 ARG B N 1
ATOM 2826 C CA . ARG B 2 24 ? 24.550 18.190 25.783 1.00 25.46 24 ARG B CA 1
ATOM 2827 C C . ARG B 2 24 ? 23.154 17.622 25.533 1.00 26.41 24 ARG B C 1
ATOM 2828 O O . ARG B 2 24 ? 22.631 16.822 26.322 1.00 24.13 24 ARG B O 1
ATOM 2836 N N . LEU B 2 25 ? 22.546 18.049 24.403 1.00 23.98 25 LEU B N 1
ATOM 2837 C CA . LEU B 2 25 ? 21.167 17.694 24.075 1.00 24.72 25 LEU B CA 1
ATOM 2838 C C . LEU B 2 25 ? 21.129 16.369 23.322 1.00 27.28 25 LEU B C 1
ATOM 2839 O O . LEU B 2 25 ? 21.884 16.191 22.355 1.00 26.30 25 LEU B O 1
ATOM 2844 N N . PRO B 2 26 ? 20.285 15.413 23.741 1.00 22.92 26 PRO B N 1
ATOM 2845 C CA . PRO B 2 26 ? 20.271 14.069 23.131 1.00 26.74 26 PRO B CA 1
ATOM 2846 C C . PRO B 2 26 ? 19.318 14.010 21.936 1.00 26.81 26 PRO B C 1
ATOM 2847 O O . PRO B 2 26 ? 18.224 13.423 21.973 1.00 27.87 26 PRO B O 1
ATOM 2851 N N . TYR B 2 27 ? 19.748 14.650 20.847 1.00 26.58 27 TYR B N 1
ATOM 2852 C CA . TYR B 2 27 ? 18.965 14.857 19.629 1.00 24.46 27 TYR B CA 1
ATOM 2853 C C . TYR B 2 27 ? 19.956 15.093 18.496 1.00 26.82 27 TYR B C 1
ATOM 2854 O O . TYR B 2 27 ? 21.095 15.497 18.729 1.00 24.49 27 TYR B O 1
ATOM 2863 N N . TYR B 2 28 ? 19.516 14.835 17.263 1.00 23.84 28 TYR B N 1
ATOM 2864 C CA . TYR B 2 28 ? 20.429 14.815 16.122 1.00 25.50 28 TYR B CA 1
ATOM 2865 C C . TYR B 2 28 ? 20.507 16.146 15.379 1.00 24.12 28 TYR B C 1
ATOM 2866 O O . TYR B 2 28 ? 21.144 16.204 14.323 1.00 25.00 28 TYR B O 1
ATOM 2875 N N . ARG B 2 29 ? 19.842 17.198 15.860 1.00 26.22 29 ARG B N 1
ATOM 2876 C CA . ARG B 2 29 ? 20.002 18.515 15.261 1.00 22.14 29 ARG B CA 1
ATOM 2877 C C . ARG B 2 29 ? 19.859 19.556 16.357 1.00 26.70 29 ARG B C 1
ATOM 2878 O O . ARG B 2 29 ? 19.507 19.237 17.497 1.00 23.97 29 ARG B O 1
ATOM 2886 N N . GLY B 2 30 ? 20.150 20.810 16.008 1.00 27.37 30 GLY B N 1
ATOM 2887 C CA . GLY B 2 30 ? 19.874 21.898 16.929 1.00 26.06 30 GLY B CA 1
ATOM 2888 C C . GLY B 2 30 ? 18.386 22.012 17.193 1.00 25.23 30 GLY B C 1
ATOM 2889 O O . GLY B 2 30 ? 17.561 21.679 16.345 1.00 27.79 30 GLY B O 1
ATOM 2890 N N . LEU B 2 31 ? 18.037 22.478 18.397 1.00 24.45 31 LEU B N 1
ATOM 2891 C CA . LEU B 2 31 ? 16.637 22.608 18.783 1.00 24.57 31 LEU B CA 1
ATOM 2892 C C . LEU B 2 31 ? 16.467 23.890 19.573 1.00 24.14 31 LEU B C 1
ATOM 2893 O O . LEU B 2 31 ? 17.276 24.179 20.456 1.00 27.23 31 LEU B O 1
ATOM 2898 N N . GLY B 2 32 ? 15.401 24.628 19.275 1.00 26.15 32 GLY B N 1
ATOM 2899 C CA . GLY B 2 32 ? 15.069 25.790 20.082 1.00 27.08 32 GLY B CA 1
ATOM 2900 C C . GLY B 2 32 ? 14.839 25.408 21.535 1.00 27.94 32 GLY B C 1
ATOM 2901 O O . GLY B 2 32 ? 14.223 24.383 21.836 1.00 26.79 32 GLY B O 1
ATOM 2902 N N . LEU B 2 33 ? 15.369 26.239 22.443 1.00 26.06 33 LEU B N 1
ATOM 2903 C CA . LEU B 2 33 ? 15.271 26.002 23.885 1.00 29.19 33 LEU B CA 1
ATOM 2904 C C . LEU B 2 33 ? 13.832 25.818 24.356 1.00 30.50 33 LEU B C 1
ATOM 2905 O O . LEU B 2 33 ? 13.586 25.125 25.355 1.00 31.04 33 LEU B O 1
ATOM 2910 N N . SER B 2 34 ? 12.880 26.467 23.688 1.00 29.03 34 SER B N 1
ATOM 2911 C CA . SER B 2 34 ? 11.484 26.388 24.102 1.00 29.86 34 SER B CA 1
ATOM 2912 C C . SER B 2 34 ? 10.921 24.982 23.993 1.00 30.50 34 SER B C 1
ATOM 2913 O O . SER B 2 34 ? 9.908 24.680 24.627 1.00 29.63 34 SER B O 1
ATOM 2916 N N . MET B 2 35 ? 11.544 24.107 23.211 1.00 27.46 35 MET B N 1
ATOM 2917 C CA . MET B 2 35 ? 11.050 22.745 23.098 1.00 27.39 35 MET B CA 1
ATOM 2918 C C . MET B 2 35 ? 11.807 21.771 23.978 1.00 29.30 35 MET B C 1
ATOM 2919 O O . MET B 2 35 ? 11.569 20.563 23.895 1.00 26.18 35 MET B O 1
ATOM 2924 N N . VAL B 2 36 ? 12.696 22.259 24.838 1.00 27.23 36 VAL B N 1
ATOM 2925 C CA . VAL B 2 36 ? 13.177 21.403 25.916 1.00 28.62 36 VAL B CA 1
ATOM 2926 C C . VAL B 2 36 ? 12.085 21.409 26.977 1.00 34.10 36 VAL B C 1
ATOM 2927 O O . VAL B 2 36 ? 12.096 22.228 27.901 1.00 35.59 36 VAL B O 1
ATOM 2931 N N . GLU B 2 37 ? 11.114 20.512 26.821 1.00 32.56 37 GLU B N 1
ATOM 2932 C CA . GLU B 2 37 ? 9.896 20.589 27.619 1.00 34.15 37 GLU B CA 1
ATOM 2933 C C . GLU B 2 37 ? 10.165 20.233 29.072 1.00 35.97 37 GLU B C 1
ATOM 2934 O O . GLU B 2 37 ? 9.646 20.887 29.984 1.00 35.96 37 GLU B O 1
ATOM 2940 N N . THR B 2 38 ? 10.953 19.184 29.306 1.00 34.68 38 THR B N 1
ATOM 2941 C CA . THR B 2 38 ? 11.425 18.861 30.643 1.00 38.36 38 THR B CA 1
ATOM 2942 C C . THR B 2 38 ? 12.923 18.612 30.604 1.00 36.32 38 THR B C 1
ATOM 2943 O O . THR B 2 38 ? 13.454 18.059 29.634 1.00 33.07 38 THR B O 1
ATOM 2947 N N . MET B 2 39 ? 13.596 19.054 31.666 1.00 36.68 39 MET B N 1
ATOM 2948 C CA . MET B 2 39 ? 14.996 18.731 31.924 1.00 32.24 39 MET B CA 1
ATOM 2949 C C . MET B 2 39 ? 15.091 18.582 33.440 1.00 35.50 39 MET B C 1
ATOM 2950 O O . MET B 2 39 ? 15.296 19.561 34.168 1.00 35.67 39 MET B O 1
ATOM 2955 N N . ASP B 2 40 ? 14.897 17.349 33.904 1.00 35.17 40 ASP B N 1
ATOM 2956 C CA . ASP B 2 40 ? 14.908 17.044 35.328 1.00 36.70 40 ASP B CA 1
ATOM 2957 C C . ASP B 2 40 ? 16.350 16.832 35.757 1.00 33.53 40 ASP B C 1
ATOM 2958 O O . ASP B 2 40 ? 17.027 15.929 35.252 1.00 34.00 40 ASP B O 1
ATOM 2963 N N . VAL B 2 41 ? 16.825 17.682 36.658 1.00 32.93 41 VAL B N 1
ATOM 2964 C CA . VAL B 2 41 ? 18.211 17.680 37.104 1.00 35.31 41 VAL B CA 1
ATOM 2965 C C . VAL B 2 41 ? 18.249 17.145 38.528 1.00 34.93 41 VAL B C 1
ATOM 2966 O O . VAL B 2 41 ? 17.423 17.535 39.361 1.00 35.11 41 VAL B O 1
ATOM 2970 N N . THR B 2 42 ? 19.171 16.223 38.795 1.00 32.43 42 THR B N 1
ATOM 2971 C CA . THR B 2 42 ? 19.430 15.756 40.148 1.00 36.14 42 THR B CA 1
ATOM 2972 C C . THR B 2 42 ? 20.901 15.942 40.453 1.00 34.79 42 THR B C 1
ATOM 2973 O O . THR B 2 42 ? 21.764 15.676 39.611 1.00 33.99 42 THR B O 1
ATOM 2977 N N . VAL B 2 43 ? 21.176 16.426 41.653 1.00 35.98 43 VAL B N 1
ATOM 2978 C CA . VAL B 2 43 ? 22.532 16.517 42.172 1.00 38.38 43 VAL B CA 1
ATOM 2979 C C . VAL B 2 43 ? 22.580 15.660 43.431 1.00 39.01 43 VAL B C 1
ATOM 2980 O O . VAL B 2 43 ? 21.775 15.858 44.348 1.00 37.53 43 VAL B O 1
ATOM 2984 N N . ASP B 2 44 ? 23.479 14.676 43.446 1.00 36.55 44 ASP B N 1
ATOM 2985 C CA . ASP B 2 44 ? 23.593 13.731 44.564 1.00 41.86 44 ASP B CA 1
ATOM 2986 C C . ASP B 2 44 ? 22.249 13.055 44.842 1.00 43.69 44 ASP B C 1
ATOM 2987 O O . ASP B 2 44 ? 21.871 12.814 45.992 1.00 42.37 44 ASP B O 1
ATOM 2992 N N . GLY B 2 45 ? 21.512 12.760 43.770 1.00 40.64 45 GLY B N 1
ATOM 2993 C CA . GLY B 2 45 ? 20.198 12.163 43.872 1.00 40.03 45 GLY B CA 1
ATOM 2994 C C . GLY B 2 45 ? 19.087 13.103 44.276 1.00 36.30 45 GLY B C 1
ATOM 2995 O O . GLY B 2 45 ? 17.920 12.696 44.247 1.00 38.07 45 GLY B O 1
ATOM 2996 N N . GLU B 2 46 ? 19.399 14.341 44.651 1.00 36.61 46 GLU B N 1
ATOM 2997 C CA . GLU B 2 46 ? 18.389 15.319 45.044 1.00 36.58 46 GLU B CA 1
ATOM 2998 C C . GLU B 2 46 ? 17.940 16.147 43.841 1.00 38.19 46 GLU B C 1
ATOM 2999 O O . GLU B 2 46 ? 18.772 16.674 43.094 1.00 38.33 46 GLU B O 1
ATOM 3005 N N . ARG B 2 47 ? 16.651 16.319 43.683 1.00 36.29 47 ARG B N 1
ATOM 3006 C CA . ARG B 2 47 ? 16.130 17.076 42.560 1.00 40.59 47 ARG B CA 1
ATOM 3007 C C . ARG B 2 47 ? 16.312 18.559 42.712 1.00 41.23 47 ARG B C 1
ATOM 3008 O O . ARG B 2 47 ? 16.174 19.095 43.779 1.00 38.77 47 ARG B O 1
ATOM 3016 N N . VAL B 2 48 ? 16.724 19.195 41.643 1.00 38.23 48 VAL B N 1
ATOM 3017 C CA . VAL B 2 48 ? 16.822 20.649 41.589 1.00 36.38 48 VAL B CA 1
ATOM 3018 C C . VAL B 2 48 ? 15.537 21.165 40.951 1.00 40.90 48 VAL B C 1
ATOM 3019 O O . VAL B 2 48 ? 15.306 20.912 39.754 1.00 41.39 48 VAL B O 1
ATOM 3023 N N . PRO B 2 49 ? 14.688 21.883 41.679 1.00 39.79 49 PRO B N 1
ATOM 3024 C CA . PRO B 2 49 ? 13.459 22.384 41.067 1.00 41.77 49 PRO B CA 1
ATOM 3025 C C . PRO B 2 49 ? 13.769 23.306 39.901 1.00 41.53 49 PRO B C 1
ATOM 3026 O O . PRO B 2 49 ? 14.873 23.842 39.760 1.00 40.19 49 PRO B O 1
ATOM 3030 N N . GLU B 2 50 ? 12.762 23.477 39.052 1.00 42.23 50 GLU B N 1
ATOM 3031 C CA . GLU B 2 50 ? 12.943 24.236 37.823 1.00 42.40 50 GLU B CA 1
ATOM 3032 C C . GLU B 2 50 ? 13.246 25.705 38.114 1.00 42.82 50 GLU B C 1
ATOM 3033 O O . GLU B 2 50 ? 13.948 26.364 37.334 1.00 39.49 50 GLU B O 1
ATOM 3039 N N . GLU B 2 51 ? 12.787 26.222 39.257 1.00 39.72 51 GLU B N 1
ATOM 3040 C CA . GLU B 2 51 ? 13.031 27.623 39.574 1.00 41.58 51 GLU B CA 1
ATOM 3041 C C . GLU B 2 51 ? 14.481 27.896 39.962 1.00 39.30 51 GLU B C 1
ATOM 3042 O O . GLU B 2 51 ? 14.886 29.064 39.996 1.00 41.28 51 GLU B O 1
ATOM 3048 N N . ASN B 2 52 ? 15.261 26.860 40.272 1.00 39.45 52 ASN B N 1
ATOM 3049 C CA . ASN B 2 52 ? 16.662 27.009 40.637 1.00 38.20 52 ASN B CA 1
ATOM 3050 C C . ASN B 2 52 ? 17.614 26.639 39.502 1.00 37.10 52 ASN B C 1
ATOM 3051 O O . ASN B 2 52 ? 18.802 26.412 39.754 1.00 33.48 52 ASN B O 1
ATOM 3056 N N . LEU B 2 53 ? 17.125 26.580 38.267 1.00 35.47 53 LEU B N 1
ATOM 3057 C CA . LEU B 2 53 ? 17.914 26.132 37.130 1.00 34.75 53 LEU B CA 1
ATOM 3058 C C . LEU B 2 53 ? 18.013 27.257 36.106 1.00 33.62 53 LEU B C 1
ATOM 3059 O O . LEU B 2 53 ? 17.017 27.920 35.815 1.00 33.94 53 LEU B O 1
ATOM 3064 N N . THR B 2 54 ? 19.219 27.485 35.572 1.00 30.89 54 THR B N 1
ATOM 3065 C CA . THR B 2 54 ? 19.398 28.367 34.426 1.00 31.78 54 THR B CA 1
ATOM 3066 C C . THR B 2 54 ? 20.195 27.637 33.355 1.00 30.24 54 THR B C 1
ATOM 3067 O O . THR B 2 54 ? 20.976 26.727 33.646 1.00 31.97 54 THR B O 1
ATOM 3071 N N . VAL B 2 55 ? 19.982 28.042 32.104 1.00 32.36 55 VAL B N 1
ATOM 3072 C CA . VAL B 2 55 ? 20.696 27.487 30.960 1.00 29.49 55 VAL B CA 1
ATOM 3073 C C . VAL B 2 55 ? 21.464 28.608 30.283 1.00 30.71 55 VAL B C 1
ATOM 3074 O O . VAL B 2 55 ? 20.893 29.665 29.985 1.00 33.11 55 VAL B O 1
ATOM 3078 N N . THR B 2 56 ? 22.749 28.373 30.037 1.00 29.36 56 THR B N 1
ATOM 3079 C CA . THR B 2 56 ? 23.603 29.302 29.311 1.00 30.13 56 THR B CA 1
ATOM 3080 C C . THR B 2 56 ? 24.000 28.673 27.985 1.00 31.77 56 THR B C 1
ATOM 3081 O O . THR B 2 56 ? 24.640 27.617 27.961 1.00 29.78 56 THR B O 1
ATOM 3085 N N . LEU B 2 57 ? 23.605 29.313 26.891 1.00 30.26 57 LEU B N 1
ATOM 3086 C CA . LEU B 2 57 ? 23.969 28.892 25.543 1.00 30.16 57 LEU B CA 1
ATOM 3087 C C . LEU B 2 57 ? 24.758 30.049 24.951 1.00 34.03 57 LEU B C 1
ATOM 3088 O O . LEU B 2 57 ? 24.208 31.139 24.754 1.00 34.98 57 LEU B O 1
ATOM 3093 N N . GLY B 2 58 ? 26.044 29.834 24.710 1.00 35.72 58 GLY B N 1
ATOM 3094 C CA . GLY B 2 58 ? 26.866 30.935 24.228 1.00 37.98 58 GLY B CA 1
ATOM 3095 C C . GLY B 2 58 ? 26.868 32.053 25.255 1.00 38.02 58 GLY B C 1
ATOM 3096 O O . GLY B 2 58 ? 27.177 31.836 26.432 1.00 36.22 58 GLY B O 1
ATOM 3097 N N . ASP B 2 59 ? 26.481 33.256 24.828 1.00 42.25 59 ASP B N 1
ATOM 3098 C CA . ASP B 2 59 ? 26.497 34.433 25.689 1.00 44.90 59 ASP B CA 1
ATOM 3099 C C . ASP B 2 59 ? 25.132 34.747 26.293 1.00 46.99 59 ASP B C 1
ATOM 3100 O O . ASP B 2 59 ? 24.954 35.823 26.872 1.00 45.52 59 ASP B O 1
ATOM 3105 N N . ARG B 2 60 ? 24.184 33.836 26.208 1.00 41.37 60 ARG B N 1
ATOM 3106 C CA . ARG B 2 60 ? 22.878 34.076 26.757 1.00 39.78 60 ARG B CA 1
ATOM 3107 C C . ARG B 2 60 ? 22.578 33.128 27.897 1.00 38.24 60 ARG B C 1
ATOM 3108 O O . ARG B 2 60 ? 22.675 31.946 27.730 1.00 34.58 60 ARG B O 1
ATOM 3116 N N . THR B 2 61 ? 22.255 33.674 29.062 1.00 36.12 61 THR B N 1
ATOM 3117 C CA . THR B 2 61 ? 21.840 32.905 30.232 1.00 33.37 61 THR B CA 1
ATOM 3118 C C . THR B 2 61 ? 20.354 33.146 30.463 1.00 38.24 61 THR B C 1
ATOM 3119 O O . THR B 2 61 ? 19.924 34.291 30.628 1.00 40.77 61 THR B O 1
ATOM 3123 N N . VAL B 2 62 ? 19.566 32.077 30.467 1.00 35.92 62 VAL B N 1
ATOM 3124 C CA . VAL B 2 62 ? 18.128 32.238 30.666 1.00 39.48 62 VAL B CA 1
ATOM 3125 C C . VAL B 2 62 ? 17.677 31.372 31.836 1.00 37.37 62 VAL B C 1
ATOM 3126 O O . VAL B 2 62 ? 18.149 30.234 31.996 1.00 35.50 62 VAL B O 1
ATOM 3130 N N . PRO B 2 63 ? 16.782 31.868 32.685 1.00 35.92 63 PRO B N 1
ATOM 3131 C CA . PRO B 2 63 ? 16.174 30.991 33.693 1.00 36.28 63 PRO B CA 1
ATOM 3132 C C . PRO B 2 63 ? 15.362 29.903 33.001 1.00 37.66 63 PRO B C 1
ATOM 3133 O O . PRO B 2 63 ? 14.639 30.161 32.034 1.00 35.96 63 PRO B O 1
ATOM 3137 N N . PHE B 2 64 ? 15.506 28.670 33.488 1.00 35.18 64 PHE B N 1
ATOM 3138 C CA . PHE B 2 64 ? 14.838 27.547 32.834 1.00 35.76 64 PHE B CA 1
ATOM 3139 C C . PHE B 2 64 ? 13.327 27.730 32.788 1.00 38.91 64 PHE B C 1
ATOM 3140 O O . PHE B 2 64 ? 12.676 27.273 31.837 1.00 39.29 64 PHE B O 1
ATOM 3148 N N . ALA B 2 65 ? 12.752 28.407 33.791 1.00 37.75 65 ALA B N 1
ATOM 3149 C CA . ALA B 2 65 ? 11.307 28.614 33.827 1.00 40.62 65 ALA B CA 1
ATOM 3150 C C . ALA B 2 65 ? 10.834 29.572 32.747 1.00 37.67 65 ALA B C 1
ATOM 3151 O O . ALA B 2 65 ? 9.631 29.632 32.474 1.00 41.60 65 ALA B O 1
ATOM 3153 N N . ARG B 2 66 ? 11.740 30.328 32.134 1.00 39.26 66 ARG B N 1
ATOM 3154 C CA . ARG B 2 66 ? 11.375 31.259 31.080 1.00 40.05 66 ARG B CA 1
ATOM 3155 C C . ARG B 2 66 ? 11.684 30.728 29.680 1.00 35.83 66 ARG B C 1
ATOM 3156 O O . ARG B 2 66 ? 11.737 31.516 28.731 1.00 35.76 66 ARG B O 1
ATOM 3164 N N . ARG B 2 67 ? 11.871 29.412 29.524 1.00 36.78 67 ARG B N 1
ATOM 3165 C CA . ARG B 2 67 ? 12.276 28.887 28.221 1.00 34.57 67 ARG B CA 1
ATOM 3166 C C . ARG B 2 67 ? 11.188 29.036 27.165 1.00 36.81 67 ARG B C 1
ATOM 3167 O O . ARG B 2 67 ? 11.510 29.083 25.970 1.00 35.43 67 ARG B O 1
ATOM 3175 N N . ASP B 2 68 ? 9.916 29.122 27.572 1.00 37.21 68 ASP B N 1
ATOM 3176 C CA . ASP B 2 68 ? 8.826 29.303 26.611 1.00 39.49 68 ASP B CA 1
ATOM 3177 C C . ASP B 2 68 ? 9.051 30.519 25.723 1.00 39.84 68 ASP B C 1
ATOM 3178 O O . ASP B 2 68 ? 8.644 30.522 24.556 1.00 41.62 68 ASP B O 1
ATOM 3183 N N . ASP B 2 69 ? 9.705 31.550 26.245 1.00 36.50 69 ASP B N 1
ATOM 3184 C CA . ASP B 2 69 ? 10.016 32.734 25.455 1.00 40.46 69 ASP B CA 1
ATOM 3185 C C . ASP B 2 69 ? 11.278 32.584 24.610 1.00 41.04 69 ASP B C 1
ATOM 3186 O O . ASP B 2 69 ? 11.627 33.525 23.891 1.00 45.43 69 ASP B O 1
ATOM 3191 N N . GLU B 2 70 ? 11.956 31.435 24.662 1.00 37.76 70 GLU B N 1
ATOM 3192 C CA . GLU B 2 70 ? 13.205 31.243 23.930 1.00 37.51 70 GLU B CA 1
ATOM 3193 C C . GLU B 2 70 ? 13.003 30.352 22.706 1.00 37.25 70 GLU B C 1
ATOM 3194 O O . GLU B 2 70 ? 13.715 29.356 22.520 1.00 35.66 70 GLU B O 1
ATOM 3200 N N . THR B 2 71 ? 12.035 30.730 21.864 1.00 35.51 71 THR B N 1
ATOM 3201 C CA . THR B 2 71 ? 11.604 29.884 20.756 1.00 37.91 71 THR B CA 1
ATOM 3202 C C . THR B 2 71 ? 12.677 29.764 19.682 1.00 40.54 71 THR B C 1
ATOM 3203 O O . THR B 2 71 ? 12.711 28.765 18.949 1.00 42.78 71 THR B O 1
ATOM 3207 N N . ASP B 2 72 ? 13.562 30.757 19.590 1.00 37.68 72 ASP B N 1
ATOM 3208 C CA . ASP B 2 72 ? 14.577 30.839 18.546 1.00 40.32 72 ASP B CA 1
ATOM 3209 C C . ASP B 2 72 ? 15.993 30.788 19.117 1.00 38.32 72 ASP B C 1
ATOM 3210 O O . ASP B 2 72 ? 16.965 30.999 18.380 1.00 37.77 72 ASP B O 1
ATOM 3215 N N . THR B 2 73 ? 16.132 30.542 20.416 1.00 34.16 73 THR B N 1
ATOM 3216 C CA . THR B 2 73 ? 17.431 30.309 21.031 1.00 33.41 73 THR B CA 1
ATOM 3217 C C . THR B 2 73 ? 17.807 28.852 20.801 1.00 29.11 73 THR B C 1
ATOM 3218 O O . THR B 2 73 ? 17.181 27.957 21.364 1.00 29.23 73 THR B O 1
ATOM 3222 N N . ILE B 2 74 ? 18.814 28.600 19.978 1.00 29.56 74 ILE B N 1
ATOM 3223 C CA . ILE B 2 74 ? 19.079 27.243 19.506 1.00 26.87 74 ILE B CA 1
ATOM 3224 C C . ILE B 2 74 ? 20.088 26.576 20.428 1.00 28.55 74 ILE B C 1
ATOM 3225 O O . ILE B 2 74 ? 21.159 27.130 20.697 1.00 25.77 74 ILE B O 1
ATOM 3230 N N . TRP B 2 75 ? 19.738 25.388 20.922 1.00 25.06 75 TRP B N 1
ATOM 3231 C CA . TRP B 2 75 ? 20.690 24.480 21.550 1.00 25.78 75 TRP B CA 1
ATOM 3232 C C . TRP B 2 75 ? 21.292 23.681 20.406 1.00 26.39 75 TRP B C 1
ATOM 3233 O O . TRP B 2 75 ? 20.687 22.720 19.922 1.00 24.86 75 TRP B O 1
ATOM 3244 N N . ASN B 2 76 ? 22.462 24.103 19.934 1.00 26.09 76 ASN B N 1
ATOM 3245 C CA . ASN B 2 76 ? 22.973 23.561 18.682 1.00 25.69 76 ASN B CA 1
ATOM 3246 C C . ASN B 2 76 ? 23.433 22.120 18.856 1.00 25.65 76 ASN B C 1
ATOM 3247 O O . ASN B 2 76 ? 23.669 21.638 19.966 1.00 24.84 76 ASN B O 1
ATOM 3252 N N . PHE B 2 77 ? 23.536 21.427 17.727 1.00 22.40 77 PHE B N 1
ATOM 3253 C CA . PHE B 2 77 ? 23.841 20.003 17.721 1.00 26.47 77 PHE B CA 1
ATOM 3254 C C . PHE B 2 77 ? 25.249 19.770 18.264 1.00 25.70 77 PHE B C 1
ATOM 3255 O O . PHE B 2 77 ? 26.238 20.205 17.663 1.00 26.07 77 PHE B O 1
ATOM 3263 N N . GLY B 2 78 ? 25.345 19.092 19.410 1.00 26.68 78 GLY B N 1
ATOM 3264 C CA . GLY B 2 78 ? 26.616 18.865 20.060 1.00 25.10 78 GLY B CA 1
ATOM 3265 C C . GLY B 2 78 ? 27.093 20.004 20.935 1.00 27.44 78 GLY B C 1
ATOM 3266 O O . GLY B 2 78 ? 28.135 19.864 21.591 1.00 25.83 78 GLY B O 1
ATOM 3267 N N . GLU B 2 79 ? 26.379 21.126 20.958 1.00 24.12 79 GLU B N 1
ATOM 3268 C CA . GLU B 2 79 ? 26.810 22.277 21.733 1.00 24.91 79 GLU B CA 1
ATOM 3269 C C . GLU B 2 79 ? 26.650 21.997 23.222 1.00 26.01 79 GLU B C 1
ATOM 3270 O O . GLU B 2 79 ? 25.608 21.497 23.670 1.00 24.19 79 GLU B O 1
ATOM 3276 N N . ILE B 2 80 ? 27.679 22.327 23.990 1.00 27.31 80 ILE B N 1
ATOM 3277 C CA . ILE B 2 80 ? 27.606 22.178 25.439 1.00 25.88 80 ILE B CA 1
ATOM 3278 C C . ILE B 2 80 ? 26.963 23.428 26.027 1.00 27.70 80 ILE B C 1
ATOM 3279 O O . ILE B 2 80 ? 27.463 24.544 25.858 1.00 25.83 80 ILE B O 1
ATOM 3284 N N . ALA B 2 81 ? 25.852 23.246 26.717 1.00 25.52 81 ALA B N 1
ATOM 3285 C CA . ALA B 2 81 ? 25.254 24.322 27.483 1.00 26.55 81 ALA B CA 1
ATOM 3286 C C . ALA B 2 81 ? 25.723 24.219 28.926 1.00 28.46 81 ALA B C 1
ATOM 3287 O O . ALA B 2 81 ? 25.972 23.127 29.447 1.00 26.51 81 ALA B O 1
ATOM 3289 N N . THR B 2 82 ? 25.884 25.366 29.560 1.00 30.00 82 THR B N 1
ATOM 3290 C CA . THR B 2 82 ? 26.245 25.401 30.971 1.00 27.80 82 THR B CA 1
ATOM 3291 C C . THR B 2 82 ? 24.940 25.514 31.740 1.00 30.04 82 THR B C 1
ATOM 3292 O O . THR B 2 82 ? 24.221 26.514 31.617 1.00 31.15 82 THR B O 1
ATOM 3296 N N . VAL B 2 83 ? 24.615 24.471 32.491 1.00 27.70 83 VAL B N 1
ATOM 3297 C CA . VAL B 2 83 ? 23.422 24.437 33.317 1.00 29.93 83 VAL B CA 1
ATOM 3298 C C . VAL B 2 83 ? 23.836 24.789 34.736 1.00 31.18 83 VAL B C 1
ATOM 3299 O O . VAL B 2 83 ? 24.777 24.198 35.280 1.00 30.13 83 VAL B O 1
ATOM 3303 N N . THR B 2 84 ? 23.153 25.757 35.327 1.00 29.71 84 THR B N 1
ATOM 3304 C CA . THR B 2 84 ? 23.499 26.257 36.647 1.00 31.13 84 THR B CA 1
ATOM 3305 C C . THR B 2 84 ? 22.402 25.858 37.620 1.00 33.54 84 THR B C 1
ATOM 3306 O O . THR B 2 84 ? 21.222 26.147 37.384 1.00 34.53 84 THR B O 1
ATOM 3310 N N . ALA B 2 85 ? 22.790 25.172 38.695 1.00 31.10 85 ALA B N 1
ATOM 3311 C CA . ALA B 2 85 ? 21.850 24.655 39.682 1.00 34.50 85 ALA B CA 1
ATOM 3312 C C . ALA B 2 85 ? 22.050 25.378 41.009 1.00 37.14 85 ALA B C 1
ATOM 3313 O O . ALA B 2 85 ? 23.109 25.256 41.636 1.00 33.46 85 ALA B O 1
ATOM 3315 N N . ARG B 2 86 ? 21.037 26.127 41.434 1.00 36.08 86 ARG B N 1
ATOM 3316 C CA . ARG B 2 86 ? 21.060 26.732 42.756 1.00 37.96 86 ARG B CA 1
ATOM 3317 C C . ARG B 2 86 ? 20.712 25.657 43.777 1.00 38.62 86 ARG B C 1
ATOM 3318 O O . ARG B 2 86 ? 19.709 24.955 43.633 1.00 36.99 86 ARG B O 1
ATOM 3326 N N . LEU B 2 87 ? 21.558 25.500 44.782 1.00 36.18 87 LEU B N 1
ATOM 3327 C CA . LEU B 2 87 ? 21.458 24.395 45.722 1.00 37.59 87 LEU B CA 1
ATOM 3328 C C . LEU B 2 87 ? 21.268 24.934 47.133 1.00 39.89 87 LEU B C 1
ATOM 3329 O O . LEU B 2 87 ? 21.614 26.087 47.414 1.00 40.39 87 LEU B O 1
ATOM 3334 N N . PRO B 2 88 ? 20.714 24.133 48.047 1.00 44.65 88 PRO B N 1
ATOM 3335 C CA . PRO B 2 88 ? 20.452 24.633 49.401 1.00 45.58 88 PRO B CA 1
ATOM 3336 C C . PRO B 2 88 ? 21.650 24.576 50.335 1.00 47.71 88 PRO B C 1
ATOM 3337 O O . PRO B 2 88 ? 21.533 25.028 51.479 1.00 51.50 88 PRO B O 1
ATOM 3341 N N . HIS B 2 89 ? 22.788 24.046 49.890 1.00 46.22 89 HIS B N 1
ATOM 3342 C CA . HIS B 2 89 ? 23.998 24.029 50.698 1.00 47.93 89 HIS B CA 1
ATOM 3343 C C . HIS B 2 89 ? 25.204 23.847 49.788 1.00 50.60 89 HIS B C 1
ATOM 3344 O O . HIS B 2 89 ? 25.093 23.284 48.695 1.00 52.62 89 HIS B O 1
ATOM 3351 N N . GLU B 2 90 ? 26.349 24.355 50.247 1.00 53.19 90 GLU B N 1
ATOM 3352 C CA . GLU B 2 90 ? 27.587 24.270 49.481 1.00 52.91 90 GLU B CA 1
ATOM 3353 C C . GLU B 2 90 ? 27.979 22.810 49.288 1.00 52.85 90 GLU B C 1
ATOM 3354 O O . GLU B 2 90 ? 27.742 21.966 50.156 1.00 54.00 90 GLU B O 1
ATOM 3360 N N . LEU B 2 91 ? 28.571 22.509 48.135 1.00 51.91 91 LEU B N 1
ATOM 3361 C CA . LEU B 2 91 ? 28.988 21.150 47.813 1.00 52.23 91 LEU B CA 1
ATOM 3362 C C . LEU B 2 91 ? 30.441 20.942 48.217 1.00 50.21 91 LEU B C 1
ATOM 3363 O O . LEU B 2 91 ? 31.327 21.682 47.773 1.00 52.75 91 LEU B O 1
ATOM 3368 N N . GLY B 2 92 ? 30.681 19.932 49.050 1.00 52.10 92 GLY B N 1
ATOM 3369 C CA . GLY B 2 92 ? 32.018 19.577 49.457 1.00 54.57 92 GLY B CA 1
ATOM 3370 C C . GLY B 2 92 ? 32.837 19.099 48.277 1.00 52.34 92 GLY B C 1
ATOM 3371 O O . GLY B 2 92 ? 32.318 18.916 47.171 1.00 51.27 92 GLY B O 1
ATOM 3372 N N . PRO B 2 93 ? 34.123 18.858 48.488 1.00 54.95 93 PRO B N 1
ATOM 3373 C CA . PRO B 2 93 ? 35.001 18.493 47.380 1.00 53.53 93 PRO B CA 1
ATOM 3374 C C . PRO B 2 93 ? 34.774 17.040 46.985 1.00 48.69 93 PRO B C 1
ATOM 3375 O O . PRO B 2 93 ? 33.986 16.314 47.586 1.00 52.63 93 PRO B O 1
ATOM 3379 N N . GLY B 2 94 ? 35.482 16.623 45.949 1.00 46.49 94 GLY B N 1
ATOM 3380 C CA . GLY B 2 94 ? 35.386 15.243 45.527 1.00 46.98 94 GLY B CA 1
ATOM 3381 C C . GLY B 2 94 ? 34.197 15.004 44.613 1.00 44.18 94 GLY B C 1
ATOM 3382 O O . GLY B 2 94 ? 33.627 15.919 44.008 1.00 43.26 94 GLY B O 1
ATOM 3383 N N . GLU B 2 95 ? 33.813 13.743 44.525 1.00 41.23 95 GLU B N 1
ATOM 3384 C CA . GLU B 2 95 ? 32.877 13.352 43.490 1.00 43.82 95 GLU B CA 1
ATOM 3385 C C . GLU B 2 95 ? 31.431 13.529 43.934 1.00 41.94 95 GLU B C 1
ATOM 3386 O O . GLU B 2 95 ? 31.088 13.410 45.114 1.00 38.84 95 GLU B O 1
ATOM 3392 N N . HIS B 2 96 ? 30.593 13.873 42.962 1.00 38.03 96 HIS B N 1
ATOM 3393 C CA . HIS B 2 96 ? 29.162 14.031 43.151 1.00 39.43 96 HIS B CA 1
ATOM 3394 C C . HIS B 2 96 ? 28.467 13.480 41.917 1.00 38.56 96 HIS B C 1
ATOM 3395 O O . HIS B 2 96 ? 29.035 13.475 40.821 1.00 40.30 96 HIS B O 1
ATOM 3402 N N . GLN B 2 97 ? 27.237 13.022 42.087 1.00 35.04 97 GLN B N 1
ATOM 3403 C CA . GLN B 2 97 ? 26.488 12.474 40.971 1.00 38.80 97 GLN B CA 1
ATOM 3404 C C . GLN B 2 97 ? 25.596 13.569 40.403 1.00 38.96 97 GLN B C 1
ATOM 3405 O O . GLN B 2 97 ? 24.948 14.308 41.152 1.00 38.35 97 GLN B O 1
ATOM 3411 N N . VAL B 2 98 ? 25.627 13.715 39.082 1.00 36.35 98 VAL B N 1
ATOM 3412 C CA . VAL B 2 98 ? 24.813 14.682 38.364 1.00 30.36 98 VAL B CA 1
ATOM 3413 C C . VAL B 2 98 ? 23.963 13.902 37.365 1.00 31.59 98 VAL B C 1
ATOM 3414 O O . VAL B 2 98 ? 24.500 13.163 36.530 1.00 31.17 98 VAL B O 1
ATOM 3418 N N . GLY B 2 99 ? 22.652 14.044 37.467 1.00 31.91 99 GLY B N 1
ATOM 3419 C CA . GLY B 2 99 ? 21.727 13.344 36.587 1.00 29.56 99 GLY B CA 1
ATOM 3420 C C . GLY B 2 99 ? 20.899 14.348 35.813 1.00 33.21 99 GLY B C 1
ATOM 3421 O O . GLY B 2 99 ? 20.521 15.396 36.348 1.00 34.91 99 GLY B O 1
ATOM 3422 N N . VAL B 2 100 ? 20.632 14.032 34.547 1.00 31.93 100 VAL B N 1
ATOM 3423 C CA . VAL B 2 100 ? 19.791 14.868 33.694 1.00 32.79 100 VAL B CA 1
ATOM 3424 C C . VAL B 2 100 ? 18.848 13.950 32.931 1.00 32.89 100 VAL B C 1
ATOM 3425 O O . VAL B 2 100 ? 19.293 12.970 32.319 1.00 30.15 100 VAL B O 1
ATOM 3429 N N . ASN B 2 101 ? 17.550 14.260 32.972 1.00 29.69 101 ASN B N 1
ATOM 3430 C CA . ASN B 2 101 ? 16.528 13.474 32.285 1.00 34.02 101 ASN B CA 1
ATOM 3431 C C . ASN B 2 101 ? 15.775 14.430 31.363 1.00 29.29 101 ASN B C 1
ATOM 3432 O O . ASN B 2 101 ? 15.042 15.296 31.842 1.00 32.42 101 ASN B O 1
ATOM 3437 N N . PHE B 2 102 ? 15.939 14.269 30.050 1.00 29.33 102 PHE B N 1
ATOM 3438 C CA . PHE B 2 102 ? 15.351 15.166 29.060 1.00 29.93 102 PHE B CA 1
ATOM 3439 C C . PHE B 2 102 ? 14.027 14.614 28.529 1.00 33.93 102 PHE B C 1
ATOM 3440 O O . PHE B 2 102 ? 13.895 13.407 28.294 1.00 30.35 102 PHE B O 1
ATOM 3448 N N . GLY B 2 103 ? 13.059 15.510 28.321 1.00 31.39 103 GLY B N 1
ATOM 3449 C CA . GLY B 2 103 ? 11.923 15.247 27.456 1.00 31.05 103 GLY B CA 1
ATOM 3450 C C . GLY B 2 103 ? 11.785 16.364 26.430 1.00 30.58 103 GLY B C 1
ATOM 3451 O O . GLY B 2 103 ? 11.578 17.522 26.805 1.00 34.25 103 GLY B O 1
ATOM 3452 N N . LEU B 2 104 ? 11.908 16.044 25.139 1.00 31.62 104 LEU B N 1
ATOM 3453 C CA . LEU B 2 104 ? 11.943 17.045 24.075 1.00 28.12 104 LEU B CA 1
ATOM 3454 C C . LEU B 2 104 ? 10.629 17.065 23.305 1.00 30.20 104 LEU B C 1
ATOM 3455 O O . LEU B 2 104 ? 10.137 16.008 22.882 1.00 30.25 104 LEU B O 1
ATOM 3460 N N . ARG B 2 105 ? 10.073 18.267 23.121 1.00 27.67 105 ARG B N 1
ATOM 3461 C CA . ARG B 2 105 ? 8.848 18.470 22.340 1.00 27.49 105 ARG B CA 1
ATOM 3462 C C . ARG B 2 105 ? 9.242 18.525 20.873 1.00 30.88 105 ARG B C 1
ATOM 3463 O O . ARG B 2 105 ? 9.550 19.586 20.316 1.00 28.27 105 ARG B O 1
ATOM 3471 N N . ILE B 2 106 ? 9.237 17.355 20.246 1.00 28.64 106 ILE B N 1
ATOM 3472 C CA . ILE B 2 106 ? 9.600 17.193 18.840 1.00 29.98 106 ILE B CA 1
ATOM 3473 C C . ILE B 2 106 ? 8.323 17.208 18.007 1.00 33.38 106 ILE B C 1
ATOM 3474 O O . ILE B 2 106 ? 7.378 16.453 18.278 1.00 29.17 106 ILE B O 1
ATOM 3479 N N . SER B 2 107 ? 8.282 18.084 17.003 1.00 31.24 107 SER B N 1
ATOM 3480 C CA . SER B 2 107 ? 7.005 18.403 16.372 1.00 28.68 107 SER B CA 1
ATOM 3481 C C . SER B 2 107 ? 6.427 17.237 15.579 1.00 30.10 107 SER B C 1
ATOM 3482 O O . SER B 2 107 ? 5.200 17.112 15.484 1.00 29.88 107 SER B O 1
ATOM 3485 N N . TYR B 2 108 ? 7.268 16.384 14.995 1.00 27.04 108 TYR B N 1
ATOM 3486 C CA . TYR B 2 108 ? 6.780 15.270 14.191 1.00 32.15 108 TYR B CA 1
ATOM 3487 C C . TYR B 2 108 ? 6.589 13.987 15.011 1.00 33.70 108 TYR B C 1
ATOM 3488 O O . TYR B 2 108 ? 6.267 12.937 14.443 1.00 36.42 108 TYR B O 1
ATOM 3497 N N . PHE B 2 109 ? 6.748 14.061 16.329 1.00 34.32 109 PHE B N 1
ATOM 3498 C CA . PHE B 2 109 ? 6.652 12.943 17.257 1.00 35.93 109 PHE B CA 1
ATOM 3499 C C . PHE B 2 109 ? 5.555 13.227 18.283 1.00 37.72 109 PHE B C 1
ATOM 3500 O O . PHE B 2 109 ? 5.453 14.356 18.776 1.00 38.41 109 PHE B O 1
ATOM 3508 N N . PRO B 2 110 ? 4.693 12.247 18.610 1.00 40.44 110 PRO B N 1
ATOM 3509 C CA . PRO B 2 110 ? 3.479 12.570 19.385 1.00 38.20 110 PRO B CA 1
ATOM 3510 C C . PRO B 2 110 ? 3.700 12.766 20.878 1.00 41.03 110 PRO B C 1
ATOM 3511 O O . PRO B 2 110 ? 2.895 13.431 21.544 1.00 43.52 110 PRO B O 1
ATOM 3515 N N . VAL B 2 111 ? 4.749 12.161 21.418 1.00 40.48 111 VAL B N 1
ATOM 3516 C CA . VAL B 2 111 ? 5.029 12.214 22.851 1.00 41.17 111 VAL B CA 1
ATOM 3517 C C . VAL B 2 111 ? 6.445 12.743 23.025 1.00 39.60 111 VAL B C 1
ATOM 3518 O O . VAL B 2 111 ? 7.244 12.737 22.073 1.00 40.05 111 VAL B O 1
ATOM 3522 N N . PRO B 2 112 ? 6.779 13.250 24.211 1.00 39.98 112 PRO B N 1
ATOM 3523 C CA . PRO B 2 112 ? 8.143 13.746 24.442 1.00 37.28 112 PRO B CA 1
ATOM 3524 C C . PRO B 2 112 ? 9.201 12.710 24.094 1.00 37.56 112 PRO B C 1
ATOM 3525 O O . PRO B 2 112 ? 9.114 11.546 24.499 1.00 37.69 112 PRO B O 1
ATOM 3529 N N . MET B 2 113 ? 10.191 13.136 23.302 1.00 37.74 113 MET B N 1
ATOM 3530 C CA . MET B 2 113 ? 11.371 12.326 23.032 1.00 33.58 113 MET B CA 1
ATOM 3531 C C . MET B 2 113 ? 12.331 12.405 24.209 1.00 35.31 113 MET B C 1
ATOM 3532 O O . MET B 2 113 ? 12.627 13.496 24.713 1.00 33.36 113 MET B O 1
ATOM 3537 N N . VAL B 2 114 ? 12.843 11.252 24.627 1.00 33.78 114 VAL B N 1
ATOM 3538 C CA . VAL B 2 114 ? 13.446 11.105 25.944 1.00 32.73 114 VAL B CA 1
ATOM 3539 C C . VAL B 2 114 ? 14.926 10.783 25.788 1.00 33.02 114 VAL B C 1
ATOM 3540 O O . VAL B 2 114 ? 15.330 10.093 24.847 1.00 35.81 114 VAL B O 1
ATOM 3544 N N . GLY B 2 115 ? 15.737 11.318 26.698 1.00 33.97 115 GLY B N 1
ATOM 3545 C CA . GLY B 2 115 ? 17.117 10.895 26.845 1.00 31.32 115 GLY B CA 1
ATOM 3546 C C . GLY B 2 115 ? 17.542 11.130 28.280 1.00 32.29 115 GLY B C 1
ATOM 3547 O O . GLY B 2 115 ? 17.125 12.124 28.882 1.00 31.86 115 GLY B O 1
ATOM 3548 N N . GLN B 2 116 ? 18.348 10.234 28.844 1.00 32.01 116 GLN B N 1
ATOM 3549 C CA . GLN B 2 116 ? 18.673 10.281 30.261 1.00 34.93 116 GLN B CA 1
ATOM 3550 C C . GLN B 2 116 ? 20.122 9.867 30.463 1.00 32.46 116 GLN B C 1
ATOM 3551 O O . GLN B 2 116 ? 20.650 9.039 29.722 1.00 30.16 116 GLN B O 1
ATOM 3557 N N . ASP B 2 117 ? 20.767 10.465 31.464 1.00 32.26 117 ASP B N 1
ATOM 3558 C CA . ASP B 2 117 ? 22.167 10.164 31.742 1.00 32.52 117 ASP B CA 1
ATOM 3559 C C . ASP B 2 117 ? 22.475 10.563 33.178 1.00 29.93 117 ASP B C 1
ATOM 3560 O O . ASP B 2 117 ? 21.846 11.466 33.736 1.00 32.20 117 ASP B O 1
ATOM 3565 N N . ALA B 2 118 ? 23.470 9.898 33.758 1.00 32.75 118 ALA B N 1
ATOM 3566 C CA . ALA B 2 118 ? 23.990 10.289 35.058 1.00 33.23 118 ALA B CA 1
ATOM 3567 C C . ALA B 2 118 ? 25.464 9.931 35.100 1.00 30.54 118 ALA B C 1
ATOM 3568 O O . ALA B 2 118 ? 25.874 8.900 34.563 1.00 33.22 118 ALA B O 1
ATOM 3570 N N . LYS B 2 119 ? 26.267 10.810 35.685 1.00 33.28 119 LYS B N 1
ATOM 3571 C CA . LYS B 2 119 ? 27.695 10.559 35.772 1.00 34.54 119 LYS B CA 1
ATOM 3572 C C . LYS B 2 119 ? 28.194 11.026 37.126 1.00 33.28 119 LYS B C 1
ATOM 3573 O O . LYS B 2 119 ? 27.604 11.908 37.750 1.00 31.54 119 LYS B O 1
ATOM 3579 N N . THR B 2 120 ? 29.288 10.419 37.567 1.00 34.10 120 THR B N 1
ATOM 3580 C CA . THR B 2 120 ? 29.995 10.858 38.759 1.00 37.36 120 THR B CA 1
ATOM 3581 C C . THR B 2 120 ? 31.012 11.911 38.342 1.00 35.35 120 THR B C 1
ATOM 3582 O O . THR B 2 120 ? 31.937 11.619 37.575 1.00 36.54 120 THR B O 1
ATOM 3586 N N . LEU B 2 121 ? 30.821 13.135 38.814 1.00 32.98 121 LEU B N 1
ATOM 3587 C CA . LEU B 2 121 ? 31.700 14.252 38.489 1.00 35.91 121 LEU B CA 1
ATOM 3588 C C . LEU B 2 121 ? 32.458 14.680 39.736 1.00 38.19 121 LEU B C 1
ATOM 3589 O O . LEU B 2 121 ? 31.888 14.729 40.830 1.00 39.70 121 LEU B O 1
ATOM 3594 N N . LYS B 2 122 ? 33.735 15.002 39.564 1.00 39.21 122 LYS B N 1
ATOM 3595 C CA . LYS B 2 122 ? 34.532 15.597 40.626 1.00 40.69 122 LYS B CA 1
ATOM 3596 C C . LYS B 2 122 ? 34.369 17.110 40.599 1.00 40.45 122 LYS B C 1
ATOM 3597 O O . LYS B 2 122 ? 34.306 17.716 39.527 1.00 38.32 122 LYS B O 1
ATOM 3603 N N . LEU B 2 123 ? 34.282 17.715 41.781 1.00 37.20 123 LEU B N 1
ATOM 3604 C CA . LEU B 2 123 ? 34.231 19.174 41.887 1.00 43.05 123 LEU B CA 1
ATOM 3605 C C . LEU B 2 123 ? 35.577 19.757 41.471 1.00 49.16 123 LEU B C 1
ATOM 3606 O O . LEU B 2 123 ? 36.530 19.768 42.255 1.00 53.80 123 LEU B O 1
ATOM 3611 N N . VAL B 2 124 ? 35.666 20.242 40.222 1.00 46.84 124 VAL B N 1
ATOM 3612 C CA . VAL B 2 124 ? 36.907 20.832 39.727 1.00 50.11 124 VAL B CA 1
ATOM 3613 C C . VAL B 2 124 ? 36.989 22.284 40.184 1.00 55.16 124 VAL B C 1
ATOM 3614 O O . VAL B 2 124 ? 36.000 23.034 40.162 1.00 48.79 124 VAL B O 1
ATOM 3618 N N . ASP B 2 125 ? 38.178 22.676 40.623 1.00 59.26 125 ASP B N 1
ATOM 3619 C CA . ASP B 2 125 ? 38.348 23.899 41.390 1.00 59.81 125 ASP B CA 1
ATOM 3620 C C . ASP B 2 125 ? 38.455 25.134 40.507 1.00 58.04 125 ASP B C 1
ATOM 3621 O O . ASP B 2 125 ? 38.464 25.044 39.272 1.00 56.69 125 ASP B O 1
#

Radius of gyration: 22.72 Å; Cα contacts (8 Å, |Δi|>4): 902; chains: 2; bounding box: 43×52×67 Å

Nearest PDB structures (foldseek):
  8qvc-assembly1_A  TM=1.003E+00  e=3.516E-67  Deinococcus aerius
  7exz-assembly1_A  TM=8.980E-01  e=5.463E-29  human intestinal bacterium PUE
  7xrf-assembly1_G-2  TM=8.356E-01  e=7.500E-25  human intestinal bacterium PUE
  7drd-assembly1_E  TM=9.113E-01  e=1.796E-23  human intestinal bacterium PUE
  7drd-assembly1_G  TM=8.937E-01  e=1.345E-23  human intestinal bacterium PUE

Secondary structure (DSSP, 8-state):
---EEEEEGGGGHHHHHTTSS-HHHHHHHHHHTT--EEEE-HHHH-TTTTS--HHHHHHHHHHHHHHT-EEEEEE----TT-STTSPPPHHHHHHHHHHHHHHHHHTT-SEEEE-TT--HHHHHHHHHHHHHTT-EEEEEE-TT--TTSHHHHHHHHHHHHH--TTEEEEEBGGGGB-S--HHHHHHHHHTT--HHHHHHHHHHHHHT--HHHHHHHHHHTT--HHHHHHHHGGGT-----GGGGGGGGGGB--EEEEES-B-TTS-BSSB-HHHHHHHHHHTT--SEEEEEE-THHHHTTTS---HHHHHHHHHHHHHHHHT-/--GGGSBPTT--EEETTEEEEEE--SSSS-EEGGGEEEEEEEETTEEE-GGGEEEEETTEEEEGGGGGG-TT-EE-TTPPEEEEEE-SSPPPSSEEEEEEEEEE--TTSSS-EEEEEEEEEE---

B-factor: mean 30.85, std 7.68, range [19.28, 82.42]